Protein AF-0000000080280110 (afdb_homodimer)

Sequence (536 aa):
MLWLTYRQHRMQLMVTAGLLVVVGILLLINGNTAADSPNPAKHFADLYTYLSWLQVVPVAIGVFWGAPLLAAEYERGTTKLVWTQSISRFRWLGVKLGFLAVLATLAGLAFGAMMQRWLEVFPTDRGDTDFTNRFDNPVLFAMTGVAPGAWWLFGFVLGTAAGALIRKTLPAIAATIAVTVGLMIGVTSVRDFYAEPKLVDLGGAGPTGHDPGGRVVEMVMDAAGEVTALKILPQDFYWRFQWTEAAILLGVSLLLTATAAFAIRRRSMLWLTYRQHRMQLMVTAGLLVVVGILLLINGNTAADSPNPAKHFADLYTYLSWLQVVPVAIGVFWGAPLLAAEYERGTTKLVWTQSISRFRWLGVKLGFLAVLATLAGLAFGAMMQRWLEVFPTDRGDTDFTNRFDNPVLFAMTGVAPGAWWLFGFVLGTAAGALIRKTLPAIAATIAVTVGLMIGVTSVRDFYAEPKLVDLGGAGPTGHDPGGRVVEMVMDAAGEVTALKILPQDFYWRFQWTEAAILLGVSLLLTATAAFAIRRRS

Organism: Amycolatopsis orientalis (NCBI:txid31958)

InterPro domains:
  IPR059954 ABC-2 membrane transporter-related [PF26999] (44-190)

Secondary structure (DSSP, 8-state):
-HHHHHHHTHHHHHHHHHHHHHHHHHHHHHHHHHHT-S-HHHHHHHHHHHHGGGGGHHHHHIIIIIHHHHHHHHHHT-HHHHHSS-HHHHHHHHHHHHHHHHHHHHHHHHHHHHHHHHHHTS-SSSS-GGGG-TTT-HHHHHHSTTHHHHHHHHHHHHHHHHHHHH--HHHHHHHHHHHHHHHHHHHHHHGGGGSPPEEEE-GGG-SSS---SEEEEEEEE-TTS-EEEEEEEETTHHHHHHHHHHHHHHHHHHHHHHHHHHHHHHH-/-HHHHHHHTHHHHHHHHHHHHHHHHHHHHHHHHHHT-S-HHHHHHHHHHHHGGGGGHHHHHIIIIIHHHHHHHHHHT-HHHHHSS-HHHHHHHHHHHHHHHHHHHHHHHHHHHHHHHHHHTS-SSSS--GGG-TTT-HHHHHHSTTHHHHHHHHHHHHHHHHHHHH--HHHHHHHHHHHHHHHHHHHHHHGGGGSPPEEEE-GGG-SSS---SEEEEEEEE-TTS-EEEEEEEETTHHHHHHHHHHHHHHHHHHHHHHHHHHHHHHH-

Nearest PDB structures (foldseek):
  6pzi-assembly1_G  TM=1.977E-01  e=1.054E+00  Cricetus cricetus
  7u2x-assembly1_E  TM=2.070E-01  e=2.097E+00  Cricetus cricetus
  8ti1-assembly1_F  TM=2.100E-01  e=5.607E+00  Mesocricetus auratus
  6pzi-assembly1_G  TM=1.977E-01  e=2.059E+00  Cricetus cricetus
  7u2x-assembly1_E  TM=2.142E-01  e=2.268E+00  Cricetus cricetus

Structure (mmCIF, N/CA/C/O backbone):
data_AF-0000000080280110-model_v1
#
loop_
_entity.id
_entity.type
_entity.pdbx_description
1 polymer 'Transmembrane transport protein'
#
loop_
_atom_site.group_PDB
_atom_site.id
_atom_site.type_symbol
_atom_site.label_atom_id
_atom_site.label_alt_id
_atom_site.label_comp_id
_atom_site.label_asym_id
_atom_site.label_entity_id
_atom_site.label_seq_id
_atom_site.pdbx_PDB_ins_code
_atom_site.Cartn_x
_atom_site.Cartn_y
_atom_site.Cartn_z
_atom_site.occupancy
_atom_site.B_iso_or_equiv
_atom_site.auth_seq_id
_atom_site.auth_comp_id
_atom_site.auth_asym_id
_atom_site.auth_atom_id
_atom_site.pdbx_PDB_model_num
ATOM 1 N N . MET A 1 1 ? -18.297 -30.312 6.855 1 67.94 1 MET A N 1
ATOM 2 C CA . MET A 1 1 ? -17.953 -29.406 5.75 1 67.94 1 MET A CA 1
ATOM 3 C C . MET A 1 1 ? -17.188 -28.203 6.254 1 67.94 1 MET A C 1
ATOM 5 O O . MET A 1 1 ? -16.078 -27.922 5.793 1 67.94 1 MET A O 1
ATOM 9 N N . LEU A 1 2 ? -17.688 -27.578 7.238 1 66.38 2 LEU A N 1
ATOM 10 C CA . LEU A 1 2 ? -17 -26.422 7.793 1 66.38 2 LEU A CA 1
ATOM 11 C C . LEU A 1 2 ? -15.648 -26.812 8.375 1 66.38 2 LEU A C 1
ATOM 13 O O . LEU A 1 2 ? -14.688 -26.031 8.312 1 66.38 2 LEU A O 1
ATOM 17 N N . TRP A 1 3 ? -15.641 -27.984 8.938 1 68.19 3 TRP A N 1
ATOM 18 C CA . TRP A 1 3 ? -14.398 -28.469 9.547 1 68.19 3 TRP A CA 1
ATOM 19 C C . TRP A 1 3 ? -13.312 -28.641 8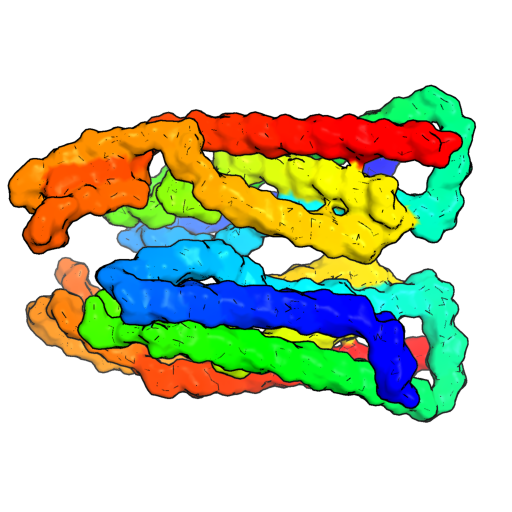.492 1 68.19 3 TRP A C 1
ATOM 21 O O . TRP A 1 3 ? -12.148 -28.297 8.727 1 68.19 3 TRP A O 1
ATOM 31 N N . LEU A 1 4 ? -13.672 -29.141 7.336 1 67.69 4 LEU A N 1
ATOM 32 C CA . LEU A 1 4 ? -12.711 -29.328 6.25 1 67.69 4 LEU A CA 1
ATOM 33 C C . LEU A 1 4 ? -12.219 -27.984 5.723 1 67.69 4 LEU A C 1
ATOM 35 O O . LEU A 1 4 ? -11.031 -27.828 5.43 1 67.69 4 LEU A O 1
ATOM 39 N N . THR A 1 5 ? -13.117 -27.125 5.621 1 68.69 5 THR A N 1
ATOM 40 C CA . THR A 1 5 ? -12.742 -25.781 5.184 1 68.69 5 THR A CA 1
ATOM 41 C C . THR A 1 5 ? -11.766 -25.141 6.176 1 68.69 5 THR A C 1
ATOM 43 O O . THR A 1 5 ? -10.789 -24.516 5.773 1 68.69 5 THR A O 1
ATOM 46 N N . TYR A 1 6 ? -12.031 -25.422 7.422 1 71.69 6 TYR A N 1
ATOM 47 C CA . TYR A 1 6 ? -11.148 -24.906 8.461 1 71.69 6 TYR A CA 1
ATOM 48 C C . TYR A 1 6 ? -9.758 -25.5 8.336 1 71.69 6 TYR A C 1
ATOM 50 O O . TYR A 1 6 ? -8.758 -24.781 8.414 1 71.69 6 TYR A O 1
ATOM 58 N N . ARG A 1 7 ? -9.68 -26.719 8.141 1 71.94 7 ARG A N 1
ATOM 59 C CA . ARG A 1 7 ? -8.391 -27.391 8.062 1 71.94 7 ARG A CA 1
ATOM 60 C C . ARG A 1 7 ? -7.613 -26.953 6.824 1 71.94 7 ARG A C 1
ATOM 62 O O . ARG A 1 7 ? -6.391 -26.828 6.867 1 71.94 7 ARG A O 1
ATOM 69 N N . GLN A 1 8 ? -8.383 -26.672 5.801 1 74.56 8 GLN A N 1
ATOM 70 C CA . GLN A 1 8 ? -7.758 -26.281 4.543 1 74.56 8 GLN A CA 1
ATOM 71 C C . GLN A 1 8 ? -7.25 -24.844 4.605 1 74.56 8 GLN A C 1
ATOM 73 O O . GLN A 1 8 ? -6.227 -24.516 4 1 74.56 8 GLN A O 1
ATOM 78 N N . HIS A 1 9 ? -7.961 -24.094 5.355 1 79.94 9 HIS A N 1
ATOM 79 C CA . HIS A 1 9 ? -7.625 -22.688 5.391 1 79.94 9 HIS A CA 1
ATOM 80 C C . HIS A 1 9 ? -7.051 -22.281 6.746 1 79.94 9 HIS A C 1
ATOM 82 O O . HIS A 1 9 ? -7.066 -21.109 7.113 1 79.94 9 HIS A O 1
ATOM 88 N N . ARG A 1 10 ? -6.594 -23.219 7.461 1 82.12 10 ARG A N 1
ATOM 89 C CA . ARG A 1 10 ? -6.09 -23.031 8.812 1 82.12 10 ARG A CA 1
ATOM 90 C C . ARG A 1 10 ? -4.918 -22.062 8.836 1 82.12 10 ARG A C 1
ATOM 92 O O . ARG A 1 10 ? -4.809 -21.219 9.734 1 82.12 10 ARG A O 1
ATOM 99 N N . MET A 1 11 ? -4.109 -22.109 7.824 1 79.5 11 MET A N 1
ATOM 100 C CA . MET A 1 11 ? -2.939 -21.234 7.812 1 79.5 11 MET A CA 1
ATOM 101 C C . MET A 1 11 ? -3.352 -19.781 7.613 1 79.5 11 MET A C 1
ATOM 103 O O . MET A 1 11 ? -2.836 -18.891 8.289 1 79.5 11 MET A O 1
ATOM 107 N N . GLN A 1 12 ? -4.242 -19.609 6.727 1 83 12 GLN A N 1
ATOM 108 C CA . GLN A 1 12 ? -4.73 -18.266 6.469 1 83 12 GLN A CA 1
ATOM 109 C C . GLN A 1 12 ? -5.426 -17.688 7.695 1 83 12 GLN A C 1
ATOM 111 O O . GLN A 1 12 ? -5.211 -16.516 8.047 1 83 12 GLN A O 1
ATOM 116 N N . LEU A 1 13 ? -6.152 -18.484 8.344 1 87.44 13 LEU A N 1
ATOM 117 C CA . LEU A 1 13 ? -6.871 -18.062 9.539 1 87.44 13 LEU A CA 1
ATOM 118 C C . LEU A 1 13 ? -5.902 -17.766 10.68 1 87.44 13 LEU A C 1
ATOM 120 O O . LEU A 1 13 ? -6.039 -16.766 11.383 1 87.44 13 LEU A O 1
ATOM 124 N N . MET A 1 14 ? -4.93 -18.609 10.781 1 88.94 14 MET A N 1
ATOM 125 C CA . MET A 1 14 ? -3.959 -18.438 11.852 1 88.94 14 MET A CA 1
ATOM 126 C C . MET A 1 14 ? -3.119 -17.188 11.641 1 88.94 14 MET A C 1
ATOM 128 O O . MET A 1 14 ? -2.836 -16.453 12.594 1 88.94 14 MET A O 1
ATOM 132 N N . VAL A 1 15 ? -2.844 -16.906 10.43 1 88.25 15 VAL A N 1
ATOM 133 C CA . VAL A 1 15 ? -2.027 -15.75 10.109 1 88.25 15 VAL A CA 1
ATOM 134 C C . VAL A 1 15 ? -2.822 -14.469 10.375 1 88.25 15 VAL A C 1
ATOM 136 O O . VAL A 1 15 ? -2.307 -13.523 10.977 1 88.25 15 VAL A O 1
ATOM 139 N N . THR A 1 16 ? -4.02 -14.484 9.969 1 90.5 16 THR A N 1
ATOM 140 C CA . THR A 1 16 ? -4.867 -13.312 10.18 1 90.5 16 THR A CA 1
ATOM 141 C C . THR A 1 16 ? -5.145 -13.109 11.664 1 90.5 16 THR A C 1
ATOM 143 O O . THR A 1 16 ? -5.062 -11.992 12.172 1 90.5 16 THR A O 1
ATOM 146 N N . ALA A 1 17 ? -5.43 -14.164 12.32 1 91.38 17 ALA A N 1
ATOM 147 C CA . ALA A 1 17 ? -5.648 -14.094 13.758 1 91.38 17 ALA A CA 1
ATOM 148 C C . ALA A 1 17 ? -4.391 -13.617 14.484 1 91.38 17 ALA A C 1
ATOM 150 O O . ALA A 1 17 ? -4.469 -12.797 15.398 1 91.38 17 ALA A O 1
ATOM 151 N N . GLY A 1 18 ? -3.279 -14.195 14.07 1 92.44 18 GLY A N 1
ATOM 152 C CA . GLY A 1 18 ? -2.016 -13.758 14.648 1 92.44 18 GLY A CA 1
ATOM 153 C C . GLY A 1 18 ? -1.746 -12.281 14.445 1 92.44 18 GLY A C 1
ATOM 154 O O . GLY A 1 18 ? -1.294 -11.594 15.367 1 92.44 18 GLY A O 1
ATOM 155 N N . LEU A 1 19 ? -2.064 -11.836 13.258 1 92.12 19 LEU A N 1
ATOM 156 C CA . LEU A 1 19 ? -1.901 -10.422 12.969 1 92.12 19 LEU A CA 1
ATOM 157 C C . LEU A 1 19 ? -2.779 -9.57 13.883 1 92.12 19 LEU A C 1
ATOM 159 O O . LEU A 1 19 ? -2.314 -8.578 14.453 1 92.12 19 LEU A O 1
ATOM 163 N N . LEU A 1 20 ? -4 -9.945 14.102 1 94.69 20 LEU A N 1
ATOM 164 C CA . LEU A 1 20 ? -4.934 -9.188 14.93 1 94.69 20 LEU A CA 1
ATOM 165 C C . LEU A 1 20 ? -4.484 -9.188 16.391 1 94.69 20 LEU A C 1
ATOM 167 O O . LEU A 1 20 ? -4.578 -8.172 17.078 1 94.69 20 LEU A O 1
ATOM 171 N N . VAL A 1 21 ? -3.945 -10.297 16.797 1 95.12 21 VAL A N 1
ATOM 172 C CA . VAL A 1 21 ? -3.477 -10.406 18.172 1 95.12 21 VAL A CA 1
ATOM 173 C C . VAL A 1 21 ? -2.268 -9.492 18.375 1 95.12 21 VAL A C 1
ATOM 175 O O . VAL A 1 21 ? -2.207 -8.742 19.359 1 95.12 21 VAL A O 1
ATOM 178 N N . VAL A 1 22 ? -1.378 -9.523 17.484 1 95.44 22 VAL A N 1
ATOM 179 C CA . VAL A 1 22 ? -0.176 -8.703 17.594 1 95.44 22 VAL A CA 1
ATOM 180 C C . VAL A 1 22 ? -0.558 -7.227 17.562 1 95.44 22 VAL A C 1
ATOM 182 O O . VAL A 1 22 ? -0.084 -6.445 18.391 1 95.44 22 VAL A O 1
ATOM 185 N N . VAL A 1 23 ? -1.403 -6.879 16.641 1 95.12 23 VAL A N 1
ATOM 186 C CA . VAL A 1 23 ? -1.862 -5.496 16.562 1 95.12 23 VAL A CA 1
ATOM 187 C C . VAL A 1 23 ? -2.58 -5.105 17.844 1 95.12 23 VAL A C 1
ATOM 189 O O . VAL A 1 23 ? -2.338 -4.027 18.391 1 95.12 23 VAL A O 1
ATOM 192 N N . GLY A 1 24 ? -3.402 -5.973 18.328 1 95.19 24 GLY A N 1
ATOM 193 C CA . GLY A 1 24 ? -4.102 -5.707 19.578 1 95.19 24 GLY A CA 1
ATOM 194 C C . GLY A 1 24 ? -3.164 -5.461 20.75 1 95.19 24 GLY A C 1
ATOM 195 O O . GLY A 1 24 ? -3.365 -4.527 21.531 1 95.19 24 GLY A O 1
ATOM 196 N N . ILE A 1 25 ? -2.162 -6.254 20.828 1 95.25 25 ILE A N 1
ATOM 197 C CA . ILE A 1 25 ? -1.193 -6.129 21.906 1 95.25 25 ILE A CA 1
ATOM 198 C C . ILE A 1 25 ? -0.454 -4.801 21.797 1 95.25 25 ILE A C 1
ATOM 200 O O . ILE A 1 25 ? -0.286 -4.086 22.781 1 95.25 25 ILE A O 1
ATOM 204 N N . LEU A 1 26 ? -0.095 -4.43 20.625 1 95.12 26 LEU A N 1
ATOM 205 C CA . LEU A 1 26 ? 0.622 -3.178 20.391 1 95.12 26 LEU A CA 1
ATOM 206 C C . LEU A 1 26 ? -0.257 -1.979 20.734 1 95.12 26 LEU A C 1
ATOM 208 O O . LEU A 1 26 ? 0.21 -1.017 21.359 1 95.12 26 LEU A O 1
ATOM 212 N N . LEU A 1 27 ? -1.489 -2.088 20.328 1 95.31 27 LEU A N 1
ATOM 213 C CA . LEU A 1 27 ? -2.418 -1.001 20.625 1 95.31 27 LEU A CA 1
ATOM 214 C C . LEU A 1 27 ? -2.623 -0.849 22.125 1 95.31 27 LEU A C 1
ATOM 216 O O . LEU A 1 27 ? -2.664 0.271 22.641 1 95.31 27 LEU A O 1
ATOM 220 N N . LEU A 1 28 ? -2.715 -1.958 22.797 1 93.31 28 LEU A N 1
ATOM 221 C CA . LEU A 1 28 ? -2.941 -1.933 24.234 1 93.31 28 LEU A CA 1
ATOM 222 C C . LEU A 1 28 ? -1.734 -1.351 24.969 1 93.31 28 LEU A C 1
ATOM 224 O O . LEU A 1 28 ? -1.886 -0.495 25.844 1 93.31 28 LEU A O 1
ATOM 228 N N . ILE A 1 29 ? -0.599 -1.77 24.609 1 94 29 ILE A N 1
ATOM 229 C CA . ILE A 1 29 ? 0.618 -1.288 25.25 1 94 29 ILE A CA 1
ATOM 230 C C . ILE A 1 29 ? 0.791 0.205 24.984 1 94 29 ILE A C 1
ATOM 232 O O . ILE A 1 29 ? 1.027 0.988 25.906 1 94 29 ILE A O 1
ATOM 236 N N . ASN A 1 30 ? 0.672 0.561 23.719 1 93.12 30 ASN A N 1
ATOM 237 C CA . ASN A 1 30 ? 0.826 1.958 23.328 1 93.12 30 ASN A CA 1
ATOM 238 C C . ASN A 1 30 ? -0.233 2.842 23.984 1 93.12 30 ASN A C 1
ATOM 240 O O . ASN A 1 30 ? 0.079 3.924 24.484 1 93.12 30 ASN A O 1
ATOM 244 N N . GLY A 1 31 ? -1.412 2.404 23.953 1 90.69 31 GLY A N 1
ATOM 245 C CA . GLY A 1 31 ? -2.49 3.166 24.562 1 90.69 31 GLY A CA 1
ATOM 246 C C . GLY A 1 31 ? -2.293 3.395 26.047 1 90.69 31 GLY A C 1
ATOM 247 O O . GLY A 1 31 ? -2.508 4.504 26.547 1 90.69 31 GLY A O 1
ATOM 248 N N . ASN A 1 32 ? -1.855 2.416 26.688 1 89.88 32 ASN A N 1
ATOM 249 C CA . ASN A 1 32 ? -1.622 2.529 28.125 1 89.88 32 ASN A CA 1
ATOM 250 C C . ASN A 1 32 ? -0.466 3.477 28.438 1 89.88 32 ASN A C 1
ATOM 252 O O . ASN A 1 32 ? -0.538 4.262 29.375 1 89.88 32 ASN A O 1
ATOM 256 N N . THR A 1 33 ? 0.492 3.41 27.656 1 90.19 33 THR A N 1
ATOM 257 C CA . THR A 1 33 ? 1.637 4.293 27.844 1 90.19 33 THR A CA 1
ATOM 258 C C . THR A 1 33 ? 1.271 5.734 27.516 1 90.19 33 THR A C 1
ATOM 260 O O . THR A 1 33 ? 1.719 6.668 28.188 1 90.19 33 THR A O 1
ATOM 263 N N . ALA A 1 34 ? 0.498 5.871 26.5 1 87.06 34 ALA A N 1
ATOM 264 C CA . ALA A 1 34 ? 0.094 7.203 26.062 1 87.06 34 ALA A CA 1
ATOM 265 C C . ALA A 1 34 ? -0.839 7.859 27.078 1 87.06 34 ALA A C 1
ATOM 267 O O . ALA A 1 34 ? -0.791 9.07 27.281 1 87.06 34 ALA A O 1
ATOM 268 N N . ALA A 1 35 ? -1.655 7.074 27.688 1 83.25 35 ALA A N 1
ATOM 269 C CA . ALA A 1 35 ? -2.631 7.586 28.656 1 83.25 35 ALA A CA 1
ATOM 270 C C . ALA A 1 35 ? -1.938 8.305 29.812 1 83.25 35 ALA A C 1
ATOM 272 O O . ALA A 1 35 ? -2.436 9.32 30.297 1 83.25 35 ALA A O 1
ATOM 273 N N . ASP A 1 36 ? -0.783 7.918 30.094 1 82.38 36 ASP A N 1
ATOM 274 C CA . ASP A 1 36 ? -0.07 8.469 31.25 1 82.38 36 ASP A CA 1
ATOM 275 C C . ASP A 1 36 ? 1.083 9.367 30.797 1 82.38 36 ASP A C 1
ATOM 277 O O . ASP A 1 36 ? 1.835 9.875 31.625 1 82.38 36 ASP A O 1
ATOM 281 N N . SER A 1 37 ? 1.144 9.594 29.609 1 82.81 37 SER A N 1
ATOM 282 C CA . SER A 1 37 ? 2.291 10.336 29.094 1 82.81 37 SER A CA 1
ATOM 283 C C . SER A 1 37 ? 1.985 11.82 29 1 82.81 37 SER A C 1
ATOM 285 O O . SER A 1 37 ? 0.841 12.211 28.75 1 82.81 37 SER A O 1
ATOM 287 N N . PRO A 1 38 ? 3.033 12.656 29.203 1 77.5 38 PRO A N 1
ATOM 288 C CA . PRO A 1 38 ? 2.859 14.094 29 1 77.5 38 PRO A CA 1
ATOM 289 C C . PRO A 1 38 ? 2.73 14.484 27.531 1 77.5 38 PRO A C 1
ATOM 291 O O . PRO A 1 38 ? 2.26 15.578 27.219 1 77.5 38 PRO A O 1
ATOM 294 N N . ASN A 1 39 ? 3.123 13.531 26.641 1 80.19 39 ASN A N 1
ATOM 295 C CA . ASN A 1 39 ? 3.064 13.812 25.203 1 80.19 39 ASN A CA 1
ATOM 296 C C . ASN A 1 39 ? 2.383 12.68 24.438 1 80.19 39 ASN A C 1
ATOM 298 O O . ASN A 1 39 ? 3.029 11.961 23.672 1 80.19 39 ASN A O 1
ATOM 302 N N . PRO A 1 40 ? 1.119 12.555 24.578 1 83.25 40 PRO A N 1
ATOM 303 C CA . PRO A 1 40 ? 0.386 11.477 23.906 1 83.25 40 PRO A CA 1
ATOM 304 C C . PRO A 1 40 ? 0.486 11.555 22.375 1 83.25 40 PRO A C 1
ATOM 306 O O . PRO A 1 40 ? 0.434 10.523 21.703 1 83.25 40 PRO A O 1
ATOM 309 N N . ALA A 1 41 ? 0.65 12.75 21.828 1 81.69 41 ALA A N 1
ATOM 310 C CA . ALA A 1 41 ? 0.754 12.93 20.391 1 81.69 41 ALA A CA 1
ATOM 311 C C . ALA A 1 41 ? 1.976 12.203 19.828 1 81.69 41 ALA A C 1
ATOM 313 O O . ALA A 1 41 ? 1.922 11.633 18.734 1 81.69 41 ALA A O 1
ATOM 314 N N . LYS A 1 42 ? 2.967 12.258 20.594 1 81.06 42 LYS A N 1
ATOM 315 C CA . LYS A 1 42 ? 4.176 11.562 20.156 1 81.06 42 LYS A CA 1
ATOM 316 C C . LYS A 1 42 ? 3.967 10.055 20.141 1 81.06 42 LYS A C 1
ATOM 318 O O . LYS A 1 42 ? 4.402 9.367 19.203 1 81.06 42 LYS A O 1
ATOM 323 N N . HIS A 1 43 ? 3.342 9.523 21.156 1 85.06 43 HIS A N 1
ATOM 324 C CA . HIS A 1 43 ? 3.055 8.094 21.219 1 85.06 43 HIS A CA 1
ATOM 325 C C . HIS A 1 43 ? 2.164 7.66 20.062 1 85.06 43 HIS A C 1
ATOM 327 O O . HIS A 1 43 ? 2.377 6.598 19.469 1 85.06 43 HIS A O 1
ATOM 333 N N . PHE A 1 44 ? 1.201 8.523 19.734 1 88.12 44 PHE A N 1
ATOM 334 C CA . PHE A 1 44 ? 0.347 8.258 18.594 1 88.12 44 PHE A CA 1
ATOM 335 C C . PHE A 1 44 ? 1.169 8.195 17.312 1 88.12 44 PHE A C 1
ATOM 337 O O . PHE A 1 44 ? 1.07 7.227 16.547 1 88.12 44 PHE A O 1
ATOM 344 N N . ALA A 1 45 ? 1.921 9.211 17.125 1 83.75 45 ALA A N 1
ATOM 345 C CA . ALA A 1 45 ? 2.705 9.32 15.891 1 83.75 45 ALA A CA 1
ATOM 346 C C . ALA A 1 45 ? 3.66 8.141 15.742 1 83.75 45 ALA A C 1
ATOM 348 O O . ALA A 1 45 ? 3.84 7.613 14.641 1 83.75 45 ALA A O 1
ATOM 349 N N . ASP A 1 46 ? 4.203 7.66 16.812 1 84.75 46 ASP A N 1
ATOM 350 C CA . ASP A 1 46 ? 5.184 6.578 16.812 1 84.75 46 ASP A CA 1
ATOM 351 C C . ASP A 1 46 ? 4.562 5.273 16.328 1 84.75 46 ASP A C 1
ATOM 353 O O . ASP A 1 46 ? 5.156 4.566 15.516 1 84.75 46 ASP A O 1
ATOM 357 N N . LEU A 1 47 ? 3.398 5.039 16.797 1 90.25 47 LEU A N 1
ATOM 358 C CA . LEU A 1 47 ? 2.76 3.785 16.406 1 90.25 47 LEU A CA 1
ATOM 359 C C . LEU A 1 47 ? 2.041 3.938 15.07 1 90.25 47 LEU A C 1
ATOM 361 O O . LEU A 1 47 ? 1.999 2.996 14.273 1 90.25 47 LEU A O 1
ATOM 365 N N . TYR A 1 48 ? 1.497 5.098 14.836 1 88.75 48 TYR A N 1
ATOM 366 C CA . TYR A 1 48 ? 0.729 5.352 13.617 1 88.75 48 TYR A CA 1
ATOM 367 C C . TYR A 1 48 ? 1.598 5.184 12.375 1 88.75 48 TYR A C 1
ATOM 369 O O . TYR A 1 48 ? 1.124 4.719 11.336 1 88.75 48 TYR A O 1
ATOM 377 N N . THR A 1 49 ? 2.834 5.523 12.531 1 84.44 49 THR A N 1
ATOM 378 C CA . THR A 1 49 ? 3.762 5.395 11.414 1 84.44 49 THR A CA 1
ATOM 379 C C . THR A 1 49 ? 3.783 3.965 10.883 1 84.44 49 THR A C 1
ATOM 381 O O . THR A 1 49 ? 3.898 3.744 9.68 1 84.44 49 THR A O 1
ATOM 384 N N . TYR A 1 50 ? 3.57 3.014 11.719 1 87.69 50 TYR A N 1
ATOM 385 C CA . TYR A 1 50 ? 3.568 1.603 11.352 1 87.69 50 TYR A CA 1
ATOM 386 C C . TYR A 1 50 ? 2.16 1.127 11.016 1 87.69 50 TYR A C 1
ATOM 388 O O . TYR A 1 50 ? 1.946 0.467 9.992 1 87.69 50 TYR A O 1
ATOM 396 N N . LEU A 1 51 ? 1.244 1.586 11.766 1 91.31 51 LEU A N 1
ATOM 397 C CA . LEU A 1 51 ? -0.127 1.101 11.664 1 91.31 51 LEU A CA 1
ATOM 398 C C . LEU A 1 51 ? -0.777 1.588 10.367 1 91.31 51 LEU A C 1
ATOM 400 O O . LEU A 1 51 ? -1.64 0.909 9.812 1 91.31 51 LEU A O 1
ATOM 404 N N . SER A 1 52 ? -0.346 2.746 9.891 1 90.31 52 SER A N 1
ATOM 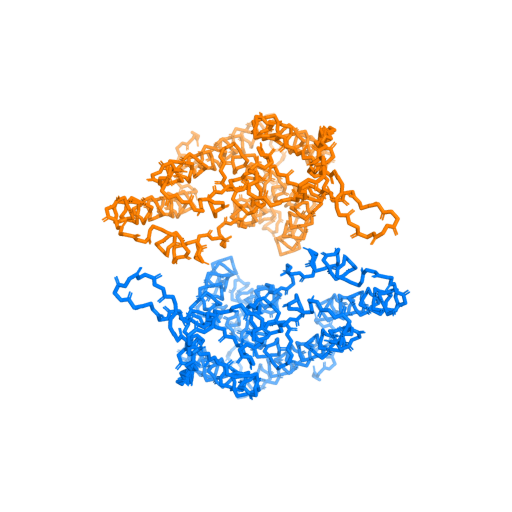405 C CA . SER A 1 52 ? -0.965 3.334 8.703 1 90.31 52 SER A CA 1
ATOM 406 C C . SER A 1 52 ? -0.827 2.416 7.496 1 90.31 52 SER A C 1
ATOM 408 O O . SER A 1 52 ? -1.645 2.467 6.574 1 90.31 52 SER A O 1
ATOM 410 N N . TRP A 1 53 ? 0.12 1.529 7.488 1 89.19 53 TRP A N 1
ATOM 411 C CA . TRP A 1 53 ? 0.348 0.604 6.383 1 89.19 53 TRP A CA 1
ATOM 412 C C . TRP A 1 53 ? -0.716 -0.488 6.359 1 89.19 53 TRP A C 1
ATOM 414 O O . TRP A 1 53 ? -0.891 -1.171 5.348 1 89.19 53 TRP A O 1
ATOM 424 N N . LEU A 1 54 ? -1.408 -0.655 7.453 1 93.25 54 LEU A N 1
ATOM 425 C CA . LEU A 1 54 ? -2.381 -1.738 7.547 1 93.25 54 LEU A CA 1
ATOM 426 C C . LEU A 1 54 ? -3.658 -1.388 6.793 1 93.25 54 LEU A C 1
ATOM 428 O O . LEU A 1 54 ? -4.531 -2.24 6.613 1 93.25 54 LEU A O 1
ATOM 432 N N . GLN A 1 55 ? -3.717 -0.144 6.262 1 92.56 55 GLN A N 1
ATOM 433 C CA . GLN A 1 55 ? -4.887 0.24 5.48 1 92.56 55 GLN A CA 1
ATOM 434 C C . GLN A 1 55 ? -5.008 -0.611 4.219 1 92.56 55 GLN A C 1
ATOM 436 O O . GLN A 1 55 ? -6.09 -0.717 3.637 1 92.56 55 GLN A O 1
ATOM 441 N N . VAL A 1 56 ? -3.936 -1.318 3.846 1 92.75 56 VAL A N 1
ATOM 442 C CA . VAL A 1 56 ? -3.938 -2.053 2.584 1 92.75 56 VAL A CA 1
ATOM 443 C C . VAL A 1 56 ? -4.238 -3.525 2.846 1 92.75 56 VAL A C 1
ATOM 445 O O . VAL A 1 56 ? -4.168 -4.352 1.932 1 92.75 56 VAL A O 1
ATOM 448 N N . VAL A 1 57 ? -4.621 -3.908 3.992 1 94.69 57 VAL A N 1
ATOM 449 C CA . VAL A 1 57 ? -4.891 -5.293 4.363 1 94.69 57 VAL A CA 1
ATOM 450 C C . VAL A 1 57 ? -5.988 -5.863 3.469 1 94.69 57 VAL A C 1
ATOM 452 O O . VAL A 1 57 ? -5.926 -7.027 3.064 1 94.69 57 VAL A O 1
ATOM 455 N N . PRO A 1 58 ? -6.961 -5.066 3.061 1 96.38 58 PRO A N 1
ATOM 456 C CA . PRO A 1 58 ? -7.973 -5.609 2.148 1 96.38 58 PRO A CA 1
ATOM 457 C C . PRO A 1 58 ? -7.367 -6.141 0.849 1 96.38 58 PRO A C 1
ATOM 459 O O . PRO A 1 58 ? -7.867 -7.117 0.283 1 96.38 58 PRO A O 1
ATOM 462 N N . VAL A 1 59 ? -6.336 -5.512 0.397 1 96.06 59 VAL A N 1
ATOM 463 C CA . VAL A 1 59 ? -5.66 -5.984 -0.807 1 96.06 59 VAL A CA 1
ATOM 464 C C . VAL A 1 59 ? -5.059 -7.363 -0.557 1 96.06 59 VAL A C 1
ATOM 466 O O . VAL A 1 59 ? -5.227 -8.281 -1.369 1 96.06 59 VAL A O 1
ATOM 469 N N . ALA A 1 60 ? -4.441 -7.52 0.6 1 94.94 60 ALA A N 1
ATOM 470 C CA . ALA A 1 60 ? -3.83 -8.797 0.966 1 94.94 60 ALA A CA 1
ATOM 471 C C . ALA A 1 60 ? -4.887 -9.891 1.089 1 94.94 60 ALA A C 1
ATOM 473 O O . ALA A 1 60 ? -4.648 -11.039 0.695 1 94.94 60 ALA A O 1
ATOM 474 N N . ILE A 1 61 ? -6.027 -9.523 1.642 1 96 61 ILE A N 1
ATOM 475 C CA . ILE A 1 61 ? -7.117 -10.484 1.783 1 96 61 ILE A CA 1
ATOM 476 C C . ILE A 1 61 ? -7.559 -10.969 0.404 1 96 61 ILE A C 1
ATOM 478 O O . ILE A 1 61 ? -7.727 -12.172 0.185 1 96 61 ILE A O 1
ATOM 482 N N . GLY A 1 62 ? -7.738 -10.078 -0.518 1 96.69 62 GLY A N 1
ATOM 483 C CA . GLY A 1 62 ? -8.117 -10.469 -1.866 1 96.69 62 GLY A CA 1
ATOM 484 C C . GLY A 1 62 ? -7.086 -11.336 -2.551 1 96.69 62 GLY A C 1
ATOM 485 O O . GLY A 1 62 ? -7.434 -12.312 -3.219 1 96.69 62 GLY A O 1
ATOM 486 N N . VAL A 1 63 ? -5.871 -11.008 -2.295 1 94.5 63 VAL A N 1
ATOM 487 C CA . VAL A 1 63 ? -4.762 -11.656 -2.988 1 94.5 63 VAL A CA 1
ATOM 488 C C . VAL A 1 63 ? -4.539 -13.047 -2.414 1 94.5 63 VAL A C 1
ATOM 490 O O . VAL A 1 63 ? -4.27 -14 -3.156 1 94.5 63 VAL A O 1
ATOM 493 N N . PHE A 1 64 ? -4.703 -13.258 -1.151 1 93.44 64 PHE A N 1
ATOM 494 C CA . PHE A 1 64 ? -4.297 -14.516 -0.539 1 93.44 64 PHE A CA 1
ATOM 495 C C . PHE A 1 64 ? -5.512 -15.367 -0.195 1 93.44 64 PHE A C 1
ATOM 497 O O . PHE A 1 64 ? -5.434 -16.594 -0.198 1 93.44 64 PHE A O 1
ATOM 504 N N . TRP A 1 65 ? -6.594 -14.648 0.118 1 92.38 65 TRP A N 1
ATOM 505 C CA . TRP A 1 65 ? -7.789 -15.398 0.479 1 92.38 65 TRP A CA 1
ATOM 506 C C . TRP A 1 65 ? -8.688 -15.617 -0.737 1 92.38 65 TRP A C 1
ATOM 508 O O . TRP A 1 65 ? -9.414 -16.609 -0.811 1 92.38 65 TRP A O 1
ATOM 518 N N . GLY A 1 66 ? -8.648 -14.75 -1.67 1 93.94 66 GLY A N 1
ATOM 519 C CA . GLY A 1 66 ? -9.664 -14.758 -2.709 1 93.94 66 GLY A CA 1
ATOM 520 C C . GLY A 1 66 ? -9.164 -15.289 -4.035 1 93.94 66 GLY A C 1
ATOM 521 O O . GLY A 1 66 ? -9.531 -16.391 -4.453 1 93.94 66 GLY A O 1
ATOM 522 N N . ALA A 1 67 ? -8.188 -14.688 -4.602 1 93.62 67 ALA A N 1
ATOM 523 C CA . ALA A 1 67 ? -7.766 -14.883 -5.984 1 93.62 67 ALA A CA 1
ATOM 524 C C . ALA A 1 67 ? -7.352 -16.328 -6.227 1 93.62 67 ALA A C 1
ATOM 526 O O . ALA A 1 67 ? -7.785 -16.953 -7.199 1 93.62 67 ALA A O 1
ATOM 527 N N . PRO A 1 68 ? -6.586 -16.938 -5.309 1 91 68 PRO A N 1
ATOM 528 C CA . PRO A 1 68 ? -6.098 -18.281 -5.613 1 91 68 PRO A CA 1
ATOM 529 C C . PRO A 1 68 ? -7.164 -19.359 -5.426 1 91 68 PRO A C 1
ATOM 531 O O . PRO A 1 68 ? -7.023 -20.484 -5.934 1 91 68 PRO A O 1
ATOM 534 N N . LEU A 1 69 ? -8.234 -19.031 -4.73 1 87.25 69 LEU A N 1
ATOM 535 C CA . LEU A 1 69 ? -9.227 -20.031 -4.359 1 87.25 69 LEU A CA 1
ATOM 536 C C . LEU A 1 69 ? -9.82 -20.703 -5.602 1 87.25 69 LEU A C 1
ATOM 538 O O . LEU A 1 69 ? -9.93 -21.922 -5.66 1 87.25 69 LEU A O 1
ATOM 542 N N . LEU A 1 70 ? -10.086 -19.922 -6.598 1 85.88 70 LEU A N 1
ATOM 543 C CA . LEU A 1 70 ? -10.711 -20.484 -7.797 1 85.88 70 LEU A CA 1
ATOM 544 C C . LEU A 1 70 ? -9.711 -20.547 -8.945 1 85.88 70 LEU A C 1
ATOM 546 O O . LEU A 1 70 ? -9.719 -21.5 -9.734 1 85.88 70 LEU A O 1
ATOM 550 N N . ALA A 1 71 ? -8.844 -19.656 -8.953 1 88.75 71 ALA A N 1
ATOM 551 C CA . ALA A 1 71 ? -7.871 -19.594 -10.039 1 88.75 71 ALA A CA 1
ATOM 552 C C . ALA A 1 71 ? -6.953 -20.812 -10.008 1 88.75 71 ALA A C 1
ATOM 554 O O . ALA A 1 71 ? -6.648 -21.406 -11.055 1 88.75 71 ALA A O 1
ATOM 555 N N . ALA A 1 72 ? -6.535 -21.156 -8.859 1 82.75 72 ALA A N 1
ATOM 556 C CA . ALA A 1 72 ? -5.629 -22.297 -8.719 1 82.75 72 ALA A CA 1
ATOM 557 C C . ALA A 1 72 ? -6.301 -23.594 -9.156 1 82.75 72 ALA A C 1
ATOM 559 O O . ALA A 1 72 ? -5.656 -24.469 -9.734 1 82.75 72 ALA A O 1
ATOM 560 N N . GLU A 1 73 ? -7.543 -23.734 -8.875 1 82.06 73 GLU A N 1
ATOM 561 C CA . GLU A 1 73 ? -8.289 -24.922 -9.289 1 82.06 73 GLU A CA 1
ATOM 562 C C . GLU A 1 73 ? -8.406 -25 -10.805 1 82.06 73 GLU A C 1
ATOM 564 O O . GLU A 1 73 ? -8.289 -26.078 -11.391 1 82.06 73 GLU A O 1
ATOM 569 N N . TYR A 1 74 ? -8.625 -23.922 -11.359 1 82.88 74 TYR A N 1
ATOM 570 C CA . TYR A 1 74 ? -8.711 -23.891 -12.812 1 82.88 74 TYR A CA 1
ATOM 571 C C . TYR A 1 74 ? -7.359 -24.203 -13.445 1 82.88 74 TYR A C 1
ATOM 573 O O . TYR A 1 74 ? -7.289 -24.953 -14.43 1 82.88 74 TYR A O 1
ATOM 581 N N . GLU A 1 75 ? -6.367 -23.719 -12.898 1 82.88 75 GLU A N 1
ATOM 582 C CA . GLU A 1 75 ? -5.023 -23.938 -13.43 1 82.88 75 GLU A CA 1
ATOM 583 C C . GLU A 1 75 ? -4.617 -25.406 -13.297 1 82.88 75 GLU A C 1
ATOM 585 O O . GLU A 1 75 ? -3.904 -25.938 -14.148 1 82.88 75 GLU A O 1
ATOM 590 N N . ARG A 1 76 ? -5.082 -26.031 -12.305 1 80.25 76 ARG A N 1
ATOM 591 C CA . ARG A 1 76 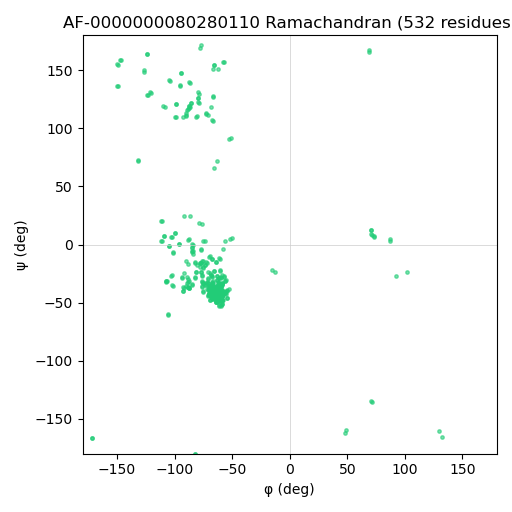? -4.754 -27.422 -12.07 1 80.25 76 ARG A CA 1
ATOM 592 C C . ARG A 1 76 ? -5.672 -28.344 -12.875 1 80.25 76 ARG A C 1
ATOM 594 O O . ARG A 1 76 ? -5.434 -29.547 -12.961 1 80.25 76 ARG A O 1
ATOM 601 N N . GLY A 1 77 ? -6.613 -27.719 -13.5 1 76.12 77 GLY A N 1
ATOM 602 C CA . GLY A 1 77 ? -7.535 -28.484 -14.312 1 76.12 77 GLY A CA 1
ATOM 603 C C . GLY A 1 77 ? -8.492 -29.344 -13.484 1 76.12 77 GLY A C 1
ATOM 604 O O . GLY A 1 77 ? -9.102 -30.281 -14.008 1 76.12 77 GLY A O 1
ATOM 605 N N . THR A 1 78 ? -8.523 -29.109 -12.336 1 67.31 78 THR A N 1
ATOM 606 C CA . THR A 1 78 ? -9.359 -29.938 -11.461 1 67.31 78 THR A CA 1
ATOM 607 C C . THR A 1 78 ? -10.797 -29.422 -11.461 1 67.31 78 THR A C 1
ATOM 609 O O . THR A 1 78 ? -11.664 -29.984 -10.781 1 67.31 78 THR A O 1
ATOM 612 N N . THR A 1 79 ? -11.062 -28.297 -12.086 1 60.38 79 THR A N 1
ATOM 613 C CA . THR A 1 79 ? -12.375 -27.672 -12.078 1 60.38 79 THR A CA 1
ATOM 614 C C . THR A 1 79 ? -13.406 -28.562 -12.758 1 60.38 79 THR A C 1
ATOM 616 O O . THR A 1 79 ? -14.562 -28.625 -12.328 1 60.38 79 THR A O 1
ATOM 619 N N . LYS A 1 80 ? -13.141 -29.172 -13.961 1 58.5 80 LYS A N 1
ATOM 620 C CA . LYS A 1 80 ? -14.125 -29.984 -14.664 1 58.5 80 LYS A CA 1
ATOM 621 C C . LYS A 1 80 ? -14.664 -31.094 -13.766 1 58.5 80 LYS A C 1
ATOM 623 O O . LYS A 1 80 ? -15.844 -31.438 -13.844 1 58.5 80 LYS A O 1
ATOM 628 N N . LEU A 1 81 ? -13.883 -31.609 -13.062 1 51.25 81 LEU A N 1
ATOM 629 C CA . LEU A 1 81 ? -14.359 -32.688 -12.195 1 51.25 81 LEU A CA 1
ATOM 630 C C . LEU A 1 81 ? -15.273 -32.156 -11.109 1 51.25 81 LEU A C 1
ATOM 632 O O . LEU A 1 81 ? -16.219 -32.812 -10.688 1 51.25 81 LEU A O 1
ATOM 636 N N . VAL A 1 82 ? -15.07 -30.891 -10.82 1 52.81 82 VAL A N 1
ATOM 637 C CA . VAL A 1 82 ? -15.781 -30.297 -9.703 1 52.81 82 VAL A CA 1
ATOM 638 C C . VAL A 1 82 ? -17.125 -29.75 -10.18 1 52.81 82 VAL A C 1
ATOM 640 O O . VAL A 1 82 ? -18.141 -29.859 -9.469 1 52.81 82 VAL A O 1
ATOM 643 N N . TRP A 1 83 ? -17.203 -29.328 -11.445 1 53.47 83 TRP A N 1
ATOM 644 C CA . TRP A 1 83 ? -18.422 -28.672 -11.898 1 53.47 83 TRP A CA 1
ATOM 645 C C . TRP A 1 83 ? -19.406 -29.688 -12.461 1 53.47 83 TRP A C 1
ATOM 647 O O . TRP A 1 83 ? -20.578 -29.375 -12.664 1 53.47 83 TRP A O 1
ATOM 657 N N . THR A 1 84 ? -18.891 -30.672 -13.102 1 51.25 84 THR A N 1
ATOM 658 C CA . THR A 1 84 ? -19.844 -31.625 -13.664 1 51.25 84 THR A CA 1
ATOM 659 C C . THR A 1 84 ? -20.766 -32.156 -12.57 1 51.25 84 THR A C 1
ATOM 661 O O . THR A 1 84 ? -21.766 -32.844 -12.867 1 51.25 84 THR A O 1
ATOM 664 N N . GLN A 1 85 ? -20.188 -32.188 -11.469 1 51.56 85 GLN A N 1
ATOM 665 C CA . GLN A 1 85 ? -21.094 -32.875 -10.555 1 51.56 85 GLN A CA 1
ATOM 666 C C . GLN A 1 85 ? -22.234 -31.969 -10.102 1 51.56 85 GLN A C 1
ATOM 668 O O . GLN A 1 85 ? -22.109 -30.75 -10.141 1 51.56 85 GLN A O 1
ATOM 673 N N . SER A 1 86 ? -23.328 -32.125 -9.438 1 53.09 86 SER A N 1
ATOM 674 C CA . SER A 1 86 ? -24.703 -31.844 -9.031 1 53.09 86 SER A CA 1
ATOM 675 C C . SER A 1 86 ? -24.812 -30.484 -8.328 1 53.09 86 SER A C 1
ATOM 677 O O . SER A 1 86 ? -23.797 -29.922 -7.906 1 53.09 86 SER A O 1
ATOM 679 N N . ILE A 1 87 ? -25.969 -29.781 -8.391 1 59.47 87 ILE A N 1
ATOM 680 C CA . ILE A 1 87 ? -26.594 -28.781 -7.547 1 59.47 87 ILE A CA 1
ATOM 681 C C . ILE A 1 87 ? -25.891 -28.719 -6.195 1 59.47 87 ILE A C 1
ATOM 683 O O . ILE A 1 87 ? -25.672 -27.641 -5.645 1 59.47 87 ILE A O 1
ATOM 687 N N . SER A 1 88 ? -25.25 -29.781 -5.828 1 63.84 88 SER A N 1
ATOM 688 C CA . SER A 1 88 ? -24.672 -29.906 -4.496 1 63.84 88 SER A CA 1
ATOM 689 C C . SER A 1 88 ? -23.328 -29.203 -4.406 1 63.84 88 SER A C 1
ATOM 691 O O . SER A 1 88 ? -23.016 -28.594 -3.385 1 63.84 88 SER A O 1
ATOM 693 N N . ARG A 1 89 ? -22.672 -29.016 -5.438 1 67.62 89 ARG A N 1
ATOM 694 C CA . ARG A 1 89 ? -21.344 -28.406 -5.32 1 67.62 89 ARG A CA 1
ATOM 695 C C . ARG A 1 89 ? -21.438 -26.891 -5.348 1 67.62 89 ARG A C 1
ATOM 697 O O . ARG A 1 89 ? -20.672 -26.203 -4.66 1 67.62 89 ARG A O 1
ATOM 704 N N . PHE A 1 90 ? -22.375 -26.516 -6.191 1 74.62 90 PHE A N 1
ATOM 705 C CA . PHE A 1 90 ? -22.594 -25.078 -6.152 1 74.62 90 PHE A CA 1
ATOM 706 C C . PHE A 1 90 ? -23 -24.625 -4.754 1 74.62 90 PHE A C 1
ATOM 708 O O . PHE A 1 90 ? -22.578 -23.562 -4.293 1 74.62 90 PHE A O 1
ATOM 715 N N . ARG A 1 91 ? -23.688 -25.516 -4.172 1 77.81 91 ARG A N 1
ATOM 716 C CA . ARG A 1 91 ? -24.094 -25.203 -2.807 1 77.81 91 ARG A CA 1
ATOM 717 C C . ARG A 1 91 ? -22.906 -25.266 -1.854 1 77.81 91 ARG A C 1
ATOM 719 O O . ARG A 1 91 ? -22.781 -24.422 -0.964 1 77.81 91 ARG A O 1
ATOM 726 N N . TRP A 1 92 ? -22.094 -26.219 -2.113 1 79.31 92 TRP A N 1
ATOM 727 C CA . TRP A 1 92 ? -20.906 -26.344 -1.278 1 79.31 92 TRP A CA 1
ATOM 728 C C . TRP A 1 92 ? -19.969 -25.156 -1.479 1 79.31 92 TRP A C 1
ATOM 730 O O . TRP A 1 92 ? -19.453 -24.609 -0.51 1 79.31 92 TRP A O 1
ATOM 740 N N . LEU A 1 93 ? -19.703 -24.797 -2.725 1 81.38 93 LEU A N 1
ATOM 741 C CA . LEU A 1 93 ? -18.859 -23.641 -3.014 1 81.38 93 LEU A CA 1
ATOM 742 C C . LEU A 1 93 ? -19.438 -22.375 -2.402 1 81.38 93 LEU A C 1
ATOM 744 O O . LEU A 1 93 ? -18.703 -21.547 -1.854 1 81.38 93 LEU A O 1
ATOM 748 N N . GLY A 1 94 ? -20.734 -22.312 -2.502 1 85.12 94 GLY A N 1
ATOM 749 C CA . GLY A 1 94 ? -21.406 -21.188 -1.883 1 85.12 94 GLY A CA 1
ATOM 750 C C . GLY A 1 94 ? -21.234 -21.141 -0.378 1 85.12 94 GLY A C 1
ATOM 751 O O . GLY A 1 94 ? -20.984 -20.062 0.186 1 85.12 94 GLY A O 1
ATOM 752 N N . VAL A 1 95 ? -21.281 -22.234 0.248 1 85.19 95 VAL A N 1
ATOM 753 C CA . VAL A 1 95 ? -21.125 -22.312 1.696 1 85.19 95 VAL A CA 1
ATOM 754 C C . VAL A 1 95 ? -19.688 -22 2.084 1 85.19 95 VAL A C 1
ATOM 756 O O . VAL A 1 95 ? -19.438 -21.234 3.027 1 85.19 95 VAL A O 1
ATOM 759 N N . LYS A 1 96 ? -18.781 -22.531 1.334 1 86.31 96 LYS A N 1
ATOM 760 C CA . LYS A 1 96 ? -17.375 -22.281 1.613 1 86.31 96 LYS A CA 1
ATOM 761 C C . LYS A 1 96 ? -17.016 -20.797 1.44 1 86.31 96 LYS A C 1
ATOM 763 O O . LYS A 1 96 ? -16.406 -20.203 2.316 1 86.31 96 LYS A O 1
ATOM 768 N N . LEU A 1 97 ? -17.438 -20.297 0.346 1 89.81 97 LEU A N 1
ATOM 769 C CA . LEU A 1 97 ? -17.156 -18.906 0.058 1 89.81 97 LEU A CA 1
ATOM 770 C C . LEU A 1 97 ? -17.875 -17.984 1.037 1 89.81 97 LEU A C 1
ATOM 772 O O . LEU A 1 97 ? -17.344 -16.953 1.456 1 89.81 97 LEU A O 1
ATOM 776 N N . GLY A 1 98 ? -19.094 -18.375 1.344 1 92 98 GLY A N 1
ATOM 777 C CA . GLY A 1 98 ? -19.844 -17.609 2.334 1 92 98 GLY A CA 1
ATOM 778 C C . GLY A 1 98 ? -19.188 -17.594 3.701 1 92 98 GLY A C 1
ATOM 779 O O . GLY A 1 98 ? -19.125 -16.562 4.359 1 92 98 GLY A O 1
ATOM 780 N N . PHE A 1 99 ? -18.719 -18.719 4.066 1 90.94 99 PHE A N 1
ATOM 781 C CA . PHE A 1 99 ? -18.031 -18.844 5.355 1 90.94 99 PHE A CA 1
ATOM 782 C C . PHE A 1 99 ? -16.781 -17.984 5.391 1 90.94 99 PHE A C 1
ATOM 784 O O . PHE A 1 99 ? -16.562 -17.25 6.355 1 90.94 99 PHE A O 1
ATOM 791 N N . LEU A 1 100 ? -15.984 -18.016 4.383 1 92.88 100 LEU A N 1
ATOM 792 C CA . LEU A 1 100 ? -14.75 -17.25 4.32 1 92.88 100 LEU A CA 1
ATOM 793 C C . LEU A 1 100 ? -15.055 -15.75 4.25 1 92.88 100 LEU A C 1
ATOM 795 O O . LEU A 1 100 ? -14.32 -14.938 4.82 1 92.88 100 LEU A O 1
ATOM 799 N N . ALA A 1 101 ? -16.094 -15.445 3.582 1 95.25 101 ALA A N 1
ATOM 800 C CA . ALA A 1 101 ? -16.516 -14.047 3.498 1 95.25 101 ALA A CA 1
ATOM 801 C C . ALA A 1 101 ? -16.891 -13.508 4.875 1 95.25 101 ALA A C 1
ATOM 803 O O . ALA A 1 101 ? -16.516 -12.391 5.23 1 95.25 101 ALA A O 1
ATOM 804 N N . VAL A 1 102 ? -17.594 -14.305 5.605 1 95.44 102 VAL A N 1
ATOM 805 C CA . VAL A 1 102 ? -18.031 -13.906 6.941 1 95.44 102 VAL A CA 1
ATOM 806 C C . VAL A 1 102 ? -16.812 -13.75 7.848 1 95.44 102 VAL A C 1
ATOM 808 O O . VAL A 1 102 ? -16.703 -12.773 8.602 1 95.44 102 VAL A O 1
ATOM 811 N N . LEU A 1 103 ? -15.906 -14.641 7.723 1 94.75 103 LEU A N 1
ATOM 812 C CA . LEU A 1 103 ? -14.703 -14.586 8.547 1 94.75 103 LEU A CA 1
ATOM 813 C C . LEU A 1 103 ? -13.875 -13.352 8.219 1 94.75 103 LEU A C 1
ATOM 815 O O . LEU A 1 103 ? -13.359 -12.688 9.117 1 94.75 103 LEU A O 1
ATOM 819 N N . ALA A 1 104 ? -13.727 -13.094 6.941 1 96.12 104 ALA A N 1
ATOM 820 C CA . ALA A 1 104 ? -13 -11.898 6.531 1 96.12 104 ALA A CA 1
ATOM 821 C C . ALA A 1 104 ? -13.672 -10.641 7.059 1 96.12 104 ALA A C 1
ATOM 823 O O . ALA A 1 104 ? -13 -9.727 7.547 1 96.12 104 ALA A O 1
ATOM 824 N N . THR A 1 105 ? -14.984 -10.617 6.973 1 97.69 105 THR A N 1
ATOM 825 C CA . THR A 1 105 ? -15.75 -9.461 7.438 1 97.69 105 THR A CA 1
ATOM 826 C C . THR A 1 105 ? -15.586 -9.281 8.945 1 97.69 105 THR A C 1
ATOM 828 O O . THR A 1 105 ? -15.336 -8.18 9.422 1 97.69 105 THR A O 1
ATOM 831 N N . LEU A 1 106 ? -15.672 -10.336 9.688 1 97.56 106 LEU A N 1
ATOM 832 C CA . LEU A 1 106 ? -15.57 -10.273 11.141 1 97.56 106 LEU A CA 1
ATOM 833 C C . LEU A 1 106 ? -14.164 -9.844 11.562 1 97.56 106 LEU A C 1
ATOM 835 O O . LEU A 1 106 ? -14.008 -9.078 12.516 1 97.56 106 LEU A O 1
ATOM 839 N N . ALA A 1 107 ? -13.203 -10.359 10.883 1 97 107 ALA A N 1
ATOM 840 C CA . ALA A 1 107 ? -11.828 -9.961 11.172 1 97 107 ALA A CA 1
ATOM 841 C C . ALA A 1 107 ? -11.625 -8.469 10.922 1 97 107 ALA A C 1
ATOM 843 O O . ALA A 1 107 ? -10.984 -7.781 11.719 1 97 107 ALA A O 1
ATOM 844 N N . GLY A 1 108 ? -12.148 -7.996 9.797 1 97.94 108 GLY A N 1
ATOM 845 C CA . GLY A 1 108 ? -12.07 -6.574 9.508 1 97.94 108 GLY A CA 1
ATOM 846 C C . GLY A 1 108 ? -12.789 -5.715 10.531 1 97.94 108 GLY A C 1
ATOM 847 O O . GLY A 1 108 ? -12.297 -4.656 10.914 1 97.94 108 GLY A O 1
ATOM 848 N N . LEU A 1 109 ? -13.938 -6.188 10.914 1 97.94 109 LEU A N 1
ATOM 849 C CA . LEU A 1 109 ? -14.695 -5.461 11.93 1 97.94 109 LEU A CA 1
ATOM 850 C C . LEU A 1 109 ? -13.945 -5.438 13.258 1 97.94 109 LEU A C 1
ATOM 852 O O . LEU A 1 109 ? -13.953 -4.426 13.961 1 97.94 109 LEU A O 1
ATOM 856 N N . ALA A 1 110 ? -13.352 -6.562 13.609 1 97.62 110 ALA A N 1
ATOM 857 C CA . ALA A 1 110 ? -12.547 -6.617 14.828 1 97.62 110 ALA A CA 1
ATOM 858 C C . ALA A 1 110 ? -11.383 -5.625 14.758 1 97.62 110 ALA A C 1
ATOM 860 O O . ALA A 1 110 ? -11.109 -4.922 15.734 1 97.62 110 ALA A O 1
ATOM 861 N N . PHE A 1 111 ? -10.766 -5.617 13.656 1 97.62 111 PHE A N 1
ATOM 862 C CA . PHE A 1 111 ? -9.68 -4.676 13.445 1 97.62 111 PHE A CA 1
ATOM 863 C C . PHE A 1 111 ? -10.164 -3.24 13.617 1 97.62 111 PHE A C 1
ATOM 865 O O . PHE A 1 111 ? -9.523 -2.441 14.305 1 97.62 111 PHE A O 1
ATOM 872 N N . GLY A 1 112 ? -11.289 -2.881 12.977 1 97 112 GLY A N 1
ATOM 873 C CA . GLY A 1 112 ? -11.859 -1.549 13.102 1 97 112 GLY A CA 1
ATOM 874 C C . GLY A 1 112 ? -12.195 -1.178 14.531 1 97 112 GLY A C 1
ATOM 875 O O . GLY A 1 112 ? -11.953 -0.048 14.961 1 97 112 GLY A O 1
ATOM 876 N N . ALA A 1 113 ? -12.703 -2.121 15.25 1 96.5 113 ALA A N 1
ATOM 877 C CA . ALA A 1 113 ? -13.062 -1.884 16.641 1 96.5 113 ALA A CA 1
ATOM 878 C C . ALA A 1 113 ? -11.812 -1.667 17.5 1 96.5 113 ALA A C 1
ATOM 880 O O . ALA A 1 113 ? -11.805 -0.804 18.391 1 96.5 113 ALA A O 1
ATOM 881 N N . MET A 1 114 ? -10.828 -2.469 17.266 1 96.62 114 MET A N 1
ATOM 882 C CA . MET A 1 114 ? -9.57 -2.324 18 1 96.62 114 MET A CA 1
ATOM 883 C C . MET A 1 114 ? -8.961 -0.945 17.766 1 96.62 114 MET A C 1
ATOM 885 O O . MET A 1 114 ? -8.523 -0.292 18.719 1 96.62 114 MET A O 1
ATOM 889 N N . MET A 1 115 ? -8.984 -0.566 16.562 1 95.19 115 MET A N 1
ATOM 890 C CA . MET A 1 115 ? -8.43 0.741 16.203 1 95.19 115 MET A CA 1
ATOM 891 C C . MET A 1 115 ? -9.242 1.861 16.844 1 95.19 115 MET A C 1
ATOM 893 O O . MET A 1 115 ? -8.68 2.836 17.344 1 95.19 115 MET A O 1
ATOM 897 N N . GLN A 1 116 ? -10.523 1.643 16.781 1 92.75 116 GLN A N 1
ATOM 898 C CA . GLN A 1 116 ? -11.406 2.639 17.375 1 92.75 116 GLN A CA 1
ATOM 899 C C . GLN A 1 116 ? -11.164 2.766 18.875 1 92.75 116 GLN A C 1
ATOM 901 O O . GLN A 1 116 ? -11.094 3.877 19.406 1 92.75 116 GLN A O 1
ATOM 906 N N . ARG A 1 117 ? -10.992 1.759 19.531 1 92.19 117 ARG A N 1
ATOM 907 C CA . ARG A 1 117 ? -10.742 1.771 20.969 1 92.19 117 ARG A CA 1
ATOM 908 C C . ARG A 1 117 ? -9.391 2.402 21.281 1 92.19 117 ARG A C 1
ATOM 910 O O . ARG A 1 117 ? -9.25 3.111 22.281 1 92.19 117 ARG A O 1
ATOM 917 N N . TRP A 1 118 ? -8.484 2.133 20.5 1 93.69 118 TRP A N 1
ATOM 918 C CA . TRP A 1 118 ? -7.156 2.715 20.672 1 93.69 118 TRP A CA 1
ATOM 919 C C . TRP A 1 118 ? -7.215 4.234 20.578 1 93.69 118 TRP A C 1
ATOM 921 O O . TRP A 1 118 ? -6.602 4.938 21.391 1 93.69 118 TRP A O 1
ATOM 931 N N . LEU A 1 119 ? -7.984 4.719 19.656 1 89.62 119 LEU A N 1
ATOM 932 C CA . LEU A 1 119 ? -8.094 6.16 19.469 1 89.62 119 LEU A CA 1
ATOM 933 C C . LEU A 1 119 ? -8.797 6.809 20.672 1 89.62 119 LEU A C 1
ATOM 935 O O . LEU A 1 119 ? -8.508 7.953 21.016 1 89.62 119 LEU A O 1
ATOM 939 N N . GLU A 1 120 ? -9.609 6.109 21.312 1 87.56 120 GLU A N 1
ATOM 940 C CA . GLU A 1 120 ? -10.391 6.629 22.422 1 87.56 120 GLU A CA 1
ATOM 941 C C . GLU A 1 120 ? -9.531 6.793 23.672 1 87.56 120 GLU A C 1
ATOM 943 O O . GLU A 1 120 ? -9.914 7.488 24.609 1 87.56 120 GLU A O 1
ATOM 948 N N . VAL A 1 121 ? -8.422 6.219 23.625 1 85.06 121 VAL A N 1
ATOM 949 C CA . VAL A 1 121 ? -7.535 6.301 24.797 1 85.06 121 VAL A CA 1
ATOM 950 C C . VAL A 1 121 ? -6.879 7.68 24.844 1 85.06 121 VAL A C 1
ATOM 952 O O . VAL A 1 121 ? -6.5 8.148 25.922 1 85.06 121 VAL A O 1
ATOM 955 N N . PHE A 1 122 ? -6.738 8.289 23.672 1 82.75 122 PHE A N 1
ATOM 956 C CA . PHE A 1 122 ? -6.086 9.586 23.609 1 82.75 122 PHE A CA 1
ATOM 957 C C . PHE A 1 122 ? -7.043 10.695 24.031 1 82.75 122 PHE A C 1
ATOM 959 O O . PHE A 1 122 ? -8.188 10.734 23.578 1 82.75 122 PHE A O 1
ATOM 966 N N . PRO A 1 123 ? -6.531 11.523 24.969 1 66.75 123 PRO A N 1
ATOM 967 C CA . PRO A 1 123 ? -7.402 12.562 25.531 1 66.75 123 PRO A CA 1
ATOM 968 C C . PRO A 1 123 ? -7.797 13.617 24.5 1 66.75 123 PRO A C 1
ATOM 970 O O . PRO A 1 123 ? -6.953 14.078 23.734 1 66.75 123 PRO A O 1
ATOM 973 N N . THR A 1 124 ? -9.039 13.891 24.328 1 60.31 124 THR A N 1
ATOM 974 C CA . THR A 1 124 ? -9.539 14.93 23.438 1 60.31 124 THR A CA 1
ATOM 975 C C . THR A 1 124 ? -9.398 16.312 24.062 1 60.31 124 THR A C 1
ATOM 977 O O . THR A 1 124 ? -9.508 17.328 23.375 1 60.31 124 THR A O 1
ATOM 980 N N . ASP A 1 125 ? -9.242 16.406 25.375 1 53.88 125 ASP A N 1
ATOM 981 C CA . ASP A 1 125 ? -9.273 17.656 26.125 1 53.88 125 ASP A CA 1
ATOM 982 C C . ASP A 1 125 ? -7.879 18.281 26.219 1 53.88 125 ASP A C 1
ATOM 984 O O . ASP A 1 125 ? -7.723 19.406 26.672 1 53.88 125 ASP A O 1
ATOM 988 N N . ARG A 1 126 ? -6.855 17.484 26.172 1 51.28 126 ARG A N 1
ATOM 989 C CA . ARG A 1 126 ? -5.543 17.984 26.562 1 51.28 126 ARG A CA 1
ATOM 990 C C . ARG A 1 126 ? -4.824 18.641 25.375 1 51.28 126 ARG A C 1
ATOM 992 O O . ARG A 1 126 ? -3.598 18.766 25.391 1 51.28 126 ARG A O 1
ATOM 999 N N . GLY A 1 127 ? -5.613 19.094 24.438 1 49.75 127 GLY A N 1
ATOM 1000 C CA . GLY A 1 127 ? -4.805 19.734 23.406 1 49.75 127 GLY A CA 1
ATOM 1001 C C . GLY A 1 127 ? -5.125 19.25 22.016 1 49.75 127 GLY A C 1
ATOM 1002 O O . GLY A 1 127 ? -6.242 18.797 21.75 1 49.75 127 GLY A O 1
ATOM 1003 N N . ASP A 1 128 ? -4.121 19.484 21.016 1 54.66 128 ASP A N 1
ATOM 1004 C CA . ASP A 1 128 ? -4.27 19.297 19.578 1 54.66 128 ASP A CA 1
ATOM 1005 C C . ASP A 1 128 ? -4.484 17.812 19.234 1 54.66 128 ASP A C 1
ATOM 1007 O O . ASP A 1 128 ? -3.525 17.047 19.172 1 54.66 128 ASP A O 1
ATOM 1011 N N . THR A 1 129 ? -5.57 17.266 19.656 1 58.94 129 THR A N 1
ATOM 1012 C CA . THR A 1 129 ? -5.902 15.891 19.312 1 58.94 129 THR A CA 1
ATOM 1013 C C . THR A 1 129 ? -6.402 15.812 17.875 1 58.94 129 THR A C 1
ATOM 1015 O O . THR A 1 129 ? -7.098 14.867 17.5 1 58.94 129 THR A O 1
ATOM 1018 N N . ASP A 1 130 ? -6.148 16.781 17.125 1 68 130 ASP A N 1
ATOM 1019 C CA . ASP A 1 130 ? -6.52 16.781 15.719 1 68 130 ASP A CA 1
ATOM 1020 C C . ASP A 1 130 ? -5.852 15.633 14.969 1 68 130 ASP A C 1
ATOM 1022 O O . ASP A 1 130 ? -6.379 15.148 13.969 1 68 130 ASP A O 1
ATOM 1026 N N . PHE A 1 131 ? -4.879 15.102 15.781 1 66.75 131 PHE A N 1
ATOM 1027 C CA . PHE A 1 131 ? -4.109 14.062 15.102 1 66.75 131 PHE A CA 1
ATOM 1028 C C . PHE A 1 131 ? -4.848 12.734 15.148 1 66.75 131 PHE A C 1
ATOM 1030 O O . PHE A 1 131 ? -4.551 11.828 14.367 1 66.75 131 PHE A O 1
ATOM 1037 N N . THR A 1 132 ? -5.848 12.617 16.031 1 75.88 132 THR A N 1
ATOM 1038 C CA . THR A 1 132 ? -6.586 11.359 16.125 1 75.88 132 THR A CA 1
ATOM 1039 C C . THR A 1 132 ? -7.934 11.469 15.414 1 75.88 132 THR A C 1
ATOM 1041 O O . THR A 1 132 ? -8.781 10.578 15.531 1 75.88 132 THR A O 1
ATOM 1044 N N . ASN A 1 133 ? -8.109 12.586 14.75 1 79.94 133 ASN A N 1
ATOM 1045 C CA . ASN A 1 133 ? -9.391 12.766 14.086 1 79.94 133 ASN A CA 1
ATOM 1046 C C . ASN A 1 133 ? -9.578 11.773 12.945 1 79.94 133 ASN A C 1
ATOM 1048 O O . ASN A 1 133 ? -9.008 11.945 11.867 1 79.94 133 ASN A O 1
ATOM 1052 N N . ARG A 1 134 ? -10.43 10.828 13.219 1 81.94 134 ARG A N 1
ATOM 1053 C CA . ARG A 1 134 ? -10.625 9.727 12.281 1 81.94 134 ARG A CA 1
ATOM 1054 C C . ARG A 1 134 ? -11.453 10.164 11.078 1 81.94 134 ARG A C 1
ATOM 1056 O O . ARG A 1 134 ? -11.453 9.508 10.039 1 81.94 134 ARG A O 1
ATOM 1063 N N . PHE A 1 135 ? -12.188 11.266 11.234 1 82.81 135 PHE A N 1
ATOM 1064 C CA . PHE A 1 135 ? -12.992 11.742 10.117 1 82.81 135 PHE A CA 1
ATOM 1065 C C . PHE A 1 135 ? -12.148 12.562 9.148 1 82.81 135 PHE A C 1
ATOM 1067 O O . PHE A 1 135 ? -12.367 12.516 7.934 1 82.81 135 PHE A O 1
ATOM 1074 N N . ASP A 1 136 ? -11.164 13.156 9.656 1 78.38 136 ASP A N 1
ATOM 1075 C CA . ASP A 1 136 ? -10.32 14.039 8.852 1 78.38 136 ASP A CA 1
ATOM 1076 C C . ASP A 1 136 ? -9.172 13.266 8.211 1 78.38 136 ASP A C 1
ATOM 1078 O O . ASP A 1 136 ? -8.719 13.609 7.117 1 78.38 136 ASP A O 1
ATOM 1082 N N . ASN A 1 137 ? -8.734 12.273 8.938 1 82.56 137 ASN A N 1
ATOM 1083 C CA . ASN A 1 137 ? -7.648 11.445 8.43 1 82.56 137 ASN A CA 1
ATOM 1084 C C . ASN A 1 137 ? -8.18 10.266 7.617 1 82.56 137 ASN A C 1
ATOM 1086 O O . ASN A 1 137 ? -8.742 9.32 8.18 1 82.56 137 ASN A O 1
ATOM 1090 N N . PRO A 1 138 ? -7.93 10.336 6.305 1 85.81 138 PRO A N 1
ATOM 1091 C CA . PRO A 1 138 ? -8.5 9.289 5.453 1 85.81 138 PRO A CA 1
ATOM 1092 C C . PRO A 1 138 ? -7.98 7.895 5.801 1 85.81 138 PRO A C 1
ATOM 1094 O O . PRO A 1 138 ? -8.703 6.906 5.648 1 85.81 138 PRO A O 1
ATOM 1097 N N . VAL A 1 139 ? -6.789 7.816 6.223 1 87.44 139 VAL A N 1
ATOM 1098 C CA . VAL A 1 139 ? -6.211 6.523 6.578 1 87.44 139 VAL A CA 1
ATOM 1099 C C . VAL A 1 139 ? -6.898 5.98 7.828 1 87.44 139 VAL A C 1
ATOM 1101 O O . VAL A 1 139 ? -7.285 4.809 7.871 1 87.44 139 VAL A O 1
ATOM 1104 N N . LEU A 1 140 ? -7.109 6.836 8.781 1 90.19 140 LEU A N 1
ATOM 1105 C CA . LEU A 1 140 ? -7.805 6.422 9.992 1 90.19 140 LEU A CA 1
ATOM 1106 C C . LEU A 1 140 ? -9.258 6.078 9.695 1 90.19 140 LEU A C 1
ATOM 1108 O O . LEU A 1 140 ? -9.812 5.148 10.289 1 90.19 140 LEU A O 1
ATOM 1112 N N . PHE A 1 141 ? -9.852 6.891 8.852 1 92.38 141 PHE A N 1
ATOM 1113 C CA . PHE A 1 141 ? -11.234 6.613 8.469 1 92.38 141 PHE A CA 1
ATOM 1114 C C . PHE A 1 141 ? -11.367 5.199 7.91 1 92.38 141 PHE A C 1
ATOM 1116 O O . PHE A 1 141 ? -12.305 4.477 8.258 1 92.38 141 PHE A O 1
ATOM 1123 N N . ALA A 1 142 ? -10.406 4.773 7.133 1 92.56 142 ALA A N 1
ATOM 1124 C CA . ALA A 1 142 ? -10.445 3.48 6.453 1 92.56 142 ALA A CA 1
ATOM 1125 C C . ALA A 1 142 ? -10.125 2.344 7.418 1 92.56 142 ALA A C 1
ATOM 1127 O O . ALA A 1 142 ? -10.391 1.176 7.117 1 92.56 142 ALA A O 1
ATOM 1128 N N . MET A 1 143 ? -9.562 2.676 8.578 1 95.25 143 MET A N 1
ATOM 1129 C CA . MET A 1 143 ? -9.102 1.621 9.477 1 95.25 143 MET A CA 1
ATOM 1130 C C . MET A 1 143 ? -9.953 1.568 10.742 1 95.25 143 MET A C 1
ATOM 1132 O O . MET A 1 143 ? -9.672 0.795 11.656 1 95.25 143 MET A O 1
ATOM 1136 N N . THR A 1 144 ? -10.961 2.371 10.836 1 95.25 144 THR A N 1
ATOM 1137 C CA . THR A 1 144 ? -11.812 2.395 12.016 1 95.25 144 THR A CA 1
ATOM 1138 C C . THR A 1 144 ? -13.273 2.156 11.633 1 95.25 144 THR A C 1
ATOM 1140 O O . THR A 1 144 ? -13.625 2.201 10.445 1 95.25 144 THR A O 1
ATOM 1143 N N . GLY A 1 145 ? -14.07 1.832 12.648 1 95.81 145 GLY A N 1
ATOM 1144 C CA . GLY A 1 145 ? -15.492 1.65 12.406 1 95.81 145 GLY A CA 1
ATOM 1145 C C . GLY A 1 145 ? -15.812 0.388 11.633 1 95.81 145 GLY A C 1
ATOM 1146 O O . GLY A 1 145 ? -15.242 -0.673 11.898 1 95.81 145 GLY A O 1
ATOM 1147 N N . VAL A 1 146 ? -16.672 0.529 10.68 1 97.19 146 VAL A N 1
ATOM 1148 C CA . VAL A 1 146 ? -17.125 -0.651 9.953 1 97.19 146 VAL A CA 1
ATOM 1149 C C . VAL A 1 146 ? -16.391 -0.739 8.609 1 97.19 146 VAL A C 1
ATOM 1151 O O . VAL A 1 146 ? -16.5 -1.751 7.91 1 97.19 146 VAL A O 1
ATOM 1154 N N . ALA A 1 147 ? -15.625 0.32 8.312 1 96.75 147 ALA A N 1
ATOM 1155 C CA . ALA A 1 147 ? -14.977 0.406 7.004 1 96.75 147 ALA A CA 1
ATOM 1156 C C . ALA A 1 147 ? -14.062 -0.788 6.766 1 96.75 147 ALA A C 1
ATOM 1158 O O . ALA A 1 147 ? -14.109 -1.415 5.707 1 96.75 147 ALA A O 1
ATOM 1159 N N . PRO A 1 148 ? -13.242 -1.173 7.789 1 97.56 148 PRO A N 1
ATOM 1160 C CA . PRO A 1 148 ? -12.367 -2.316 7.539 1 97.56 148 PRO A CA 1
ATOM 1161 C C . PRO A 1 148 ? -13.133 -3.598 7.23 1 97.56 148 PRO A C 1
ATOM 1163 O O . PRO A 1 148 ? -12.727 -4.379 6.367 1 97.56 148 PRO A O 1
ATOM 1166 N N . GLY A 1 149 ? -14.195 -3.779 7.891 1 98.12 149 GLY A N 1
ATOM 1167 C CA . GLY A 1 149 ? -15.016 -4.945 7.594 1 98.12 149 GLY A CA 1
ATOM 1168 C C . GLY A 1 149 ? -15.516 -4.969 6.16 1 98.12 149 GLY A C 1
ATOM 1169 O O . GLY A 1 149 ? -15.453 -6 5.492 1 98.12 149 GLY A O 1
ATOM 1170 N N . ALA A 1 150 ? -15.984 -3.842 5.699 1 98.19 150 ALA A N 1
ATOM 1171 C CA . ALA A 1 150 ? -16.5 -3.729 4.34 1 98.19 150 ALA A CA 1
ATOM 1172 C C . ALA A 1 150 ? -15.391 -3.891 3.311 1 98.19 150 ALA A C 1
ATOM 1174 O O . ALA A 1 150 ? -15.562 -4.574 2.297 1 98.19 150 ALA A O 1
ATOM 1175 N N . TRP A 1 151 ? -14.266 -3.326 3.592 1 97.94 151 TRP A N 1
ATOM 1176 C CA . TRP A 1 151 ? -13.141 -3.385 2.658 1 97.94 151 TRP A CA 1
ATOM 1177 C C . TRP A 1 151 ? -12.562 -4.793 2.59 1 97.94 151 TRP A C 1
ATOM 1179 O O . TRP A 1 151 ? -12.18 -5.266 1.517 1 97.94 151 TRP A O 1
ATOM 1189 N N . TRP A 1 152 ? -12.438 -5.441 3.791 1 98.12 152 TRP A N 1
ATOM 1190 C CA . TRP A 1 152 ? -11.914 -6.805 3.785 1 98.12 152 TRP A CA 1
ATOM 1191 C C . TRP A 1 152 ? -12.852 -7.746 3.035 1 98.12 152 TRP A C 1
ATOM 1193 O O . TRP A 1 152 ? -12.406 -8.594 2.26 1 98.12 152 TRP A O 1
ATOM 1203 N N . LEU A 1 153 ? -14.133 -7.559 3.24 1 98.25 153 LEU A N 1
ATOM 1204 C CA . LEU A 1 153 ? -15.109 -8.328 2.486 1 98.25 153 LEU A CA 1
ATOM 1205 C C . LEU A 1 153 ? -14.969 -8.07 0.989 1 98.25 153 LEU A C 1
ATOM 1207 O O . LEU A 1 153 ? -14.953 -9.008 0.191 1 98.25 153 LEU A O 1
ATOM 1211 N N . PHE A 1 154 ? -14.898 -6.863 0.635 1 98.38 154 PHE A N 1
ATOM 1212 C CA . PHE A 1 154 ? -14.766 -6.484 -0.767 1 98.38 154 PHE A CA 1
ATOM 1213 C C . PHE A 1 154 ? -13.523 -7.113 -1.385 1 98.38 154 PHE A C 1
ATOM 1215 O O . PHE A 1 154 ? -13.578 -7.648 -2.492 1 98.38 154 PHE A O 1
ATOM 1222 N N . GLY A 1 155 ? -12.398 -6.984 -0.67 1 98.25 155 GLY A N 1
ATOM 1223 C CA . GLY A 1 155 ? -11.18 -7.605 -1.162 1 98.25 155 GLY A CA 1
ATOM 1224 C C . GLY A 1 155 ? -11.336 -9.086 -1.437 1 98.25 155 GLY A C 1
ATOM 1225 O O . GLY A 1 155 ? -10.93 -9.578 -2.49 1 98.25 155 GLY A O 1
ATOM 1226 N N . PHE A 1 156 ? -11.938 -9.781 -0.537 1 97.75 156 PHE A N 1
ATOM 1227 C CA . PHE A 1 156 ? -12.148 -11.219 -0.68 1 97.75 156 PHE A CA 1
ATOM 1228 C C . PHE A 1 156 ? -13.016 -11.516 -1.896 1 97.75 156 PHE A C 1
ATOM 1230 O O . PHE A 1 156 ? -12.672 -12.375 -2.711 1 97.75 156 PHE A O 1
ATOM 1237 N N . VAL A 1 157 ? -14.078 -10.758 -1.997 1 98.19 157 VAL A N 1
ATOM 1238 C CA . VAL A 1 157 ? -15.039 -10.992 -3.068 1 98.19 157 VAL A CA 1
ATOM 1239 C C . VAL A 1 157 ? -14.406 -10.664 -4.418 1 98.19 157 VAL A C 1
ATOM 1241 O O . VAL A 1 157 ? -14.547 -11.414 -5.379 1 98.19 157 VAL A O 1
ATOM 1244 N N . LEU A 1 158 ? -13.727 -9.602 -4.441 1 98.12 158 LEU A N 1
ATOM 1245 C CA . LEU A 1 158 ? -13.07 -9.195 -5.68 1 98.12 158 LEU A CA 1
ATOM 1246 C C . LEU A 1 158 ? -12.031 -10.227 -6.102 1 98.12 158 LEU A C 1
ATOM 1248 O O . LEU A 1 158 ? -11.977 -10.617 -7.273 1 98.12 158 LEU A O 1
ATOM 1252 N N . GLY A 1 159 ? -11.227 -10.648 -5.168 1 97.56 159 GLY A N 1
ATOM 1253 C CA . GLY A 1 159 ? -10.242 -11.664 -5.477 1 97.56 159 GLY A CA 1
ATOM 1254 C C . GLY A 1 159 ? -10.859 -12.961 -5.98 1 97.56 159 GLY A C 1
ATOM 1255 O O . GLY A 1 159 ? -10.375 -13.547 -6.953 1 97.56 159 GLY A O 1
ATOM 1256 N N . THR A 1 160 ? -11.875 -13.352 -5.312 1 96.31 160 THR A N 1
ATOM 1257 C CA . THR A 1 160 ? -12.562 -14.578 -5.707 1 96.31 160 THR A CA 1
ATOM 1258 C C . THR A 1 160 ? -13.156 -14.438 -7.105 1 96.31 160 THR A C 1
ATOM 1260 O O . THR A 1 160 ? -13.031 -15.336 -7.934 1 96.31 160 THR A O 1
ATOM 1263 N N . ALA A 1 161 ? -13.75 -13.273 -7.328 1 96.81 161 ALA A N 1
ATOM 1264 C CA . ALA A 1 161 ? -14.344 -13.023 -8.641 1 96.81 161 ALA A CA 1
ATOM 1265 C C . ALA A 1 161 ? -13.273 -12.969 -9.727 1 96.81 161 ALA A C 1
ATOM 1267 O O . ALA A 1 161 ? -13.453 -13.516 -10.812 1 96.81 161 ALA A O 1
ATOM 1268 N N . ALA A 1 162 ? -12.227 -12.344 -9.406 1 97.06 162 ALA A N 1
ATOM 1269 C CA . ALA A 1 162 ? -11.117 -12.281 -10.352 1 97.06 162 ALA A CA 1
ATOM 1270 C C . ALA A 1 162 ? -10.586 -13.68 -10.672 1 97.06 162 ALA A C 1
ATOM 1272 O O . ALA A 1 162 ? -10.289 -13.984 -11.828 1 97.06 162 ALA A O 1
ATOM 1273 N N . GLY A 1 163 ? -10.445 -14.477 -9.672 1 94.88 163 GLY A N 1
ATOM 1274 C CA . GLY A 1 163 ? -10.008 -15.852 -9.891 1 94.88 163 GLY A CA 1
ATOM 1275 C C . GLY A 1 163 ? -10.961 -16.641 -10.758 1 94.88 163 GLY A C 1
ATOM 1276 O O . GLY A 1 163 ? -10.523 -17.406 -11.625 1 94.88 163 GLY A O 1
ATOM 1277 N N . ALA A 1 164 ? -12.227 -16.422 -10.547 1 92.69 164 ALA A N 1
ATOM 1278 C CA . ALA A 1 164 ? -13.242 -17.156 -11.305 1 92.69 164 ALA A CA 1
ATOM 1279 C C . ALA A 1 164 ? -13.258 -16.703 -12.766 1 92.69 164 ALA A C 1
ATOM 1281 O O . ALA A 1 164 ? -13.484 -17.516 -13.664 1 92.69 164 ALA A O 1
ATOM 1282 N N . LEU A 1 165 ? -13.039 -15.5 -12.992 1 93.88 165 LEU A N 1
ATOM 1283 C CA . LEU A 1 165 ? -13.203 -14.93 -14.328 1 93.88 165 LEU A CA 1
ATOM 1284 C C . LEU A 1 165 ? -11.922 -15.078 -15.141 1 93.88 165 LEU A C 1
ATOM 1286 O O . LEU A 1 165 ? -11.969 -15.359 -16.344 1 93.88 165 LEU A O 1
ATOM 1290 N N . ILE A 1 166 ? -10.766 -14.938 -14.531 1 94 166 ILE A N 1
ATOM 1291 C CA . ILE A 1 166 ? -9.492 -14.93 -15.25 1 94 166 ILE A CA 1
ATOM 1292 C C . ILE A 1 166 ? -8.922 -16.344 -15.297 1 94 166 ILE A C 1
ATOM 1294 O O . ILE A 1 166 ? -8.266 -16.719 -16.266 1 94 166 ILE A O 1
ATOM 1298 N N . ARG A 1 167 ? -9.062 -17.172 -14.266 1 91.5 167 ARG A N 1
ATOM 1299 C CA . ARG A 1 167 ? -8.75 -18.594 -14.203 1 91.5 167 ARG A CA 1
ATOM 1300 C C . ARG A 1 167 ? -7.246 -18.828 -14.227 1 91.5 167 ARG A C 1
ATOM 1302 O O . ARG A 1 167 ? -6.789 -19.938 -14.539 1 91.5 167 ARG A O 1
ATOM 1309 N N . LYS A 1 168 ? -6.484 -17.75 -14.117 1 91.69 168 LYS A N 1
ATOM 1310 C CA . LYS A 1 168 ? -5.039 -17.812 -13.914 1 91.69 168 LYS A CA 1
ATOM 1311 C C . LYS A 1 168 ? -4.629 -17.047 -12.656 1 91.69 168 LYS A C 1
ATOM 1313 O O . LYS A 1 168 ? -5.047 -15.906 -12.445 1 91.69 168 LYS A O 1
ATOM 1318 N N . THR A 1 169 ? -3.918 -17.641 -11.828 1 91.69 169 THR A N 1
ATOM 1319 C CA . THR A 1 169 ? -3.629 -17.156 -10.484 1 91.69 169 THR A CA 1
ATOM 1320 C C . THR A 1 169 ? -2.934 -15.797 -10.555 1 91.69 169 THR A C 1
ATOM 1322 O O . THR A 1 169 ? -3.418 -14.812 -9.984 1 91.69 169 THR A O 1
ATOM 1325 N N . LEU A 1 170 ? -1.852 -15.695 -11.32 1 90.94 170 LEU A N 1
ATOM 1326 C CA . LEU A 1 170 ? -1.042 -14.484 -11.305 1 90.94 170 LEU A CA 1
ATOM 1327 C C . LEU A 1 170 ? -1.811 -13.312 -11.906 1 90.94 170 LEU A C 1
ATOM 1329 O O . LEU A 1 170 ? -1.864 -12.234 -11.32 1 90.94 170 LEU A O 1
ATOM 1333 N N . PRO A 1 171 ? -2.475 -13.508 -13.078 1 92.62 171 PRO A N 1
ATOM 1334 C CA . PRO A 1 171 ? -3.295 -12.406 -13.594 1 92.62 171 PRO A CA 1
ATOM 1335 C C . PRO A 1 171 ? -4.445 -12.039 -12.664 1 92.62 171 PRO A C 1
ATOM 1337 O O . PRO A 1 171 ? -4.812 -10.859 -12.57 1 92.62 171 PRO A O 1
ATOM 1340 N N . ALA A 1 172 ? -4.996 -13.016 -12 1 95.69 172 ALA A N 1
ATOM 1341 C CA . ALA A 1 172 ? -6.066 -12.742 -11.047 1 95.69 172 ALA A CA 1
ATOM 1342 C C . ALA A 1 172 ? -5.562 -11.906 -9.875 1 95.69 172 ALA A C 1
ATOM 1344 O O . ALA A 1 172 ? -6.246 -10.992 -9.414 1 95.69 172 ALA A O 1
ATOM 1345 N N . ILE A 1 173 ? -4.391 -12.273 -9.414 1 95.25 173 ILE A N 1
ATOM 1346 C CA . ILE A 1 173 ? -3.773 -11.516 -8.328 1 95.25 173 ILE A CA 1
ATOM 1347 C C . ILE A 1 173 ? -3.512 -10.078 -8.781 1 95.25 173 ILE A C 1
ATOM 1349 O O . ILE A 1 173 ? -3.816 -9.133 -8.055 1 95.25 173 ILE A O 1
ATOM 1353 N N . ALA A 1 174 ? -2.982 -9.898 -9.953 1 93.94 174 ALA A N 1
ATOM 1354 C CA . ALA A 1 174 ? -2.697 -8.57 -10.492 1 93.94 174 ALA A CA 1
ATOM 1355 C C . ALA A 1 174 ? -3.969 -7.738 -10.602 1 93.94 174 ALA A C 1
ATOM 1357 O O . ALA A 1 174 ? -3.992 -6.574 -10.195 1 93.94 174 ALA A O 1
ATOM 1358 N N . ALA A 1 175 ? -4.984 -8.328 -11.117 1 95.62 175 ALA A N 1
ATOM 1359 C CA . ALA A 1 175 ? -6.262 -7.637 -11.258 1 95.62 175 ALA A CA 1
ATOM 1360 C C . ALA A 1 175 ? -6.836 -7.262 -9.898 1 95.62 175 ALA A C 1
ATOM 1362 O O . ALA A 1 175 ? -7.395 -6.176 -9.727 1 95.62 175 ALA A O 1
ATOM 1363 N N . THR A 1 176 ? -6.715 -8.156 -8.977 1 96.69 176 THR A N 1
ATOM 1364 C CA . THR A 1 176 ? -7.207 -7.922 -7.629 1 96.69 176 THR A CA 1
ATOM 1365 C C . THR A 1 176 ? -6.512 -6.719 -6.996 1 96.69 176 THR A C 1
ATOM 1367 O O . THR A 1 176 ? -7.164 -5.84 -6.438 1 96.69 176 THR A O 1
ATOM 1370 N N . ILE A 1 177 ? -5.191 -6.703 -7.125 1 95.38 177 ILE A N 1
ATOM 1371 C CA . ILE A 1 177 ? -4.418 -5.598 -6.562 1 95.38 177 ILE A CA 1
ATOM 1372 C C . ILE A 1 177 ? -4.816 -4.293 -7.25 1 95.38 177 ILE A C 1
ATOM 1374 O O . ILE A 1 177 ? -5.156 -3.311 -6.582 1 95.38 177 ILE A O 1
ATOM 1378 N N . ALA A 1 178 ? -4.852 -4.262 -8.531 1 93.81 178 ALA A N 1
ATOM 1379 C CA . ALA A 1 178 ? -5.113 -3.055 -9.312 1 93.81 178 ALA A CA 1
ATOM 1380 C C . ALA A 1 178 ? -6.504 -2.502 -9.023 1 93.81 178 ALA A C 1
ATOM 1382 O O . ALA A 1 178 ? -6.664 -1.306 -8.766 1 93.81 178 ALA A O 1
ATOM 1383 N N . VAL A 1 179 ? -7.484 -3.369 -8.977 1 95.62 179 VAL A N 1
ATOM 1384 C CA . VAL A 1 179 ? -8.859 -2.912 -8.82 1 95.62 179 VAL A CA 1
ATOM 1385 C C . VAL A 1 179 ? -9.102 -2.49 -7.371 1 95.62 179 VAL A C 1
ATOM 1387 O O . VAL A 1 179 ? -9.789 -1.497 -7.117 1 95.62 179 VAL A O 1
ATOM 1390 N N . THR A 1 180 ? -8.57 -3.24 -6.438 1 96.12 180 THR A N 1
ATOM 1391 C CA . THR A 1 180 ? -8.758 -2.865 -5.039 1 96.12 180 THR A CA 1
ATOM 1392 C C . THR A 1 180 ? -8.109 -1.515 -4.75 1 96.12 180 THR A C 1
ATOM 1394 O O . THR A 1 180 ? -8.742 -0.63 -4.168 1 96.12 180 THR A O 1
ATOM 1397 N N . VAL A 1 181 ? -6.902 -1.341 -5.172 1 92.88 181 VAL A N 1
ATOM 1398 C CA . VAL A 1 181 ? -6.211 -0.074 -4.957 1 92.88 181 VAL A CA 1
ATOM 1399 C C . VAL A 1 181 ? -6.934 1.044 -5.703 1 92.88 181 VAL A C 1
ATOM 1401 O O . VAL A 1 181 ? -7.121 2.139 -5.168 1 92.88 181 VAL A O 1
ATOM 1404 N N . GLY A 1 182 ? -7.332 0.794 -6.922 1 93 182 GLY A N 1
ATOM 1405 C CA . GLY A 1 182 ? -8.102 1.771 -7.672 1 93 182 GLY A CA 1
ATOM 1406 C C . GLY A 1 182 ? -9.367 2.209 -6.961 1 93 182 GLY A C 1
ATOM 1407 O O . GLY A 1 182 ? -9.695 3.396 -6.938 1 93 182 GLY A O 1
ATOM 1408 N N . LEU A 1 183 ? -10.031 1.271 -6.387 1 93.5 183 LEU A N 1
ATOM 1409 C CA . LEU A 1 183 ? -11.273 1.602 -5.688 1 93.5 183 LEU A CA 1
ATOM 1410 C C . LEU A 1 183 ? -10.984 2.326 -4.379 1 93.5 183 LEU A C 1
ATOM 1412 O O . LEU A 1 183 ? -11.758 3.186 -3.951 1 93.5 183 LEU A O 1
ATOM 1416 N N . MET A 1 184 ? -9.883 1.949 -3.727 1 93.62 184 MET A N 1
ATOM 1417 C CA . MET A 1 184 ? -9.484 2.688 -2.531 1 93.62 184 MET A CA 1
ATOM 1418 C C . MET A 1 184 ? -9.234 4.156 -2.855 1 93.62 184 MET A C 1
ATOM 1420 O O . MET A 1 184 ? -9.703 5.043 -2.141 1 93.62 184 MET A O 1
ATOM 1424 N N . ILE A 1 185 ? -8.609 4.355 -3.939 1 89.56 185 ILE A N 1
ATOM 1425 C CA . ILE A 1 185 ? -8.344 5.715 -4.391 1 89.56 185 ILE A CA 1
ATOM 1426 C C . ILE A 1 185 ? -9.648 6.391 -4.805 1 89.56 185 ILE A C 1
ATOM 1428 O O . ILE A 1 185 ? -9.922 7.52 -4.391 1 89.56 185 ILE A O 1
ATOM 1432 N N . GLY A 1 186 ? -10.43 5.766 -5.562 1 90.81 186 GLY A N 1
ATOM 1433 C CA . GLY A 1 186 ? -11.688 6.312 -6.062 1 90.81 186 GLY A CA 1
ATOM 1434 C C . GLY A 1 186 ? -12.68 6.633 -4.961 1 90.81 186 GLY A C 1
ATOM 1435 O O . GLY A 1 186 ? -13.234 7.73 -4.922 1 90.81 186 GLY A O 1
ATOM 1436 N N . VAL A 1 187 ? -12.828 5.691 -4.066 1 91.62 187 VAL A N 1
ATOM 1437 C CA . VAL A 1 187 ? -13.805 5.867 -2.998 1 91.62 187 VAL A CA 1
ATOM 1438 C C . VAL A 1 187 ? -13.352 6.996 -2.07 1 91.62 187 VAL A C 1
ATOM 1440 O O . VAL A 1 187 ? -14.172 7.809 -1.633 1 91.62 187 VAL A O 1
ATOM 1443 N N . THR A 1 188 ? -12.109 7.066 -1.789 1 86.94 188 THR A N 1
ATOM 1444 C CA . THR A 1 188 ? -11.586 8.148 -0.963 1 86.94 188 THR A CA 1
ATOM 1445 C C . THR A 1 188 ? -11.789 9.5 -1.646 1 86.94 188 THR A C 1
ATOM 1447 O O . THR A 1 188 ? -12.07 10.5 -0.985 1 86.94 188 THR A O 1
ATOM 1450 N N . SER A 1 189 ? -11.773 9.523 -2.936 1 86.06 189 SER A N 1
ATOM 1451 C CA . SER A 1 189 ? -11.898 10.766 -3.689 1 86.06 189 SER A CA 1
ATOM 1452 C C . SER A 1 189 ? -13.344 11.242 -3.729 1 86.06 189 SER A C 1
ATOM 1454 O O . SER A 1 189 ? -13.602 12.438 -3.902 1 86.06 189 SER A O 1
ATOM 1456 N N . VAL A 1 190 ? -14.227 10.391 -3.57 1 89.12 190 VAL A N 1
ATOM 1457 C CA . VAL A 1 190 ? -15.625 10.805 -3.688 1 89.12 190 VAL A CA 1
ATOM 1458 C C . VAL A 1 190 ? -16.25 10.891 -2.299 1 89.12 190 VAL A C 1
ATOM 1460 O O . VAL A 1 190 ? -17.422 11.258 -2.164 1 89.12 190 VAL A O 1
ATOM 1463 N N . ARG A 1 191 ? -15.531 10.586 -1.317 1 88.38 191 ARG A N 1
ATOM 1464 C CA . ARG A 1 191 ? -16.016 10.555 0.055 1 88.38 191 ARG A CA 1
ATOM 1465 C C . ARG A 1 191 ? -16.625 11.898 0.452 1 88.38 191 ARG A C 1
ATOM 1467 O O . ARG A 1 191 ? -17.672 11.938 1.107 1 88.38 191 ARG A O 1
ATOM 1474 N N . ASP A 1 192 ? -16.016 13.008 0.074 1 86.25 192 ASP A N 1
ATOM 1475 C CA . ASP A 1 192 ? -16.469 14.336 0.488 1 86.25 192 ASP A CA 1
ATOM 1476 C C . ASP A 1 192 ? -17.828 14.664 -0.132 1 86.25 192 ASP A C 1
ATOM 1478 O O . ASP A 1 192 ? -18.5 15.594 0.309 1 86.25 192 ASP A O 1
ATOM 1482 N N . PHE A 1 193 ? -18.203 13.875 -1.078 1 88.62 193 PHE A N 1
ATOM 1483 C CA . PHE A 1 193 ? -19.438 14.172 -1.78 1 88.62 193 PHE A CA 1
ATOM 1484 C C . PHE A 1 193 ? -20.594 13.383 -1.187 1 88.62 193 PHE A C 1
ATOM 1486 O O . PHE A 1 193 ? -21.734 13.477 -1.664 1 88.62 193 PHE A O 1
ATOM 1493 N N . TYR A 1 194 ? -20.281 12.594 -0.158 1 91.69 194 TYR A N 1
ATOM 1494 C CA . TYR A 1 194 ? -21.344 11.797 0.455 1 91.69 194 TYR A CA 1
ATOM 1495 C C . TYR A 1 194 ? -22.406 12.688 1.075 1 91.69 194 TYR A C 1
ATOM 1497 O O . TYR A 1 194 ? -23.547 12.258 1.286 1 91.69 194 TYR A O 1
ATOM 1505 N N . ALA A 1 195 ? -22.031 13.898 1.478 1 90.81 195 ALA A N 1
ATOM 1506 C CA . ALA A 1 195 ? -22.953 14.867 2.08 1 90.81 195 ALA A CA 1
ATOM 1507 C C . ALA A 1 195 ? -22.562 16.297 1.714 1 90.81 195 ALA A C 1
ATOM 1509 O O . ALA A 1 195 ? -21.406 16.547 1.33 1 90.81 195 ALA A O 1
ATOM 1510 N N . GLU A 1 196 ? -23.5 17.109 1.834 1 89.5 196 GLU A N 1
ATOM 1511 C CA . GLU A 1 196 ? -23.234 18.516 1.582 1 89.5 196 GLU A CA 1
ATOM 1512 C C . GLU A 1 196 ? -22.562 19.188 2.789 1 89.5 196 GLU A C 1
ATOM 1514 O O . GLU A 1 196 ? -23.062 19.062 3.912 1 89.5 196 GLU A O 1
ATOM 1519 N N . PRO A 1 197 ? -21.469 19.781 2.484 1 89.19 197 PRO A N 1
ATOM 1520 C CA . PRO A 1 197 ? -20.812 20.469 3.6 1 89.19 197 PRO A CA 1
ATOM 1521 C C . PRO A 1 197 ? -21.625 21.656 4.133 1 89.19 197 PRO A C 1
ATOM 1523 O O . PRO A 1 197 ? -22.453 22.203 3.41 1 89.19 197 PRO A O 1
ATOM 1526 N N . LYS A 1 198 ? -21.391 21.984 5.398 1 87.38 198 LYS A N 1
ATOM 1527 C CA . LYS A 1 198 ? -22.031 23.125 6.043 1 87.38 198 LYS A CA 1
ATOM 1528 C C . LYS A 1 198 ? -21.156 24.375 5.988 1 87.38 198 LYS A C 1
ATOM 1530 O O . LYS A 1 198 ? -19.938 24.281 6.188 1 87.38 198 LYS A O 1
ATOM 1535 N N . LEU A 1 199 ? -21.75 25.406 5.711 1 86.38 199 LEU A N 1
ATOM 1536 C CA . LEU A 1 199 ? -21.047 26.672 5.652 1 86.38 199 LEU A CA 1
ATOM 1537 C C . LEU A 1 199 ? -21 27.344 7.027 1 86.38 199 LEU A C 1
ATOM 1539 O O . LEU A 1 199 ? -22.047 27.516 7.664 1 86.38 199 LEU A O 1
ATOM 1543 N N . VAL A 1 200 ? -19.766 27.484 7.445 1 82.44 200 VAL A N 1
ATOM 1544 C CA . VAL A 1 200 ? -19.578 28.188 8.711 1 82.44 200 VAL A CA 1
ATOM 1545 C C . VAL A 1 200 ? -18.969 29.562 8.453 1 82.44 200 VAL A C 1
ATOM 1547 O O . VAL A 1 200 ? -17.828 29.656 7.977 1 82.44 200 VAL A O 1
ATOM 1550 N N . ASP A 1 201 ? -19.672 30.547 8.805 1 80.75 201 ASP A N 1
ATOM 1551 C CA . ASP A 1 201 ? -19.219 31.922 8.617 1 80.75 201 ASP A CA 1
ATOM 1552 C C . ASP A 1 201 ? -18.25 32.344 9.727 1 80.75 201 ASP A C 1
ATOM 1554 O O . ASP A 1 201 ? -18.562 32.219 10.906 1 80.75 201 ASP A O 1
ATOM 1558 N N . LEU A 1 202 ? -16.969 32.531 9.453 1 75.31 202 LEU A N 1
ATOM 1559 C CA . LEU A 1 202 ? -15.977 32.875 10.461 1 75.31 202 LEU A CA 1
ATOM 1560 C C . LEU A 1 202 ? -16.125 34.344 10.859 1 75.31 202 LEU A C 1
ATOM 1562 O O . LEU A 1 202 ? -15.578 34.781 11.883 1 75.31 202 LEU A O 1
ATOM 1566 N N . GLY A 1 203 ? -17.047 35 10.344 1 65.88 203 GLY A N 1
ATOM 1567 C CA . GLY A 1 203 ? -17.188 36.406 10.633 1 65.88 203 GLY A CA 1
ATOM 1568 C C . GLY A 1 203 ? -15.891 37.188 10.492 1 65.88 203 GLY A C 1
ATOM 1569 O O . GLY A 1 203 ? -14.969 36.719 9.812 1 65.88 203 GLY A O 1
ATOM 1570 N N . GLY A 1 204 ? -15.633 38.406 11.062 1 56.38 204 GLY A N 1
ATOM 1571 C CA . GLY A 1 204 ? -14.477 39.281 10.984 1 56.38 204 GLY A CA 1
ATOM 1572 C C . GLY A 1 204 ? -13.234 38.688 11.617 1 56.38 204 GLY A C 1
ATOM 1573 O O . GLY A 1 204 ? -12.141 39.25 11.508 1 56.38 204 GLY A O 1
ATOM 1574 N N . ALA A 1 205 ? -13.281 37.75 12.531 1 54.44 205 ALA A N 1
ATOM 1575 C CA . ALA A 1 205 ? -12.164 37.406 13.406 1 54.44 205 ALA A CA 1
ATOM 1576 C C . ALA A 1 205 ? -11.273 36.344 12.766 1 54.44 205 ALA A C 1
ATOM 1578 O O . ALA A 1 205 ? -10.125 36.156 13.188 1 54.44 205 ALA A O 1
ATOM 1579 N N . GLY A 1 206 ? -11.508 35.938 11.594 1 54.56 206 GLY A N 1
ATOM 1580 C CA . GLY A 1 206 ? -10.633 35.031 10.867 1 54.56 206 GLY A CA 1
ATOM 1581 C C . GLY A 1 206 ? -10.625 33.625 11.453 1 54.56 206 GLY A C 1
ATOM 1582 O O . GLY A 1 206 ? -11.375 33.344 12.383 1 54.56 206 GLY A O 1
ATOM 1583 N N . PRO A 1 207 ? -10.07 32.594 10.758 1 54.62 207 PRO A N 1
ATOM 1584 C CA . PRO A 1 207 ? -10.016 31.188 11.18 1 54.62 207 PRO A CA 1
ATOM 1585 C C . PRO A 1 207 ? -9.297 31.016 12.516 1 54.62 207 PRO A C 1
ATOM 1587 O O . PRO A 1 207 ? -9.125 29.875 12.984 1 54.62 207 PRO A O 1
ATOM 1590 N N . THR A 1 208 ? -8.758 31.984 13.117 1 46 208 THR A N 1
ATOM 1591 C CA . THR A 1 208 ? -7.977 31.922 14.344 1 46 208 THR A CA 1
ATOM 1592 C C . THR A 1 208 ? -8.875 31.609 15.539 1 46 208 THR A C 1
ATOM 1594 O O . THR A 1 208 ? -9.859 32.312 15.781 1 46 208 THR A O 1
ATOM 1597 N N . GLY A 1 209 ? -8.664 30.312 16.125 1 51.62 209 GLY A N 1
ATOM 1598 C CA . GLY A 1 209 ? -9.109 29.859 17.438 1 51.62 209 GLY A CA 1
ATOM 1599 C C . GLY A 1 209 ? -10.336 28.984 17.375 1 51.62 209 GLY A C 1
ATOM 1600 O O . GLY A 1 209 ? -10.734 28.391 18.391 1 51.62 209 GLY A O 1
ATOM 1601 N N . HIS A 1 210 ? -11.164 29.062 16.328 1 50.28 210 HIS A N 1
ATOM 1602 C CA . HIS A 1 210 ? -12.438 28.359 16.391 1 50.28 210 HIS A CA 1
ATOM 1603 C C . HIS A 1 210 ? -12.328 26.969 15.789 1 50.28 210 HIS A C 1
ATOM 1605 O O . HIS A 1 210 ? -11.789 26.797 14.688 1 50.28 210 HIS A O 1
ATOM 1611 N N . ASP A 1 211 ? -12.406 25.969 16.656 1 58.03 211 ASP A N 1
ATOM 1612 C CA . ASP A 1 211 ? -12.609 24.594 16.234 1 58.03 211 ASP A CA 1
ATOM 1613 C C . ASP A 1 211 ? -13.836 24.469 15.32 1 58.03 211 ASP A C 1
ATOM 1615 O O . ASP A 1 211 ? -14.969 24.688 15.758 1 58.03 211 ASP A O 1
ATOM 1619 N N . PRO A 1 212 ? -13.633 24.594 13.961 1 61.62 212 PRO A N 1
ATOM 1620 C CA . PRO A 1 212 ? -14.797 24.594 13.07 1 61.62 212 PRO A CA 1
ATOM 1621 C C . PRO A 1 212 ? -15.719 23.406 13.312 1 61.62 212 PRO A C 1
ATOM 1623 O O . PRO A 1 212 ? -16.859 23.406 12.844 1 61.62 212 PRO A O 1
ATOM 1626 N N . GLY A 1 213 ? -15.469 22.594 14.297 1 62.5 213 GLY A N 1
ATOM 1627 C CA . GLY A 1 213 ? -16.375 21.516 14.672 1 62.5 213 GLY A CA 1
ATOM 1628 C C . GLY A 1 213 ? -16.359 20.359 13.688 1 62.5 213 GLY A C 1
ATOM 1629 O O . GLY A 1 213 ? -17.297 19.547 13.664 1 62.5 213 GLY A O 1
ATOM 1630 N N . GLY A 1 214 ? -15.484 20.391 12.727 1 73.56 214 GLY A N 1
ATOM 1631 C CA . GLY A 1 214 ? -15.508 19.312 11.742 1 73.56 214 GLY A CA 1
ATOM 1632 C C . GLY A 1 214 ? -14.328 19.344 10.789 1 73.56 214 GLY A C 1
ATOM 1633 O O . GLY A 1 214 ? -13.312 19.984 11.078 1 73.56 214 GLY A O 1
ATOM 1634 N N . ARG A 1 215 ? -14.586 18.547 9.805 1 80.81 215 ARG A N 1
ATOM 1635 C CA . ARG A 1 215 ? -13.555 18.484 8.773 1 80.81 215 ARG A CA 1
ATOM 1636 C C . ARG A 1 215 ? -13.742 19.594 7.754 1 80.81 215 ARG A C 1
ATOM 1638 O O . ARG A 1 215 ? -14.797 19.703 7.121 1 80.81 215 ARG A O 1
ATOM 1645 N N . VAL A 1 216 ? -12.719 20.406 7.609 1 77 216 VAL A N 1
ATOM 1646 C CA . VAL A 1 216 ? -12.773 21.516 6.676 1 77 216 VAL A CA 1
ATOM 1647 C C . VAL A 1 216 ? -12.523 21.016 5.254 1 77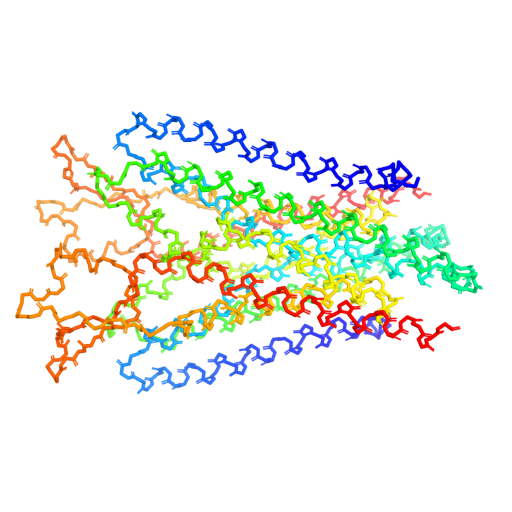 216 VAL A C 1
ATOM 1649 O O . VAL A 1 216 ? -11.508 20.375 4.984 1 77 216 VAL A O 1
ATOM 1652 N N . VAL A 1 217 ? -13.398 21.234 4.391 1 80.88 217 VAL A N 1
ATOM 1653 C CA . VAL A 1 217 ? -13.281 20.734 3.021 1 80.88 217 VAL A CA 1
ATOM 1654 C C . VAL A 1 217 ? -12.852 21.875 2.1 1 80.88 217 VAL A C 1
ATOM 1656 O O . VAL A 1 217 ? -12.102 21.656 1.143 1 80.88 217 VAL A O 1
ATOM 1659 N N . GLU A 1 218 ? -13.367 23.172 2.432 1 80 218 GLU A N 1
ATOM 1660 C CA . GLU A 1 218 ? -13.062 24.312 1.571 1 80 218 GLU A CA 1
ATOM 1661 C C . GLU A 1 218 ? -13.016 25.609 2.371 1 80 218 GLU A C 1
ATOM 1663 O O . GLU A 1 218 ? -13.789 25.781 3.314 1 80 218 GLU A O 1
ATOM 1668 N N . MET A 1 219 ? -12.023 26.344 2.043 1 77.12 219 MET A N 1
ATOM 1669 C CA . MET A 1 219 ? -11.945 27.688 2.605 1 77.12 219 MET A CA 1
ATOM 1670 C C . MET A 1 219 ? -12.469 28.719 1.615 1 77.12 219 MET A C 1
ATOM 1672 O O . MET A 1 219 ? -12.008 28.781 0.474 1 77.12 219 MET A O 1
ATOM 1676 N N . VAL A 1 220 ? -13.477 29.422 2.045 1 77.81 220 VAL A N 1
ATOM 1677 C CA . VAL A 1 220 ? -14.062 30.453 1.192 1 77.81 220 VAL A CA 1
ATOM 1678 C C . VAL A 1 220 ? -13.344 31.781 1.411 1 77.81 220 VAL A C 1
ATOM 1680 O O . VAL A 1 220 ? -13.258 32.281 2.541 1 77.81 220 VAL A O 1
ATOM 1683 N N . MET A 1 221 ? -12.719 32.25 0.407 1 77.25 221 MET A N 1
ATOM 1684 C CA . MET A 1 221 ? -11.961 33.5 0.491 1 77.25 221 MET A CA 1
ATOM 1685 C C . MET A 1 221 ? -12.711 34.625 -0.192 1 77.25 221 MET A C 1
ATOM 1687 O O . MET A 1 221 ? -13.445 34.406 -1.154 1 77.25 221 MET A O 1
ATOM 1691 N N . ASP A 1 222 ? -12.617 35.781 0.438 1 76.31 222 ASP A N 1
ATOM 1692 C CA . ASP A 1 222 ? -13.195 36.969 -0.198 1 76.31 222 ASP A CA 1
ATOM 1693 C C . ASP A 1 222 ? -12.234 37.562 -1.226 1 76.31 222 ASP A C 1
ATOM 1695 O O . ASP A 1 222 ? -11.211 36.938 -1.549 1 76.31 222 ASP A O 1
ATOM 1699 N N . ALA A 1 223 ? -12.68 38.625 -1.831 1 75.44 223 ALA A N 1
ATOM 1700 C CA . ALA A 1 223 ? -11.922 39.281 -2.908 1 75.44 223 ALA A CA 1
ATOM 1701 C C . ALA A 1 223 ? -10.539 39.688 -2.432 1 75.44 223 ALA A C 1
ATOM 1703 O O . ALA A 1 223 ? -9.594 39.781 -3.225 1 75.44 223 ALA A O 1
ATOM 1704 N N . ALA A 1 224 ? -10.422 39.938 -1.172 1 75.31 224 ALA A N 1
ATOM 1705 C CA . ALA A 1 224 ? -9.164 40.406 -0.599 1 75.31 224 ALA A CA 1
ATOM 1706 C C . ALA A 1 224 ? -8.242 39.25 -0.268 1 75.31 224 ALA A C 1
ATOM 1708 O O . ALA A 1 224 ? -7.102 39.438 0.158 1 75.31 224 ALA A O 1
ATOM 1709 N N . GLY A 1 225 ? -8.758 37.969 -0.501 1 74.94 225 GLY A N 1
ATOM 1710 C CA . GLY A 1 225 ? -7.949 36.781 -0.222 1 74.94 225 GLY A CA 1
ATOM 1711 C C . GLY A 1 225 ? -8.062 36.312 1.214 1 74.94 225 GLY A C 1
ATOM 1712 O O . GLY A 1 225 ? -7.285 35.469 1.657 1 74.94 225 GLY A O 1
ATOM 1713 N N . GLU A 1 226 ? -8.938 37 1.936 1 74.81 226 GLU A N 1
ATOM 1714 C CA . GLU A 1 226 ? -9.133 36.594 3.326 1 74.81 226 GLU A CA 1
ATOM 1715 C C . GLU A 1 226 ? -10.195 35.5 3.445 1 74.81 226 GLU A C 1
ATOM 1717 O O . GLU A 1 226 ? -11.219 35.562 2.752 1 74.81 226 GLU A O 1
ATOM 1722 N N . VAL A 1 227 ? -9.898 34.594 4.293 1 76.06 227 VAL A N 1
ATOM 1723 C CA . VAL A 1 227 ? -10.836 33.5 4.512 1 76.06 227 VAL A CA 1
ATOM 1724 C C . VAL A 1 227 ? -12.047 34 5.301 1 76.06 227 VAL A C 1
ATOM 1726 O O . VAL A 1 227 ? -11.898 34.438 6.441 1 76.06 227 VAL A O 1
ATOM 1729 N N . THR A 1 228 ? -13.219 34.062 4.766 1 80.62 228 THR A N 1
ATOM 1730 C CA . THR A 1 228 ? -14.422 34.594 5.387 1 80.62 228 THR A CA 1
ATOM 1731 C C . THR A 1 228 ? -15.336 33.469 5.871 1 80.62 228 THR A C 1
ATOM 1733 O O . THR A 1 228 ? -16.141 33.688 6.773 1 80.62 228 THR A O 1
ATOM 1736 N N . ALA A 1 229 ? -15.234 32.344 5.246 1 82.75 229 ALA A N 1
ATOM 1737 C CA . ALA A 1 229 ? -16.094 31.234 5.613 1 82.75 229 ALA A CA 1
ATOM 1738 C C . ALA A 1 229 ? -15.391 29.906 5.359 1 82.75 229 ALA A C 1
ATOM 1740 O O . ALA A 1 229 ? -14.375 29.844 4.66 1 82.75 229 ALA A O 1
ATOM 1741 N N . LEU A 1 230 ? -15.875 28.906 6.145 1 83.75 230 LEU A N 1
ATOM 1742 C CA . LEU A 1 230 ? -15.375 27.547 5.969 1 83.75 230 LEU A CA 1
ATOM 1743 C C . LEU A 1 230 ? -16.516 26.594 5.633 1 83.75 230 LEU A C 1
ATOM 1745 O O . LEU A 1 230 ? -17.609 26.688 6.191 1 83.75 230 LEU A O 1
ATOM 1749 N N . LYS A 1 231 ? -16.281 25.875 4.656 1 85.56 231 LYS A N 1
ATOM 1750 C CA . LYS A 1 231 ? -17.156 24.734 4.43 1 85.56 231 LYS A CA 1
ATOM 1751 C C . LYS A 1 231 ? -16.672 23.5 5.195 1 85.56 231 LYS A C 1
ATOM 1753 O O . LYS A 1 231 ? -15.547 23.031 4.984 1 85.56 231 LYS A O 1
ATOM 1758 N N . ILE A 1 232 ? -17.562 23.047 6.094 1 85.56 232 ILE A N 1
ATOM 1759 C CA . ILE A 1 232 ? -17.094 21.969 6.965 1 85.56 232 ILE A CA 1
ATOM 1760 C C . ILE A 1 232 ? -18.062 20.797 6.898 1 85.56 232 ILE A C 1
ATOM 1762 O O . ILE A 1 232 ? -19.234 20.969 6.559 1 85.56 232 ILE A O 1
ATOM 1766 N N . LEU A 1 233 ? -17.5 19.609 7.09 1 87.94 233 LEU A N 1
ATOM 1767 C CA . LEU A 1 233 ? -18.266 18.391 7.352 1 87.94 233 LEU A CA 1
ATOM 1768 C C . LEU A 1 233 ? -18.281 18.062 8.844 1 87.94 233 LEU A C 1
ATOM 1770 O O . LEU A 1 233 ? -17.25 17.719 9.414 1 87.94 233 LEU A O 1
ATOM 1774 N N . PRO A 1 234 ? -19.453 18.234 9.453 1 85.19 234 PRO A N 1
ATOM 1775 C CA . PRO A 1 234 ? -19.531 18.016 10.898 1 85.19 234 PRO A CA 1
ATOM 1776 C C . PRO A 1 234 ? -19.094 16.609 11.312 1 85.19 234 PRO A C 1
ATOM 1778 O O . PRO A 1 234 ? -19.219 15.664 10.531 1 85.19 234 PRO A O 1
ATOM 1781 N N . GLN A 1 235 ? -18.688 16.469 12.562 1 82.69 235 GLN A N 1
ATOM 1782 C CA . GLN A 1 235 ? -18.141 15.227 13.086 1 82.69 235 GLN A CA 1
ATOM 1783 C C . GLN A 1 235 ? -19.219 14.141 13.164 1 82.69 235 GLN A C 1
ATOM 1785 O O . GLN A 1 235 ? -18.906 12.953 13.039 1 82.69 235 GLN A O 1
ATOM 1790 N N . ASP A 1 236 ? -20.406 14.562 13.281 1 85.06 236 ASP A N 1
ATOM 1791 C CA . ASP A 1 236 ? -21.516 13.625 13.414 1 85.06 236 ASP A CA 1
ATOM 1792 C C . ASP A 1 236 ? -21.75 12.875 12.102 1 85.06 236 ASP A C 1
ATOM 1794 O O . ASP A 1 236 ? -22.469 11.867 12.078 1 85.06 236 ASP A O 1
ATOM 1798 N N . PHE A 1 237 ? -21.109 13.336 11.094 1 90.75 237 PHE A N 1
ATOM 1799 C CA . PHE A 1 237 ? -21.297 12.711 9.789 1 90.75 237 PHE A CA 1
ATOM 1800 C C . PHE A 1 237 ? -20.391 11.484 9.641 1 90.75 237 PHE A C 1
ATOM 1802 O O . PHE A 1 237 ? -20.516 10.734 8.672 1 90.75 237 PHE A O 1
ATOM 1809 N N . TYR A 1 238 ? -19.609 11.195 10.656 1 91.31 238 TYR A N 1
ATOM 1810 C CA . TYR A 1 238 ? -18.656 10.086 10.57 1 91.31 238 TYR A CA 1
ATOM 1811 C C . TYR A 1 238 ? -19.375 8.773 10.289 1 91.31 238 TYR A C 1
ATOM 1813 O O . TYR A 1 238 ? -19.062 8.086 9.32 1 91.31 238 TYR A O 1
ATOM 1821 N N . TRP A 1 239 ? -20.391 8.516 11.102 1 93.81 239 TRP A N 1
ATOM 1822 C CA . TRP A 1 239 ? -21.078 7.227 10.977 1 93.81 239 TRP A CA 1
ATOM 1823 C C . TRP A 1 239 ? -21.891 7.164 9.695 1 93.81 239 TRP A C 1
ATOM 1825 O O . TRP A 1 239 ? -22 6.109 9.07 1 93.81 239 TRP A O 1
ATOM 1835 N N . ARG A 1 240 ? -22.391 8.25 9.32 1 93.56 240 ARG A N 1
ATOM 1836 C CA . ARG A 1 240 ? -23.109 8.297 8.047 1 93.56 240 ARG A CA 1
ATOM 1837 C C . ARG A 1 240 ? -22.188 7.957 6.883 1 93.56 240 ARG A C 1
ATOM 1839 O O . ARG A 1 240 ? -22.547 7.188 5.996 1 93.56 240 ARG A O 1
ATOM 1846 N N . PHE A 1 241 ? -21.031 8.516 6.922 1 94.56 241 PHE A N 1
ATOM 1847 C CA . PHE A 1 241 ? -20.047 8.266 5.867 1 94.56 241 PHE A CA 1
ATOM 1848 C C . PHE A 1 241 ? -19.578 6.816 5.906 1 94.56 241 PHE A C 1
ATOM 1850 O O . PHE A 1 241 ? -19.422 6.18 4.859 1 94.56 241 PHE A O 1
ATOM 1857 N N . GLN A 1 242 ? -19.422 6.273 7.094 1 96.06 242 GLN A N 1
ATOM 1858 C CA . GLN A 1 242 ? -19.016 4.883 7.266 1 96.06 242 GLN A CA 1
ATOM 1859 C C . GLN A 1 242 ? -20.047 3.932 6.656 1 96.06 242 GLN A C 1
ATOM 1861 O O . GLN A 1 242 ? -19.688 3.043 5.875 1 96.06 242 GLN A O 1
ATOM 1866 N N . TRP A 1 243 ? -21.281 4.18 6.91 1 96.38 243 TRP A N 1
ATOM 1867 C CA . TRP A 1 243 ? -22.328 3.295 6.434 1 96.38 243 TRP A CA 1
ATOM 1868 C C . TRP A 1 243 ? -22.562 3.486 4.938 1 96.38 243 TRP A C 1
ATOM 1870 O O . TRP A 1 243 ? -22.891 2.533 4.23 1 96.38 243 TRP A O 1
ATOM 1880 N N . THR A 1 244 ? -22.375 4.688 4.512 1 96 244 THR A N 1
ATOM 1881 C CA . THR A 1 244 ? -22.484 4.934 3.078 1 96 244 THR A CA 1
ATOM 1882 C C . THR A 1 244 ? -21.422 4.176 2.305 1 96 244 THR A C 1
ATOM 1884 O O . THR A 1 244 ? -21.719 3.504 1.314 1 96 244 THR A O 1
ATOM 1887 N N . GLU A 1 245 ? -20.266 4.293 2.805 1 95.81 245 GLU A N 1
ATOM 1888 C CA . GLU A 1 245 ? -19.156 3.594 2.154 1 95.81 245 GLU A CA 1
ATOM 1889 C C . GLU A 1 245 ? -19.344 2.082 2.217 1 95.81 245 GLU A C 1
ATOM 1891 O O . GLU A 1 245 ? -19.125 1.379 1.23 1 95.81 245 GLU A O 1
ATOM 1896 N N . ALA A 1 246 ? -19.734 1.6 3.338 1 97.12 246 ALA A N 1
ATOM 1897 C CA . ALA A 1 246 ? -20 0.173 3.494 1 97.12 246 ALA A CA 1
ATOM 1898 C C . ALA A 1 246 ? -21.078 -0.292 2.514 1 97.12 246 ALA A C 1
ATOM 1900 O O . ALA A 1 246 ? -20.953 -1.358 1.906 1 97.12 246 ALA A O 1
ATOM 1901 N N . ALA A 1 247 ? -22.062 0.545 2.359 1 97.12 247 ALA A N 1
ATOM 1902 C CA . ALA A 1 247 ? -23.156 0.204 1.453 1 97.12 247 ALA A CA 1
ATOM 1903 C C . ALA A 1 247 ? -22.672 0.15 0.007 1 97.12 247 ALA A C 1
ATOM 1905 O O . ALA A 1 247 ? -23.062 -0.738 -0.753 1 97.12 247 ALA A O 1
ATOM 1906 N N . ILE A 1 248 ? -21.859 1.047 -0.354 1 96.62 248 ILE A N 1
ATOM 1907 C CA . ILE A 1 248 ? -21.297 1.079 -1.7 1 96.62 248 ILE A CA 1
ATOM 1908 C C . ILE A 1 248 ? -20.469 -0.179 -1.943 1 96.62 248 ILE A C 1
ATOM 1910 O O . ILE A 1 248 ? -20.656 -0.875 -2.943 1 96.62 248 ILE A O 1
ATOM 1914 N N . LEU A 1 249 ? -19.641 -0.485 -1.034 1 97.62 249 LEU A N 1
ATOM 1915 C CA . LEU A 1 249 ? -18.75 -1.636 -1.183 1 97.62 249 LEU A CA 1
ATOM 1916 C C . LEU A 1 249 ? -19.547 -2.938 -1.177 1 97.62 249 LEU A C 1
ATOM 1918 O O . LEU A 1 249 ? -19.234 -3.867 -1.922 1 97.62 249 LEU A O 1
ATOM 1922 N N . LEU A 1 250 ? -20.547 -2.951 -0.321 1 97.19 250 LEU A N 1
ATOM 1923 C CA . LEU A 1 250 ? -21.406 -4.125 -0.29 1 97.19 250 LEU A CA 1
ATOM 1924 C C . LEU A 1 250 ? -22.172 -4.281 -1.607 1 97.19 250 LEU A C 1
ATOM 1926 O O . LEU A 1 250 ? -22.312 -5.398 -2.111 1 97.19 250 LEU A O 1
ATOM 1930 N N . GLY A 1 251 ? -22.641 -3.119 -2.109 1 97.19 251 GLY A N 1
ATOM 1931 C CA . GLY A 1 251 ? -23.312 -3.158 -3.396 1 97.19 251 GLY A CA 1
ATOM 1932 C C . GLY A 1 251 ? -22.438 -3.672 -4.516 1 97.19 251 GLY A C 1
ATOM 1933 O O . GLY A 1 251 ? -22.844 -4.547 -5.285 1 97.19 251 GLY A O 1
ATOM 1934 N N . VAL A 1 252 ? -21.234 -3.252 -4.566 1 96.75 252 VAL A N 1
ATOM 1935 C CA . VAL A 1 252 ? -20.281 -3.686 -5.586 1 96.75 252 VAL A CA 1
ATOM 1936 C C . VAL A 1 252 ? -19.938 -5.156 -5.371 1 96.75 252 VAL A C 1
ATOM 1938 O O . VAL A 1 252 ? -19.812 -5.918 -6.332 1 96.75 252 VAL A O 1
ATOM 1941 N N . SER A 1 253 ? -19.781 -5.496 -4.156 1 97.25 253 SER A N 1
ATOM 1942 C CA . SER A 1 253 ? -19.469 -6.883 -3.836 1 97.25 253 SER A CA 1
ATOM 1943 C C . SER A 1 253 ? -20.578 -7.824 -4.281 1 97.25 253 SER A C 1
ATOM 1945 O O . SER A 1 253 ? -20.312 -8.906 -4.812 1 97.25 253 SER A O 1
ATOM 1947 N N . LEU A 1 254 ? -21.797 -7.402 -4.047 1 96.12 254 LEU A N 1
ATOM 1948 C CA . LEU A 1 254 ? -22.938 -8.211 -4.469 1 96.12 254 LEU A CA 1
ATOM 1949 C C . LEU A 1 254 ? -22.969 -8.344 -5.988 1 96.12 254 LEU A C 1
ATOM 1951 O O . LEU A 1 254 ? -23.234 -9.438 -6.512 1 96.12 254 LEU A O 1
ATOM 1955 N N . LEU A 1 255 ? -22.672 -7.305 -6.664 1 96.44 255 LEU A N 1
ATOM 1956 C CA . LEU A 1 255 ? -22.641 -7.332 -8.125 1 96.44 255 LEU A CA 1
ATOM 1957 C C . LEU A 1 255 ? -21.531 -8.266 -8.617 1 96.44 255 LEU A C 1
ATOM 1959 O O . LEU A 1 255 ? -21.734 -9.031 -9.562 1 96.44 255 LEU A O 1
ATOM 1963 N N . LEU A 1 256 ? -20.422 -8.219 -7.984 1 96.25 256 LEU A N 1
ATOM 1964 C CA . LEU A 1 256 ? -19.297 -9.078 -8.359 1 96.25 256 LEU A CA 1
ATOM 1965 C C . LEU A 1 256 ? -19.625 -10.539 -8.094 1 96.25 256 LEU A C 1
ATOM 1967 O O . LEU A 1 256 ? -19.281 -11.414 -8.898 1 96.25 256 LEU A O 1
ATOM 1971 N N . THR A 1 257 ? -20.234 -10.75 -7.004 1 94.31 257 THR A N 1
ATOM 1972 C CA . THR A 1 257 ? -20.625 -12.109 -6.672 1 94.31 257 THR A CA 1
ATOM 1973 C C . THR A 1 257 ? -21.594 -12.664 -7.707 1 94.31 257 THR A C 1
ATOM 1975 O O . THR A 1 257 ? -21.453 -13.797 -8.172 1 94.31 257 THR A O 1
ATOM 1978 N N . ALA A 1 258 ? -22.547 -11.875 -8.07 1 93.44 258 ALA A N 1
ATOM 1979 C CA . ALA A 1 258 ? -23.531 -12.281 -9.07 1 93.44 258 ALA A CA 1
ATOM 1980 C C . ALA A 1 258 ? -22.859 -12.539 -10.422 1 93.44 258 ALA A C 1
ATOM 1982 O O . ALA A 1 258 ? -23.156 -13.547 -11.078 1 93.44 258 ALA A O 1
ATOM 1983 N N . THR A 1 259 ? -21.984 -11.719 -10.75 1 92.44 259 THR A N 1
ATOM 1984 C CA . THR A 1 259 ? -21.281 -11.852 -12.031 1 92.44 259 THR A CA 1
ATOM 1985 C C . THR A 1 259 ? -20.422 -13.109 -12.039 1 92.44 259 THR A C 1
ATOM 1987 O O . THR A 1 259 ? -20.406 -13.844 -13.031 1 92.44 259 THR A O 1
ATOM 1990 N N . ALA A 1 260 ? -19.719 -13.328 -11.016 1 90.38 260 ALA A N 1
ATOM 1991 C CA . ALA A 1 260 ? -18.875 -14.516 -10.914 1 90.38 260 ALA A CA 1
ATOM 1992 C C . ALA A 1 260 ? -19.719 -15.789 -10.938 1 90.38 260 ALA A C 1
ATOM 1994 O O . ALA A 1 260 ? -19.359 -16.766 -11.609 1 90.38 260 ALA A O 1
ATOM 1995 N N . ALA A 1 261 ? -20.828 -15.797 -10.25 1 88.19 261 ALA A N 1
ATOM 1996 C CA . ALA A 1 261 ? -21.719 -16.953 -10.234 1 88.19 261 ALA A CA 1
ATOM 1997 C C . ALA A 1 261 ? -22.281 -17.234 -11.625 1 88.19 261 ALA A C 1
ATOM 1999 O O . ALA A 1 261 ? -22.328 -18.391 -12.062 1 88.19 261 ALA A O 1
ATOM 2000 N N . PHE A 1 262 ? -22.656 -16.203 -12.297 1 88.31 262 PHE A N 1
ATOM 2001 C CA . PHE A 1 262 ? -23.203 -16.328 -13.648 1 88.31 262 PHE A CA 1
ATOM 2002 C C . PHE A 1 262 ? -22.141 -16.875 -14.602 1 88.31 262 PHE A C 1
ATOM 2004 O O . PHE A 1 262 ? -22.422 -17.734 -15.438 1 88.31 262 PHE A O 1
ATOM 2011 N N . ALA A 1 263 ? -20.984 -16.391 -14.414 1 85.94 263 ALA A N 1
ATOM 2012 C CA . ALA A 1 263 ? -19.891 -16.812 -15.289 1 85.94 263 ALA A CA 1
ATOM 2013 C C . ALA A 1 263 ? -19.547 -18.281 -15.055 1 85.94 263 ALA A C 1
ATOM 2015 O O . ALA A 1 263 ? -19.281 -19.016 -16 1 85.94 263 ALA A O 1
ATOM 2016 N N . ILE A 1 264 ? -19.5 -18.625 -13.875 1 82.44 264 ILE A N 1
ATOM 2017 C CA . ILE A 1 264 ? -19.203 -20.016 -13.531 1 82.44 264 ILE A CA 1
ATOM 2018 C C . ILE A 1 264 ? -20.281 -20.938 -14.086 1 82.44 264 ILE A C 1
ATOM 2020 O O . ILE A 1 264 ? -19.969 -22 -14.625 1 82.44 264 ILE A O 1
ATOM 2024 N N . ARG A 1 265 ? -21.531 -20.5 -14.023 1 81.25 265 ARG A N 1
ATOM 2025 C CA . ARG A 1 265 ? -22.641 -21.297 -14.5 1 81.25 265 ARG A CA 1
ATOM 2026 C C . ARG A 1 265 ? -22.641 -21.406 -16.016 1 81.25 265 ARG A C 1
ATOM 2028 O O . ARG A 1 265 ? -22.969 -22.469 -16.562 1 81.25 265 ARG A O 1
ATOM 2035 N N . ARG A 1 266 ? -22.281 -20.406 -16.578 1 81 266 ARG A N 1
ATOM 2036 C CA . ARG A 1 266 ? -22.297 -20.406 -18.031 1 81 266 ARG A CA 1
ATOM 2037 C C . ARG A 1 266 ? -21.172 -21.281 -18.594 1 81 266 ARG A C 1
ATOM 2039 O O . ARG A 1 266 ? -21.312 -21.859 -19.672 1 81 266 ARG A O 1
ATOM 2046 N N . ARG A 1 267 ? -20.172 -21.359 -18.016 1 74.62 267 ARG A N 1
ATOM 2047 C CA . ARG A 1 267 ? -19.016 -22.078 -18.516 1 74.62 267 ARG A CA 1
ATOM 2048 C C . ARG A 1 267 ? -19.031 -23.531 -18.078 1 74.62 267 ARG A C 1
ATOM 2050 O O . ARG A 1 267 ? -18.234 -24.344 -18.562 1 74.62 267 ARG A O 1
ATOM 2057 N N . SER A 1 268 ? -19.828 -23.812 -17.172 1 64.5 268 SER A N 1
ATOM 2058 C CA . SER A 1 268 ? -19.969 -25.203 -16.766 1 64.5 268 SER A CA 1
ATOM 2059 C C . SER A 1 268 ? -20.953 -25.938 -17.672 1 64.5 268 SER A C 1
ATOM 2061 O O . SER A 1 268 ? -20.75 -27.109 -18 1 64.5 268 SER A O 1
ATOM 2063 N N . MET B 1 1 ? 19.594 -14.516 -27.047 1 67.38 1 MET B N 1
ATOM 2064 C CA . MET B 1 1 ? 19.266 -14.742 -25.656 1 67.38 1 MET B CA 1
ATOM 2065 C C . MET B 1 1 ? 18.453 -13.578 -25.094 1 67.38 1 MET B C 1
ATOM 2067 O O . MET B 1 1 ? 17.328 -13.773 -24.609 1 67.38 1 MET B O 1
ATOM 2071 N N . LEU B 1 2 ? 18.922 -12.422 -25.266 1 66.25 2 LEU B N 1
ATOM 2072 C CA . LEU B 1 2 ? 18.203 -11.258 -24.781 1 66.25 2 LEU B CA 1
ATOM 2073 C C . LEU B 1 2 ? 16.844 -11.117 -25.484 1 66.25 2 LEU B C 1
ATOM 2075 O O . LEU B 1 2 ? 15.867 -10.68 -24.875 1 66.25 2 LEU B O 1
ATOM 2079 N N . TRP B 1 3 ? 16.859 -11.484 -26.734 1 68.38 3 TRP B N 1
ATOM 2080 C CA . TRP B 1 3 ? 15.633 -11.383 -27.5 1 68.38 3 TRP B CA 1
ATOM 2081 C C . TRP B 1 3 ? 14.562 -12.312 -26.953 1 68.38 3 TRP B C 1
ATOM 2083 O O . TRP B 1 3 ? 13.391 -11.938 -26.859 1 68.38 3 TRP B O 1
ATOM 2093 N N . LEU B 1 4 ? 14.938 -13.492 -26.547 1 67.56 4 LEU B N 1
ATOM 2094 C CA . LEU B 1 4 ? 13.992 -14.453 -25.984 1 67.56 4 LEU B CA 1
ATOM 2095 C C . LEU B 1 4 ? 13.469 -13.969 -24.625 1 67.56 4 LEU B C 1
ATOM 2097 O O . LEU B 1 4 ? 12.281 -14.109 -24.328 1 67.56 4 LEU B O 1
ATOM 2101 N N . THR B 1 5 ? 14.352 -13.453 -23.906 1 68.81 5 THR B N 1
ATOM 2102 C CA . THR B 1 5 ? 13.945 -12.898 -22.609 1 68.81 5 THR B CA 1
ATOM 2103 C C . THR B 1 5 ? 12.953 -11.758 -22.812 1 68.81 5 THR B C 1
ATOM 2105 O O . THR B 1 5 ? 11.961 -11.664 -22.078 1 68.81 5 THR B O 1
ATOM 2108 N N . TYR B 1 6 ? 13.195 -11.008 -23.844 1 71.75 6 TYR B N 1
ATOM 2109 C CA . TYR B 1 6 ? 12.289 -9.906 -24.172 1 71.75 6 TYR B CA 1
ATOM 2110 C C . TYR B 1 6 ? 10.914 -10.43 -24.547 1 71.75 6 TYR B C 1
ATOM 2112 O O . TYR B 1 6 ? 9.898 -9.922 -24.078 1 71.75 6 TYR B O 1
ATOM 2120 N N . ARG B 1 7 ? 10.883 -11.398 -25.312 1 71.88 7 ARG B N 1
ATOM 2121 C CA . ARG B 1 7 ? 9.609 -11.938 -25.781 1 71.88 7 ARG B CA 1
ATOM 2122 C C . ARG B 1 7 ? 8.836 -12.586 -24.641 1 71.88 7 ARG B C 1
ATOM 2124 O O . ARG B 1 7 ? 7.605 -12.492 -24.594 1 71.88 7 ARG B O 1
ATOM 2131 N N . GLN B 1 8 ? 9.602 -13.141 -23.75 1 74.38 8 GLN B N 1
ATOM 2132 C CA . GLN B 1 8 ? 8.984 -13.836 -22.625 1 74.38 8 GLN B CA 1
ATOM 2133 C C . GLN B 1 8 ? 8.438 -12.844 -21.594 1 74.38 8 GLN B C 1
ATOM 2135 O O . GLN B 1 8 ? 7.414 -13.102 -20.969 1 74.38 8 GLN B O 1
ATOM 2140 N N . HIS B 1 9 ? 9.117 -11.773 -21.531 1 79.88 9 HIS B N 1
ATOM 2141 C CA . HIS B 1 9 ? 8.742 -10.812 -20.5 1 79.88 9 HIS B CA 1
ATOM 2142 C C . HIS B 1 9 ? 8.148 -9.547 -21.109 1 79.88 9 HIS B C 1
ATOM 2144 O O . HIS B 1 9 ? 8.117 -8.492 -20.469 1 79.88 9 HIS B O 1
ATOM 2150 N N . ARG B 1 10 ? 7.707 -9.664 -22.281 1 81.94 10 ARG B N 1
ATOM 2151 C CA . ARG B 1 10 ? 7.184 -8.531 -23.047 1 81.94 10 ARG B CA 1
ATOM 2152 C C . ARG B 1 10 ? 5.984 -7.902 -22.344 1 81.94 10 ARG B C 1
ATOM 2154 O O . ARG B 1 10 ? 5.844 -6.68 -22.328 1 81.94 10 ARG B O 1
ATOM 2161 N N . MET B 1 11 ? 5.195 -8.719 -21.734 1 79.5 11 MET B N 1
ATOM 2162 C CA . MET B 1 11 ? 4.004 -8.172 -21.078 1 79.5 11 MET B CA 1
ATOM 2163 C C . MET B 1 11 ? 4.379 -7.34 -19.859 1 79.5 11 MET B C 1
ATOM 2165 O O . MET B 1 11 ? 3.834 -6.254 -19.656 1 79.5 11 MET B O 1
ATOM 2169 N N . GLN B 1 12 ? 5.266 -7.863 -19.125 1 83 12 GLN B N 1
ATOM 2170 C CA . GLN B 1 12 ? 5.719 -7.145 -17.938 1 83 12 GLN B CA 1
ATOM 2171 C C . GLN B 1 12 ? 6.383 -5.824 -18.312 1 83 12 GLN B C 1
ATOM 2173 O O . GLN B 1 12 ? 6.133 -4.793 -17.688 1 83 12 GLN B O 1
ATOM 2178 N N . LEU B 1 13 ? 7.133 -5.855 -19.344 1 87.25 13 LEU B N 1
ATOM 2179 C CA . LEU B 1 13 ? 7.82 -4.664 -19.812 1 87.25 13 LEU B CA 1
ATOM 2180 C C . LEU B 1 13 ? 6.832 -3.65 -20.375 1 87.25 13 LEU B C 1
ATOM 2182 O O . LEU B 1 13 ? 6.934 -2.453 -20.094 1 87.25 13 LEU B O 1
ATOM 2186 N N . MET B 1 14 ? 5.875 -4.16 -21.062 1 88.81 14 MET B N 1
ATOM 2187 C CA . MET B 1 14 ? 4.883 -3.277 -21.672 1 88.81 14 MET B CA 1
ATOM 2188 C C . MET B 1 14 ? 4.012 -2.625 -20.594 1 88.81 14 MET B C 1
ATOM 2190 O O . MET B 1 14 ? 3.693 -1.438 -20.688 1 88.81 14 MET B O 1
ATOM 2194 N N . VAL B 1 15 ? 3.752 -3.361 -19.594 1 88.19 15 VAL B N 1
ATOM 2195 C CA . VAL B 1 15 ? 2.908 -2.844 -18.531 1 88.19 15 VAL B CA 1
ATOM 2196 C C . VAL B 1 15 ? 3.666 -1.773 -17.75 1 88.19 15 VAL B C 1
ATOM 2198 O O . VAL B 1 15 ? 3.117 -0.711 -17.438 1 88.19 15 VAL B O 1
ATOM 2201 N N . THR B 1 16 ? 4.867 -2.051 -17.469 1 90.38 16 THR B N 1
ATOM 2202 C CA . THR B 1 16 ? 5.676 -1.089 -16.734 1 90.38 16 THR B CA 1
ATOM 2203 C C . THR B 1 16 ? 5.93 0.162 -17.562 1 90.38 16 THR B C 1
ATOM 2205 O O . THR B 1 16 ? 5.805 1.283 -17.078 1 90.38 16 THR B O 1
ATOM 2208 N N . ALA B 1 17 ? 6.234 -0.044 -18.797 1 91.19 17 ALA B N 1
ATOM 2209 C CA . ALA B 1 17 ? 6.43 1.086 -19.703 1 91.19 17 ALA B CA 1
ATOM 2210 C C . ALA B 1 17 ? 5.148 1.903 -19.844 1 91.19 17 ALA B C 1
ATOM 2212 O O . ALA B 1 17 ? 5.188 3.137 -19.844 1 91.19 17 ALA B O 1
ATOM 2213 N N . GLY B 1 18 ? 4.066 1.176 -20 1 92.38 18 GLY B N 1
ATOM 2214 C CA . GLY B 1 18 ? 2.785 1.858 -20.078 1 92.38 18 GLY B CA 1
ATOM 2215 C C . GLY B 1 18 ? 2.477 2.686 -18.844 1 92.38 18 GLY B C 1
ATOM 2216 O O . GLY B 1 18 ? 1.995 3.814 -18.953 1 92.38 18 GLY B O 1
ATOM 2217 N N . LEU B 1 19 ? 2.793 2.109 -17.719 1 92.06 19 LEU B N 1
ATOM 2218 C CA . LEU B 1 19 ? 2.594 2.834 -16.469 1 92.06 19 LEU B CA 1
ATOM 2219 C C . LEU B 1 19 ? 3.436 4.105 -16.438 1 92.06 19 LEU B C 1
ATOM 2221 O O . LEU B 1 19 ? 2.938 5.176 -16.078 1 92.06 19 LEU B O 1
ATOM 2225 N N . LEU B 1 20 ? 4.672 4.051 -16.844 1 94.62 20 LEU B N 1
ATOM 2226 C CA . LEU B 1 20 ? 5.57 5.199 -16.828 1 94.62 20 LEU B CA 1
ATOM 2227 C C . LEU B 1 20 ? 5.102 6.273 -17.797 1 94.62 20 LEU B C 1
ATOM 2229 O O . LEU B 1 20 ? 5.156 7.465 -17.484 1 94.62 20 LEU B O 1
ATOM 2233 N N . VAL B 1 21 ? 4.586 5.816 -18.906 1 94.94 21 VAL B N 1
ATOM 2234 C CA . VAL B 1 21 ? 4.098 6.758 -19.906 1 94.94 21 VAL B CA 1
ATOM 2235 C C . VAL B 1 21 ? 2.863 7.484 -19.375 1 94.94 21 VAL B C 1
ATOM 2237 O O . VAL B 1 21 ? 2.768 8.711 -19.469 1 94.94 21 VAL B O 1
ATOM 2240 N N . VAL B 1 22 ? 1.982 6.773 -18.812 1 95.38 22 VAL B N 1
ATOM 2241 C CA . VAL B 1 22 ? 0.758 7.367 -18.297 1 95.38 22 VAL B CA 1
ATOM 2242 C C . VAL B 1 22 ? 1.1 8.352 -17.172 1 95.38 22 VAL B C 1
ATOM 2244 O O . VAL B 1 22 ? 0.591 9.469 -17.156 1 95.38 22 VAL B O 1
ATOM 2247 N N . VAL B 1 23 ? 1.951 7.918 -16.281 1 95 23 VAL B N 1
ATOM 2248 C CA . VAL B 1 23 ? 2.373 8.781 -15.188 1 95 23 VAL B CA 1
ATOM 2249 C C . VAL B 1 23 ? 3.061 10.023 -15.75 1 95 23 VAL B C 1
ATOM 2251 O O . VAL B 1 23 ? 2.781 11.148 -15.312 1 95 23 VAL B O 1
ATOM 2254 N N . GLY B 1 24 ? 3.91 9.836 -16.703 1 95.06 24 GLY B N 1
ATOM 2255 C CA . GLY B 1 24 ? 4.586 10.961 -17.328 1 95.06 24 GLY B CA 1
ATOM 2256 C C . GLY B 1 24 ? 3.627 11.969 -17.938 1 95.06 24 GLY B C 1
ATOM 2257 O O . GLY B 1 24 ? 3.789 13.18 -17.75 1 95.06 24 GLY B O 1
ATOM 2258 N N . ILE B 1 25 ? 2.643 11.477 -18.609 1 95.12 25 ILE B N 1
ATOM 2259 C CA . ILE B 1 25 ? 1.658 12.336 -19.25 1 95.12 25 ILE B CA 1
ATOM 2260 C C . ILE B 1 25 ? 0.882 13.117 -18.188 1 95.12 25 ILE B C 1
ATOM 2262 O O . ILE B 1 25 ? 0.68 14.328 -18.328 1 95.12 25 ILE B O 1
ATOM 2266 N N . LEU B 1 26 ? 0.524 12.477 -17.141 1 95.06 26 LEU B N 1
ATOM 2267 C CA . LEU B 1 26 ? -0.225 13.125 -16.062 1 95.06 26 LEU B CA 1
ATOM 2268 C C . LEU B 1 26 ? 0.615 14.203 -15.391 1 95.06 26 LEU B C 1
ATOM 2270 O O . LEU B 1 26 ? 0.113 15.289 -15.086 1 95.06 26 LEU B O 1
ATOM 2274 N N . LEU B 1 27 ? 1.864 13.859 -15.18 1 95.25 27 LEU B N 1
ATOM 2275 C CA . LEU B 1 27 ? 2.758 14.82 -14.547 1 95.25 27 LEU B CA 1
ATOM 2276 C C . LEU B 1 27 ? 2.939 16.047 -15.438 1 95.25 27 LEU B C 1
ATOM 2278 O O . LEU B 1 27 ? 2.943 17.188 -14.945 1 95.25 27 LEU B O 1
ATOM 2282 N N . LEU B 1 28 ? 3.053 15.812 -16.719 1 93 28 LEU B N 1
ATOM 2283 C CA . LEU B 1 28 ? 3.26 16.906 -17.656 1 93 28 LEU B CA 1
ATOM 2284 C C . LEU B 1 28 ? 2.027 17.812 -17.719 1 93 28 LEU B C 1
ATOM 2286 O O . LEU B 1 28 ? 2.145 19.031 -17.672 1 93 28 LEU B O 1
ATOM 2290 N N . ILE B 1 29 ? 0.899 17.234 -17.812 1 93.75 29 ILE B N 1
ATOM 2291 C CA . ILE B 1 29 ? -0.34 18 -17.891 1 93.75 29 ILE B CA 1
ATOM 2292 C C . ILE B 1 29 ? -0.55 18.781 -16.594 1 93.75 29 ILE B C 1
ATOM 2294 O O . ILE B 1 29 ? -0.815 19.984 -16.625 1 93.75 29 ILE B O 1
ATOM 2298 N N . ASN B 1 30 ? -0.424 18.078 -15.492 1 93 30 ASN B N 1
ATOM 2299 C CA . ASN B 1 30 ? -0.611 18.719 -14.195 1 93 30 ASN B CA 1
ATOM 2300 C C . ASN B 1 30 ? 0.415 19.828 -13.961 1 93 30 ASN B C 1
ATOM 2302 O O . ASN B 1 30 ? 0.067 20.906 -13.484 1 93 30 ASN B O 1
ATOM 2306 N N . GLY B 1 31 ? 1.607 19.531 -14.234 1 90.5 31 GLY B N 1
ATOM 2307 C CA . GLY B 1 31 ? 2.658 20.531 -14.055 1 90.5 31 GLY B CA 1
ATOM 2308 C C . GLY B 1 31 ? 2.441 21.781 -14.875 1 90.5 31 GLY B C 1
ATOM 2309 O O . GLY B 1 31 ? 2.621 22.891 -14.375 1 90.5 31 GLY B O 1
ATOM 2310 N N . ASN B 1 32 ? 2.018 21.609 -16.047 1 89.75 32 ASN B N 1
ATOM 2311 C CA . ASN B 1 32 ? 1.766 22.75 -16.922 1 89.75 32 ASN B CA 1
ATOM 2312 C C . ASN B 1 32 ? 0.58 23.578 -16.438 1 89.75 32 ASN B C 1
ATOM 2314 O O . ASN B 1 32 ? 0.619 24.797 -16.484 1 89.75 32 ASN B O 1
ATOM 2318 N N . THR B 1 33 ? -0.362 22.922 -15.992 1 90.12 33 THR B N 1
ATOM 2319 C CA . THR B 1 33 ? -1.533 23.625 -15.477 1 90.12 33 THR B CA 1
ATOM 2320 C C . THR B 1 33 ? -1.201 24.344 -14.172 1 90.12 33 THR B C 1
ATOM 2322 O O . THR B 1 33 ? -1.684 25.453 -13.93 1 90.12 33 THR B O 1
ATOM 2325 N N . ALA B 1 34 ? -0.42 23.703 -13.391 1 86.94 34 ALA B N 1
ATOM 2326 C CA . ALA B 1 34 ? -0.046 24.281 -12.102 1 86.94 34 ALA B CA 1
ATOM 2327 C C . ALA B 1 34 ? 0.855 25.5 -12.281 1 86.94 34 ALA B C 1
ATOM 2329 O O . ALA B 1 34 ? 0.773 26.453 -11.508 1 86.94 34 ALA B O 1
ATOM 2330 N N . ALA B 1 35 ? 1.686 25.453 -13.266 1 82.88 35 ALA B N 1
ATOM 2331 C CA . ALA B 1 35 ? 2.635 26.531 -13.508 1 82.88 35 ALA B CA 1
ATOM 2332 C C . ALA B 1 35 ? 1.907 27.859 -13.758 1 82.88 35 ALA B C 1
ATOM 2334 O O . ALA B 1 35 ? 2.371 28.922 -13.336 1 82.88 35 ALA B O 1
ATOM 2335 N N . ASP B 1 36 ? 0.754 27.781 -14.25 1 82.19 36 ASP B N 1
ATOM 2336 C CA . ASP B 1 36 ? 0.012 28.984 -14.617 1 82.19 36 ASP B CA 1
ATOM 2337 C C . ASP B 1 36 ? -1.16 29.219 -13.672 1 82.19 36 ASP B C 1
ATOM 2339 O O . ASP B 1 36 ? -1.928 30.172 -13.844 1 82.19 36 ASP B O 1
ATOM 2343 N N . SER B 1 37 ? -1.219 28.484 -12.711 1 82.69 37 SER B N 1
ATOM 2344 C CA . SER B 1 37 ? -2.379 28.562 -11.828 1 82.69 37 SER B CA 1
ATOM 2345 C C . SER B 1 37 ? -2.111 29.484 -10.648 1 82.69 37 SER B C 1
ATOM 2347 O O . SER B 1 37 ? -0.975 29.594 -10.188 1 82.69 37 SER B O 1
ATOM 2349 N N . PRO B 1 38 ? -3.178 30.156 -10.172 1 77.31 38 PRO B N 1
ATOM 2350 C CA . PRO B 1 38 ? -3.039 30.984 -8.969 1 77.31 38 PRO B CA 1
ATOM 2351 C C . PRO B 1 38 ? -2.906 30.141 -7.695 1 77.31 38 PRO B C 1
ATOM 2353 O O . PRO B 1 38 ? -2.469 30.656 -6.66 1 77.31 38 PRO B O 1
ATOM 2356 N N . ASN B 1 39 ? -3.256 28.828 -7.8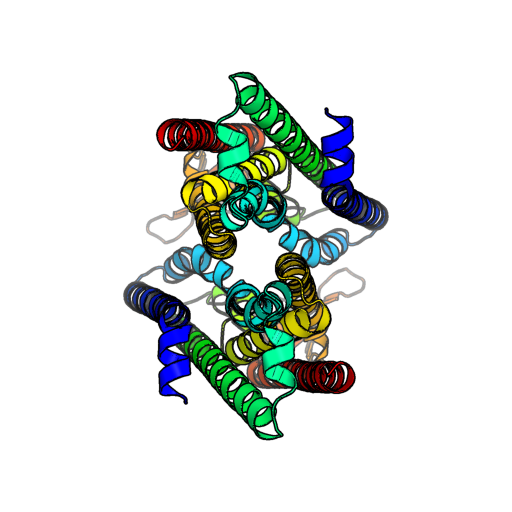05 1 80.19 39 ASN B N 1
ATOM 2357 C CA . ASN B 1 39 ? -3.188 27.953 -6.641 1 80.19 39 ASN B CA 1
ATOM 2358 C C . ASN B 1 39 ? -2.461 26.641 -6.969 1 80.19 39 ASN B C 1
ATOM 2360 O O . ASN B 1 39 ? -3.078 25.578 -7.008 1 80.19 39 ASN B O 1
ATOM 2364 N N . PRO B 1 40 ? -1.199 26.703 -7.133 1 83.19 40 PRO B N 1
ATOM 2365 C CA . PRO B 1 40 ? -0.424 25.516 -7.477 1 83.19 40 PRO B CA 1
ATOM 2366 C C . PRO B 1 40 ? -0.507 24.422 -6.406 1 83.19 40 PRO B C 1
ATOM 2368 O O . PRO B 1 40 ? -0.416 23.234 -6.719 1 83.19 40 PRO B O 1
ATOM 2371 N N . ALA B 1 41 ? -0.705 24.797 -5.16 1 81.62 41 ALA B N 1
ATOM 2372 C CA . ALA B 1 41 ? -0.794 23.844 -4.062 1 81.62 41 ALA B CA 1
ATOM 2373 C C . ALA B 1 41 ? -1.987 22.906 -4.246 1 81.62 41 ALA B C 1
ATOM 2375 O O . ALA B 1 41 ? -1.903 21.719 -3.943 1 81.62 41 ALA B O 1
ATOM 2376 N N . LYS B 1 42 ? -2.982 23.484 -4.719 1 81 42 LYS B N 1
ATOM 2377 C CA . LYS B 1 42 ? -4.168 22.672 -4.961 1 81 42 LYS B CA 1
ATOM 2378 C C . LYS B 1 42 ? -3.914 21.656 -6.074 1 81 42 LYS B C 1
ATOM 2380 O O . LYS B 1 42 ? -4.32 20.484 -5.965 1 81 42 LYS B O 1
ATOM 2385 N N . HIS B 1 43 ? -3.291 22.078 -7.145 1 85.12 43 HIS B N 1
ATOM 2386 C CA . HIS B 1 43 ? -2.963 21.172 -8.242 1 85.12 43 HIS B CA 1
ATOM 2387 C C . HIS B 1 43 ? -2.049 20.047 -7.777 1 85.12 43 HIS B C 1
ATOM 2389 O O . HIS B 1 43 ? -2.223 18.891 -8.18 1 85.12 43 HIS B O 1
ATOM 2395 N N . PHE B 1 44 ? -1.098 20.406 -6.902 1 88.12 44 PHE B N 1
ATOM 2396 C CA . PHE B 1 44 ? -0.222 19.391 -6.324 1 88.12 44 PHE B CA 1
ATOM 2397 C C . PHE B 1 44 ? -1.026 18.375 -5.527 1 88.12 44 PHE B C 1
ATOM 2399 O O . PHE B 1 44 ? -0.892 17.172 -5.738 1 88.12 44 PHE B O 1
ATOM 2406 N N . ALA B 1 45 ? -1.804 18.891 -4.656 1 83.75 45 ALA B N 1
ATOM 2407 C CA . ALA B 1 45 ? -2.576 18.031 -3.766 1 83.75 45 ALA B CA 1
ATOM 2408 C C . ALA B 1 45 ? -3.494 17.109 -4.559 1 83.75 45 ALA B C 1
ATOM 2410 O O . ALA B 1 45 ? -3.639 15.922 -4.223 1 83.75 45 ALA B O 1
ATOM 2411 N N . ASP B 1 46 ? -4.043 17.578 -5.637 1 84.75 46 ASP B N 1
ATOM 2412 C CA . ASP B 1 46 ? -4.992 16.828 -6.457 1 84.75 46 ASP B CA 1
ATOM 2413 C C . ASP B 1 46 ? -4.324 15.609 -7.094 1 84.75 46 ASP B C 1
ATOM 2415 O O . ASP B 1 46 ? -4.887 14.516 -7.086 1 84.75 46 ASP B O 1
ATOM 2419 N N . LEU B 1 47 ? -3.166 15.828 -7.566 1 90 47 LEU B N 1
ATOM 2420 C CA . LEU B 1 47 ? -2.486 14.727 -8.234 1 90 47 LEU B CA 1
ATOM 2421 C C . LEU B 1 47 ? -1.755 13.852 -7.219 1 90 47 LEU B C 1
ATOM 2423 O O . LEU B 1 47 ? -1.677 12.633 -7.391 1 90 47 LEU B O 1
ATOM 2427 N N . TYR B 1 48 ? -1.24 14.461 -6.195 1 88.62 48 TYR B N 1
ATOM 2428 C CA . TYR B 1 48 ? -0.465 13.75 -5.188 1 88.62 48 TYR B CA 1
ATOM 2429 C C . TYR B 1 48 ? -1.313 12.688 -4.496 1 88.62 48 TYR B C 1
ATOM 2431 O O . TYR B 1 48 ? -0.815 11.617 -4.148 1 88.62 48 TYR B O 1
ATOM 2439 N N . THR B 1 49 ? -2.553 13 -4.359 1 84.19 49 THR B N 1
ATOM 2440 C CA . THR B 1 49 ? -3.463 12.055 -3.717 1 84.19 49 THR B CA 1
ATOM 2441 C C . THR B 1 49 ? -3.439 10.703 -4.434 1 84.19 49 THR B C 1
ATOM 2443 O O . THR B 1 49 ? -3.535 9.656 -3.795 1 84.19 49 THR B O 1
ATOM 2446 N N . TYR B 1 50 ? -3.225 10.695 -5.688 1 87.5 50 TYR B N 1
ATOM 2447 C CA . TYR B 1 50 ? -3.18 9.484 -6.492 1 87.5 50 TYR B CA 1
ATOM 2448 C C . TYR B 1 50 ? -1.755 8.953 -6.609 1 87.5 50 TYR B C 1
ATOM 2450 O O . TYR B 1 50 ? -1.51 7.762 -6.418 1 87.5 50 TYR B O 1
ATOM 2458 N N . LEU B 1 51 ? -0.854 9.844 -6.766 1 91.12 51 LEU B N 1
ATOM 2459 C CA . LEU B 1 51 ? 0.531 9.477 -7.043 1 91.12 51 LEU B CA 1
ATOM 2460 C C . LEU B 1 51 ? 1.189 8.867 -5.809 1 91.12 51 LEU B C 1
ATOM 2462 O O . LEU B 1 51 ? 2.082 8.023 -5.93 1 91.12 51 LEU B O 1
ATOM 2466 N N . SER B 1 52 ? 0.726 9.273 -4.629 1 90.19 52 SER B N 1
ATOM 2467 C CA . SER B 1 52 ? 1.346 8.797 -3.395 1 90.19 52 SER B CA 1
ATOM 2468 C C . SER B 1 52 ? 1.25 7.281 -3.273 1 90.19 52 SER B C 1
ATOM 2470 O O . SER B 1 52 ? 2.08 6.656 -2.613 1 90.19 52 SER B O 1
ATOM 2472 N N . TRP B 1 53 ? 0.333 6.652 -3.941 1 89 53 TRP B N 1
ATOM 2473 C CA . TRP B 1 53 ? 0.147 5.203 -3.896 1 89 53 TRP B CA 1
ATOM 2474 C C . TRP B 1 53 ? 1.242 4.492 -4.68 1 89 53 TRP B C 1
ATOM 2476 O O . TRP B 1 53 ? 1.451 3.287 -4.512 1 89 53 TRP B O 1
ATOM 2486 N N . LEU B 1 54 ? 1.921 5.211 -5.531 1 93.12 54 LEU B N 1
ATOM 2487 C CA . LEU B 1 54 ? 2.922 4.59 -6.391 1 93.12 54 LEU B CA 1
ATOM 2488 C C . LEU B 1 54 ? 4.199 4.293 -5.613 1 93.12 54 LEU B C 1
ATOM 2490 O O . LEU B 1 54 ? 5.098 3.615 -6.117 1 93.12 54 LEU B O 1
ATOM 2494 N N . GLN B 1 55 ? 4.227 4.719 -4.328 1 92.5 55 GLN B N 1
ATOM 2495 C CA . GLN B 1 55 ? 5.395 4.418 -3.504 1 92.5 55 GLN B CA 1
ATOM 2496 C C . GLN B 1 55 ? 5.547 2.914 -3.297 1 92.5 55 GLN B C 1
ATOM 2498 O O . GLN B 1 55 ? 6.637 2.436 -2.977 1 92.5 55 GLN B O 1
ATOM 2503 N N . VAL B 1 56 ? 4.504 2.139 -3.596 1 92.69 56 VAL B N 1
ATOM 2504 C CA . VAL B 1 56 ? 4.543 0.71 -3.303 1 92.69 56 VAL B CA 1
ATOM 2505 C C . VAL B 1 56 ? 4.879 -0.069 -4.57 1 92.69 56 VAL B C 1
ATOM 2507 O O . VAL B 1 56 ? 4.855 -1.302 -4.574 1 92.69 56 VAL B O 1
ATOM 2510 N N . VAL B 1 57 ? 5.254 0.542 -5.609 1 94.75 57 VAL B N 1
ATOM 2511 C CA . VAL B 1 57 ? 5.555 -0.097 -6.887 1 94.75 57 VAL B CA 1
ATOM 2512 C C . VAL B 1 57 ? 6.68 -1.114 -6.703 1 94.75 57 VAL B C 1
ATOM 2514 O O . VAL B 1 57 ? 6.652 -2.191 -7.305 1 94.75 57 VAL B O 1
ATOM 2517 N N . PRO B 1 58 ? 7.645 -0.855 -5.828 1 96.38 58 PRO B N 1
ATOM 2518 C CA . PRO B 1 58 ? 8.68 -1.869 -5.617 1 96.38 58 PRO B CA 1
ATOM 2519 C C . PRO B 1 58 ? 8.109 -3.207 -5.152 1 96.38 58 PRO B C 1
ATOM 2521 O O . PRO B 1 58 ? 8.641 -4.266 -5.496 1 96.38 58 PRO B O 1
ATOM 2524 N N . VAL B 1 59 ? 7.062 -3.156 -4.395 1 96.06 59 VAL B N 1
ATOM 2525 C CA . VAL B 1 59 ? 6.418 -4.387 -3.949 1 96.06 59 VAL B CA 1
ATOM 2526 C C . VAL B 1 59 ? 5.852 -5.137 -5.152 1 96.06 59 VAL B C 1
ATOM 2528 O O . VAL B 1 59 ? 6.055 -6.344 -5.289 1 96.06 59 VAL B O 1
ATOM 2531 N N . ALA B 1 60 ? 5.223 -4.391 -6.047 1 94.94 60 ALA B N 1
ATOM 2532 C CA . ALA B 1 60 ? 4.641 -4.988 -7.246 1 94.94 60 ALA B CA 1
ATOM 2533 C C . ALA B 1 60 ? 5.723 -5.594 -8.133 1 94.94 60 ALA B C 1
ATOM 2535 O O . ALA B 1 60 ? 5.523 -6.656 -8.734 1 94.94 60 ALA B O 1
ATOM 2536 N N . ILE B 1 61 ? 6.848 -4.902 -8.219 1 95.94 61 ILE B N 1
ATOM 2537 C CA . ILE B 1 61 ? 7.961 -5.406 -9.023 1 95.94 61 ILE B CA 1
ATOM 2538 C C . ILE B 1 61 ? 8.43 -6.746 -8.461 1 95.94 61 ILE B C 1
ATOM 2540 O O . ILE B 1 61 ? 8.641 -7.703 -9.211 1 95.94 61 ILE B O 1
ATOM 2544 N N . GLY B 1 62 ? 8.594 -6.836 -7.168 1 96.69 62 GLY B N 1
ATOM 2545 C CA . GLY B 1 62 ? 9.008 -8.094 -6.559 1 96.69 62 GLY B CA 1
ATOM 2546 C C . GLY B 1 62 ? 8 -9.211 -6.766 1 96.69 62 GLY B C 1
ATOM 2547 O O . GLY B 1 62 ? 8.383 -10.352 -7.047 1 96.69 62 GLY B O 1
ATOM 2548 N N . VAL B 1 63 ? 6.777 -8.836 -6.699 1 94.56 63 VAL B N 1
ATOM 2549 C CA . VAL B 1 63 ? 5.695 -9.812 -6.73 1 94.56 63 VAL B CA 1
ATOM 2550 C C . VAL B 1 63 ? 5.5 -10.32 -8.156 1 94.56 63 VAL B C 1
ATOM 2552 O O . VAL B 1 63 ? 5.27 -11.516 -8.375 1 94.56 63 VAL B O 1
ATOM 2555 N N . PHE B 1 64 ? 5.664 -9.516 -9.148 1 93.44 64 PHE B N 1
ATOM 2556 C CA . PHE B 1 64 ? 5.281 -9.914 -10.5 1 93.44 64 PHE B CA 1
ATOM 2557 C C . PHE B 1 64 ? 6.516 -10.195 -11.344 1 93.44 64 PHE B C 1
ATOM 2559 O O . PHE B 1 64 ? 6.469 -11.023 -12.258 1 93.44 64 PHE B O 1
ATOM 2566 N N . TRP B 1 65 ? 7.566 -9.445 -11.008 1 92.38 65 TRP B N 1
ATOM 2567 C CA . TRP B 1 65 ? 8.773 -9.648 -11.805 1 92.38 65 TRP B CA 1
ATOM 2568 C C . TRP B 1 65 ? 9.695 -10.672 -11.141 1 92.38 65 TRP B C 1
ATOM 2570 O O . TRP B 1 65 ? 10.461 -11.352 -11.82 1 92.38 65 TRP B O 1
ATOM 2580 N N . GLY B 1 66 ? 9.648 -10.789 -9.875 1 94 66 GLY B N 1
ATOM 2581 C CA . GLY B 1 66 ? 10.68 -11.531 -9.164 1 94 66 GLY B CA 1
ATOM 2582 C C . GLY B 1 66 ? 10.203 -12.891 -8.68 1 94 66 GLY B C 1
ATOM 2583 O O . GLY B 1 66 ? 10.617 -13.922 -9.219 1 94 66 GLY B O 1
ATOM 2584 N N . ALA B 1 67 ? 9.227 -12.93 -7.867 1 93.81 67 ALA B N 1
ATOM 2585 C CA . ALA B 1 67 ? 8.828 -14.109 -7.102 1 93.81 67 ALA B CA 1
ATOM 2586 C C . ALA B 1 67 ? 8.461 -15.266 -8.023 1 93.81 67 ALA B C 1
ATOM 2588 O O . ALA B 1 67 ? 8.922 -16.391 -7.828 1 93.81 67 ALA B O 1
ATOM 2589 N N . PRO B 1 68 ? 7.703 -15.023 -9.102 1 91.19 68 PRO B N 1
ATOM 2590 C CA . PRO B 1 68 ? 7.262 -16.172 -9.906 1 91.19 68 PRO B CA 1
ATOM 2591 C C . PRO B 1 68 ? 8.359 -16.719 -10.82 1 91.19 68 PRO B C 1
ATOM 2593 O O . PRO B 1 68 ? 8.258 -17.844 -11.312 1 91.19 68 PRO B O 1
ATOM 2596 N N . LEU B 1 69 ? 9.406 -15.945 -11.023 1 87.56 69 LEU B N 1
ATOM 2597 C CA . LEU B 1 69 ? 10.422 -16.312 -12.008 1 87.56 69 LEU B CA 1
ATOM 2598 C C . LEU B 1 69 ? 11.039 -17.656 -11.664 1 87.56 69 LEU B C 1
ATOM 2600 O O . LEU B 1 69 ? 11.188 -18.516 -12.531 1 87.56 69 LEU B O 1
ATOM 2604 N N . LEU B 1 70 ? 11.305 -17.875 -10.414 1 86.25 70 LEU B N 1
ATOM 2605 C CA . LEU B 1 70 ? 11.953 -19.125 -10.023 1 86.25 70 LEU B CA 1
ATOM 2606 C C . LEU B 1 70 ? 10.969 -20.047 -9.32 1 86.25 70 LEU B C 1
ATOM 2608 O O . LEU B 1 70 ? 11.008 -21.266 -9.5 1 86.25 70 LEU B O 1
ATOM 2612 N N . ALA B 1 71 ? 10.078 -19.469 -8.648 1 89 71 ALA B N 1
ATOM 2613 C CA . ALA B 1 71 ? 9.109 -20.281 -7.902 1 89 71 ALA B CA 1
ATOM 2614 C C . ALA B 1 71 ? 8.227 -21.094 -8.844 1 89 71 ALA B C 1
ATOM 2616 O O . ALA B 1 71 ? 7.945 -22.266 -8.594 1 89 71 ALA B O 1
ATOM 2617 N N . ALA B 1 72 ? 7.812 -20.469 -9.883 1 83 72 ALA B N 1
ATOM 2618 C CA . ALA B 1 72 ? 6.934 -21.156 -10.828 1 83 72 ALA B CA 1
ATOM 2619 C C . ALA B 1 72 ? 7.645 -22.328 -11.5 1 83 72 ALA B C 1
ATOM 2621 O O . ALA B 1 72 ? 7.027 -23.359 -11.781 1 83 72 ALA B O 1
ATOM 2622 N N . GLU B 1 73 ? 8.891 -22.172 -11.773 1 82.25 73 GLU B N 1
ATOM 2623 C CA . GLU B 1 73 ? 9.672 -23.25 -12.375 1 82.25 73 GLU B CA 1
ATOM 2624 C C . GLU B 1 73 ? 9.812 -24.438 -11.422 1 82.25 73 GLU B C 1
ATOM 2626 O O . GLU B 1 73 ? 9.727 -25.594 -11.844 1 82.25 73 GLU B O 1
ATOM 2631 N N . TYR B 1 74 ? 9.992 -24.125 -10.242 1 83.19 74 TYR B N 1
ATOM 2632 C CA . TYR B 1 74 ? 10.094 -25.188 -9.242 1 83.19 74 TYR B CA 1
ATOM 2633 C C . TYR B 1 74 ? 8.758 -25.906 -9.078 1 83.19 74 TYR B C 1
ATOM 2635 O O . TYR B 1 74 ? 8.719 -27.141 -8.977 1 83.19 74 TYR B O 1
ATOM 2643 N N . GLU B 1 75 ? 7.754 -25.203 -9.086 1 83.12 75 GLU B N 1
ATOM 2644 C CA . GLU B 1 75 ? 6.422 -25.781 -8.922 1 83.12 75 GLU B CA 1
ATOM 2645 C C . GLU B 1 75 ? 6.055 -26.656 -10.109 1 83.12 75 GLU B C 1
ATOM 2647 O O . GLU B 1 75 ? 5.367 -27.672 -9.953 1 83.12 75 GLU B O 1
ATOM 2652 N N . ARG B 1 76 ? 6.531 -26.328 -11.227 1 80.5 76 ARG B N 1
ATOM 2653 C CA . ARG B 1 76 ? 6.238 -27.094 -12.438 1 80.5 76 ARG B CA 1
ATOM 2654 C C . ARG B 1 76 ? 7.191 -28.281 -12.578 1 80.5 76 ARG B C 1
ATOM 2656 O O . ARG B 1 76 ? 6.98 -29.156 -13.422 1 80.5 76 ARG B O 1
ATOM 2663 N N . GLY B 1 77 ? 8.117 -28.297 -11.672 1 76.62 77 GLY B N 1
ATOM 2664 C CA . GLY B 1 77 ? 9.07 -29.391 -11.703 1 76.62 77 GLY B CA 1
ATOM 2665 C C . GLY B 1 77 ? 10.031 -29.328 -12.867 1 76.62 77 GLY B C 1
ATOM 2666 O O . GLY B 1 77 ? 10.68 -30.312 -13.219 1 76.62 77 GLY B O 1
ATOM 2667 N N . THR B 1 78 ? 10.047 -28.312 -13.469 1 67.69 78 THR B N 1
ATOM 2668 C CA . THR B 1 78 ? 10.891 -28.188 -14.648 1 67.69 78 THR B CA 1
ATOM 2669 C C . THR B 1 78 ? 12.32 -27.812 -14.258 1 67.69 78 THR B C 1
ATOM 2671 O O . THR B 1 78 ? 13.18 -27.641 -15.117 1 67.69 78 THR B O 1
ATOM 2674 N N . THR B 1 79 ? 12.547 -27.5 -13 1 60.94 79 THR B N 1
ATOM 2675 C CA . THR B 1 79 ? 13.852 -27.047 -12.523 1 60.94 79 THR B CA 1
ATOM 2676 C C . THR B 1 79 ? 14.914 -28.109 -12.719 1 60.94 79 THR B C 1
ATOM 2678 O O . THR B 1 79 ? 16.062 -27.812 -13.023 1 60.94 79 THR B O 1
ATOM 2681 N N . LYS B 1 80 ? 14.688 -29.422 -12.367 1 59.31 80 LYS B N 1
ATOM 2682 C CA . LYS B 1 80 ? 15.703 -30.469 -12.492 1 59.31 80 LYS B CA 1
ATOM 2683 C C . LYS B 1 80 ? 16.281 -30.516 -13.898 1 59.31 80 LYS B C 1
ATOM 2685 O O . LYS B 1 80 ? 17.484 -30.766 -14.078 1 59.31 80 LYS B O 1
ATOM 2690 N N . LEU B 1 81 ? 15.523 -30.328 -14.773 1 51.5 81 LEU B N 1
ATOM 2691 C CA . LEU B 1 81 ? 16.031 -30.375 -16.141 1 51.5 81 LEU B CA 1
ATOM 2692 C C . LEU B 1 81 ? 16.906 -29.156 -16.438 1 51.5 81 LEU B C 1
ATOM 2694 O O . LEU B 1 81 ? 17.875 -29.266 -17.188 1 51.5 81 LEU B O 1
ATOM 2698 N N . VAL B 1 82 ? 16.672 -28.125 -15.695 1 53.22 82 VAL B N 1
ATOM 2699 C CA . VAL B 1 82 ? 17.359 -26.859 -15.961 1 53.22 82 VAL B CA 1
ATOM 2700 C C . VAL B 1 82 ? 18.688 -26.844 -15.211 1 53.22 82 VAL B C 1
ATOM 2702 O O . VAL B 1 82 ? 19.703 -26.359 -15.742 1 53.22 82 VAL B O 1
ATOM 2705 N N . TRP B 1 83 ? 18.75 -27.5 -14.055 1 53.84 83 TRP B N 1
ATOM 2706 C CA . TRP B 1 83 ? 19.953 -27.391 -13.242 1 53.84 83 TRP B CA 1
ATOM 2707 C C . TRP B 1 83 ? 20.969 -28.453 -13.625 1 53.84 83 TRP B C 1
ATOM 2709 O O . TRP B 1 83 ? 22.141 -28.359 -13.242 1 53.84 83 TRP B O 1
ATOM 2719 N N . THR B 1 84 ? 20.484 -29.594 -13.953 1 51.53 84 THR B N 1
ATOM 2720 C CA . THR B 1 84 ? 21.469 -30.609 -14.297 1 51.53 84 THR B CA 1
ATOM 2721 C C . THR B 1 84 ? 22.375 -30.141 -15.438 1 51.53 84 THR B C 1
ATOM 2723 O O . THR B 1 84 ? 23.375 -30.781 -15.742 1 51.53 84 THR B O 1
ATOM 2726 N N . GLN B 1 85 ? 21.766 -29.312 -16.141 1 52.81 85 GLN B N 1
ATOM 2727 C CA . GLN B 1 85 ? 22.656 -29.047 -17.281 1 52.81 85 GLN B CA 1
ATOM 2728 C C . GLN B 1 85 ? 23.781 -28.094 -16.891 1 52.81 85 GLN B C 1
ATOM 2730 O O . GLN B 1 85 ? 23.656 -27.344 -15.922 1 52.81 85 GLN B O 1
ATOM 2735 N N . SER B 1 86 ? 24.875 -27.719 -17.469 1 53.59 86 SER B N 1
ATOM 2736 C CA . SER B 1 86 ? 26.234 -27.188 -17.5 1 53.59 86 SER B CA 1
ATOM 2737 C C . SER B 1 86 ? 26.297 -25.766 -16.969 1 53.59 86 SER B C 1
ATOM 2739 O O . SER B 1 86 ? 25.266 -25.109 -16.859 1 53.59 86 SER B O 1
ATOM 2741 N N . ILE B 1 87 ? 27.453 -25.359 -16.391 1 59.66 87 ILE B N 1
ATOM 2742 C CA . ILE B 1 87 ? 28.047 -24.031 -16.172 1 59.66 87 ILE B CA 1
ATOM 2743 C C . ILE B 1 87 ? 27.328 -23 -17.047 1 59.66 87 ILE B C 1
ATOM 2745 O O . ILE B 1 87 ? 27.078 -21.875 -16.609 1 59.66 87 ILE B O 1
ATOM 2749 N N . SER B 1 88 ? 26.703 -23.453 -18.094 1 63.94 88 SER B N 1
ATOM 2750 C CA . SER B 1 88 ? 26.125 -22.562 -19.094 1 63.94 88 SER B CA 1
ATOM 2751 C C . SER B 1 88 ? 24.766 -22.047 -18.656 1 63.94 88 SER B C 1
ATOM 2753 O O . SER B 1 88 ? 24.422 -20.891 -18.891 1 63.94 88 SER B O 1
ATOM 2755 N N . ARG B 1 89 ? 24.109 -22.703 -17.828 1 67.5 89 ARG B N 1
ATOM 2756 C CA . ARG B 1 89 ? 22.766 -22.25 -17.484 1 67.5 89 ARG B CA 1
ATOM 2757 C C . ARG B 1 89 ? 22.812 -21.25 -16.328 1 67.5 89 ARG B C 1
ATOM 2759 O O . ARG B 1 89 ? 22.031 -20.297 -16.281 1 67.5 89 ARG B O 1
ATOM 2766 N N . PHE B 1 90 ? 23.75 -21.609 -15.477 1 74.56 90 PHE B N 1
ATOM 2767 C CA . PHE B 1 90 ? 23.922 -20.609 -14.422 1 74.56 90 PHE B CA 1
ATOM 2768 C C . PHE B 1 90 ? 24.297 -19.266 -15.008 1 74.56 90 PHE B C 1
ATOM 2770 O O . PHE B 1 90 ? 23.844 -18.219 -14.531 1 74.56 90 PHE B O 1
ATOM 2777 N N . ARG B 1 91 ? 25 -19.391 -16.031 1 77.75 91 ARG B N 1
ATOM 2778 C CA . ARG B 1 91 ? 25.391 -18.156 -16.719 1 77.75 91 ARG B CA 1
ATOM 2779 C C . ARG B 1 91 ? 24.188 -17.516 -17.406 1 77.75 91 ARG B C 1
ATOM 2781 O O . ARG B 1 91 ? 24.031 -16.297 -17.375 1 77.75 91 ARG B O 1
ATOM 2788 N N . TRP B 1 92 ? 23.406 -18.375 -17.953 1 79.31 92 TRP B N 1
ATOM 2789 C CA . TRP B 1 92 ? 22.219 -17.859 -18.625 1 79.31 92 TRP B CA 1
ATOM 2790 C C . TRP B 1 92 ? 21.25 -17.25 -17.625 1 79.31 92 TRP B C 1
ATOM 2792 O O . TRP B 1 92 ? 20.703 -16.172 -17.859 1 79.31 92 TRP B O 1
ATOM 2802 N N . LEU B 1 93 ? 20.984 -17.953 -16.531 1 81.25 93 LEU B N 1
ATOM 2803 C CA . LEU B 1 93 ? 20.109 -17.422 -15.492 1 81.25 93 LEU B CA 1
ATOM 2804 C C . LEU B 1 93 ? 20.641 -16.109 -14.938 1 81.25 93 LEU B C 1
ATOM 2806 O O . LEU B 1 93 ? 19.875 -15.172 -14.703 1 81.25 93 LEU B O 1
ATOM 2810 N N . GLY B 1 94 ? 21.938 -16.109 -14.805 1 85 94 GLY B N 1
ATOM 2811 C CA . GLY B 1 94 ? 22.578 -14.883 -14.367 1 85 94 GLY B CA 1
ATOM 2812 C C . GLY B 1 94 ? 22.375 -13.727 -15.328 1 85 94 GLY B C 1
ATOM 2813 O O . GLY B 1 94 ? 22.094 -12.602 -14.914 1 85 94 GLY B O 1
ATOM 2814 N N . VAL B 1 95 ? 22.438 -13.984 -16.578 1 85.25 95 VAL B N 1
ATOM 2815 C CA . VAL B 1 95 ? 22.281 -12.969 -17.609 1 85.25 95 VAL B CA 1
ATOM 2816 C C . VAL B 1 95 ? 20.828 -12.5 -17.641 1 85.25 95 VAL B C 1
ATOM 2818 O O . VAL B 1 95 ? 20.547 -11.305 -17.703 1 85.25 95 VAL B O 1
ATOM 2821 N N . LYS B 1 96 ? 19.938 -13.438 -17.547 1 86.31 96 LYS B N 1
ATOM 2822 C CA . LYS B 1 96 ? 18.516 -13.102 -17.562 1 86.31 96 LYS B CA 1
ATOM 2823 C C . LYS B 1 96 ? 18.141 -12.258 -16.359 1 86.31 96 LYS B C 1
ATOM 2825 O O . LYS B 1 96 ? 17.484 -11.219 -16.5 1 86.31 96 LYS B O 1
ATOM 2830 N N . LEU B 1 97 ? 18.562 -12.734 -15.25 1 89.94 97 LEU B N 1
ATOM 2831 C CA . LEU B 1 97 ? 18.234 -12.023 -14.016 1 89.94 97 LEU B CA 1
ATOM 2832 C C . LEU B 1 97 ? 18.922 -10.664 -13.977 1 89.94 97 LEU B C 1
ATOM 2834 O O . LEU B 1 97 ? 18.344 -9.688 -13.5 1 89.94 97 LEU B O 1
ATOM 2838 N N . GLY B 1 98 ? 20.141 -10.656 -14.445 1 92 98 GLY B N 1
ATOM 2839 C CA . GLY B 1 98 ? 20.859 -9.398 -14.531 1 92 98 GLY B CA 1
ATOM 2840 C C . GLY B 1 98 ? 20.188 -8.391 -15.445 1 92 98 GLY B C 1
ATOM 2841 O O . GLY B 1 98 ? 20.094 -7.207 -15.109 1 92 98 GLY B O 1
ATOM 2842 N N . PHE B 1 99 ? 19.734 -8.883 -16.531 1 90.88 99 PHE B N 1
ATOM 2843 C CA . PHE B 1 99 ? 19.047 -8.016 -17.484 1 90.88 99 PHE B CA 1
ATOM 2844 C C . PHE B 1 99 ? 17.766 -7.453 -16.875 1 90.88 99 PHE B C 1
ATOM 2846 O O . PHE B 1 99 ? 17.516 -6.25 -16.984 1 90.88 99 PHE B O 1
ATOM 2853 N N . LEU B 1 100 ? 16.984 -8.25 -16.25 1 92.88 100 LEU B N 1
ATOM 2854 C CA . LEU B 1 100 ? 15.727 -7.816 -15.648 1 92.88 100 LEU B CA 1
ATOM 2855 C C . LEU B 1 100 ? 15.984 -6.863 -14.484 1 92.88 100 LEU B C 1
ATOM 2857 O O . LEU B 1 100 ? 15.227 -5.918 -14.273 1 92.88 100 LEU B O 1
ATOM 2861 N N . ALA B 1 101 ? 17.031 -7.133 -13.805 1 95.31 101 ALA B N 1
ATOM 2862 C CA . ALA B 1 101 ? 17.406 -6.254 -12.703 1 95.31 101 ALA B CA 1
ATOM 2863 C C . ALA B 1 101 ? 17.75 -4.855 -13.211 1 95.31 101 ALA B C 1
ATOM 2865 O O . ALA B 1 101 ? 17.344 -3.855 -12.617 1 95.31 101 ALA B O 1
ATOM 2866 N N . VAL B 1 102 ? 18.484 -4.82 -14.273 1 95.44 102 VAL B N 1
ATOM 2867 C CA . VAL B 1 102 ? 18.875 -3.545 -14.867 1 95.44 102 VAL B CA 1
ATOM 2868 C C . VAL B 1 102 ? 17.641 -2.799 -15.367 1 95.44 102 VAL B C 1
ATOM 2870 O O . VAL B 1 102 ? 17.516 -1.591 -15.148 1 95.44 102 VAL B O 1
ATOM 2873 N N . LEU B 1 103 ? 16.766 -3.508 -15.969 1 94.69 103 LEU B N 1
ATOM 2874 C CA . LEU B 1 103 ? 15.547 -2.891 -16.5 1 94.69 103 LEU B CA 1
ATOM 2875 C C . LEU B 1 103 ? 14.688 -2.336 -15.359 1 94.69 103 LEU B C 1
ATOM 2877 O O . LEU B 1 103 ? 14.148 -1.235 -15.469 1 94.69 103 LEU B O 1
ATOM 2881 N N . ALA B 1 104 ? 14.555 -3.125 -14.32 1 96.12 104 ALA B N 1
ATOM 2882 C CA . ALA B 1 104 ? 13.797 -2.654 -13.164 1 96.12 104 ALA B CA 1
ATOM 2883 C C . ALA B 1 104 ? 14.43 -1.402 -12.57 1 96.12 104 ALA B C 1
ATOM 2885 O O . ALA B 1 104 ? 13.727 -0.447 -12.227 1 96.12 104 ALA B O 1
ATOM 2886 N N . THR B 1 105 ? 15.742 -1.42 -12.477 1 97.69 105 THR B N 1
ATOM 2887 C CA . THR B 1 105 ? 16.469 -0.284 -11.914 1 97.69 105 THR B CA 1
ATOM 2888 C C . THR B 1 105 ? 16.281 0.955 -12.789 1 97.69 105 THR B C 1
ATOM 2890 O O . THR B 1 105 ? 16 2.041 -12.281 1 97.69 105 THR B O 1
ATOM 2893 N N . LEU B 1 106 ? 16.391 0.813 -14.07 1 97.56 106 LEU B N 1
ATOM 2894 C CA . LEU B 1 106 ? 16.266 1.935 -14.992 1 97.56 106 LEU B CA 1
ATOM 2895 C C . LEU B 1 106 ? 14.852 2.5 -14.969 1 97.56 106 LEU B C 1
ATOM 2897 O O . LEU B 1 106 ? 14.664 3.717 -15.047 1 97.56 106 LEU B O 1
ATOM 2901 N N . ALA B 1 107 ? 13.906 1.622 -14.914 1 96.94 107 ALA B N 1
ATOM 2902 C CA . ALA B 1 107 ? 12.516 2.07 -14.828 1 96.94 107 ALA B CA 1
ATOM 2903 C C . ALA B 1 107 ? 12.281 2.867 -13.547 1 96.94 107 ALA B C 1
ATOM 2905 O O . ALA B 1 107 ? 11.609 3.902 -13.57 1 96.94 107 ALA B O 1
ATOM 2906 N N . GLY B 1 108 ? 12.812 2.365 -12.445 1 97.88 108 GLY B N 1
ATOM 2907 C CA . GLY B 1 108 ? 12.695 3.092 -11.188 1 97.88 108 GLY B CA 1
ATOM 2908 C C . GLY B 1 108 ? 13.383 4.445 -11.227 1 97.88 108 GLY B C 1
ATOM 2909 O O . GLY B 1 108 ? 12.852 5.43 -10.703 1 97.88 108 GLY B O 1
ATOM 2910 N N . LEU B 1 109 ? 14.539 4.449 -11.82 1 97.88 109 LEU B N 1
ATOM 2911 C CA . LEU B 1 109 ? 15.266 5.707 -11.945 1 97.88 109 LEU B CA 1
ATOM 2912 C C . LEU B 1 109 ? 14.492 6.691 -12.82 1 97.88 109 LEU B C 1
ATOM 2914 O O . LEU B 1 109 ? 14.461 7.891 -12.531 1 97.88 109 LEU B O 1
ATOM 2918 N N . ALA B 1 110 ? 13.914 6.188 -13.898 1 97.56 110 ALA B N 1
ATOM 2919 C CA . ALA B 1 110 ? 13.094 7.035 -14.758 1 97.56 110 ALA B CA 1
ATOM 2920 C C . ALA B 1 110 ? 11.914 7.617 -13.984 1 97.56 110 ALA B C 1
ATOM 2922 O O . ALA B 1 110 ? 11.602 8.805 -14.109 1 97.56 110 ALA B O 1
ATOM 2923 N N . PHE B 1 111 ? 11.305 6.781 -13.25 1 97.62 111 PHE B N 1
ATOM 2924 C CA . PHE B 1 111 ? 10.195 7.227 -12.422 1 97.62 111 PHE B CA 1
ATOM 2925 C C . PHE B 1 111 ? 10.641 8.32 -11.461 1 97.62 111 PHE B C 1
ATOM 2927 O O . PHE B 1 111 ? 9.969 9.352 -11.328 1 97.62 111 PHE B O 1
ATOM 2934 N N . GLY B 1 112 ? 11.766 8.109 -10.758 1 96.94 112 GLY B N 1
ATOM 2935 C CA . GLY B 1 112 ? 12.297 9.102 -9.844 1 96.94 112 GLY B CA 1
ATOM 2936 C C . GLY B 1 112 ? 12.609 10.43 -10.516 1 96.94 112 GLY B C 1
ATOM 2937 O O . GLY B 1 112 ? 12.328 11.492 -9.961 1 96.94 112 GLY B O 1
ATOM 2938 N N . ALA B 1 113 ? 13.125 10.352 -11.688 1 96.5 113 ALA B N 1
ATOM 2939 C CA . ALA B 1 113 ? 13.461 11.562 -12.438 1 96.5 113 ALA B CA 1
ATOM 2940 C C . ALA B 1 113 ? 12.203 12.312 -12.859 1 96.5 113 ALA B C 1
ATOM 2942 O O . ALA B 1 113 ? 12.156 13.547 -12.805 1 96.5 113 ALA B O 1
ATOM 2943 N N . MET B 1 114 ? 11.242 11.578 -13.305 1 96.56 114 MET B N 1
ATOM 2944 C CA . MET B 1 114 ? 9.977 12.188 -13.703 1 96.56 114 MET B CA 1
ATOM 2945 C C . MET B 1 114 ? 9.328 12.922 -12.531 1 96.56 114 MET B C 1
ATOM 2947 O O . MET B 1 114 ? 8.859 14.047 -12.672 1 96.56 114 MET B O 1
ATOM 2951 N N . MET B 1 115 ? 9.359 12.258 -11.438 1 95.06 115 MET B N 1
ATOM 2952 C CA . MET B 1 115 ? 8.773 12.859 -10.234 1 95.06 115 MET B CA 1
ATOM 2953 C C . MET B 1 115 ? 9.547 14.102 -9.812 1 95.06 115 MET B C 1
ATOM 2955 O O . MET B 1 115 ? 8.953 15.109 -9.422 1 95.06 115 MET B O 1
ATOM 2959 N N . GLN B 1 116 ? 10.836 13.938 -9.914 1 92.62 116 GLN B N 1
ATOM 2960 C CA . GLN B 1 116 ? 11.68 15.07 -9.562 1 92.62 116 GLN B CA 1
ATOM 2961 C C . GLN B 1 116 ? 11.414 16.266 -10.469 1 92.62 116 GLN B C 1
ATOM 2963 O O . GLN B 1 116 ? 11.305 17.406 -10 1 92.62 116 GLN B O 1
ATOM 2968 N N . ARG B 1 117 ? 11.258 16.094 -11.664 1 91.94 117 ARG B N 1
ATOM 2969 C CA . ARG B 1 117 ? 10.984 17.156 -12.617 1 91.94 117 ARG B CA 1
ATOM 2970 C C . ARG B 1 117 ? 9.617 17.781 -12.367 1 91.94 117 ARG B C 1
ATOM 2972 O O . ARG B 1 117 ? 9.438 18.984 -12.508 1 91.94 117 ARG B O 1
ATOM 2979 N N . TRP B 1 118 ? 8.727 16.984 -12.055 1 93.5 118 TRP B N 1
ATOM 2980 C CA . TRP B 1 118 ? 7.383 17.453 -11.75 1 93.5 118 TRP B CA 1
ATOM 2981 C C . TRP B 1 118 ? 7.402 18.406 -10.555 1 93.5 118 TRP B C 1
ATOM 2983 O O . TRP B 1 118 ? 6.758 19.453 -10.578 1 93.5 118 TRP B O 1
ATOM 2993 N N . LEU B 1 119 ? 8.172 18.062 -9.57 1 89.31 119 LEU B N 1
ATOM 2994 C CA . LEU B 1 119 ? 8.25 18.891 -8.367 1 89.31 119 LEU B CA 1
ATOM 2995 C C . LEU B 1 119 ? 8.914 20.219 -8.672 1 89.31 119 LEU B C 1
ATOM 2997 O O . LEU B 1 119 ? 8.586 21.234 -8.062 1 89.31 119 LEU B O 1
ATOM 3001 N N . GLU B 1 120 ? 9.727 20.266 -9.617 1 87.25 120 GLU B N 1
ATOM 3002 C CA . GLU B 1 120 ? 10.484 21.453 -9.969 1 87.25 120 GLU B CA 1
ATOM 3003 C C . GLU B 1 120 ? 9.602 22.469 -10.695 1 87.25 120 GLU B C 1
ATOM 3005 O O . GLU B 1 120 ? 9.953 23.641 -10.805 1 87.25 120 GLU B O 1
ATOM 3010 N N . VAL B 1 121 ? 8.508 22.016 -11.109 1 84.62 121 VAL B N 1
ATOM 3011 C CA . VAL B 1 121 ? 7.609 22.906 -11.844 1 84.62 121 VAL B CA 1
ATOM 3012 C C . VAL B 1 121 ? 6.902 23.844 -10.875 1 84.62 121 VAL B C 1
ATOM 3014 O O . VAL B 1 121 ? 6.492 24.953 -11.25 1 84.62 121 VAL B O 1
ATOM 3017 N N . PHE B 1 122 ? 6.77 23.375 -9.633 1 82.69 122 PHE B N 1
ATOM 3018 C CA . PHE B 1 122 ? 6.062 24.188 -8.641 1 82.69 122 PHE B CA 1
ATOM 3019 C C . PHE B 1 122 ? 6.969 25.281 -8.094 1 82.69 122 PHE B C 1
ATOM 3021 O O . PHE B 1 122 ? 8.125 25.031 -7.75 1 82.69 122 PHE B O 1
ATOM 3028 N N . PRO B 1 123 ? 6.383 26.5 -8.102 1 66.25 123 PRO B N 1
ATOM 3029 C CA . PRO B 1 123 ? 7.199 27.656 -7.695 1 66.25 123 PRO B CA 1
ATOM 3030 C C . PRO B 1 123 ? 7.59 27.609 -6.223 1 66.25 123 PRO B C 1
ATOM 3032 O O . PRO B 1 123 ? 6.758 27.297 -5.367 1 66.25 123 PRO B O 1
ATOM 3035 N N . THR B 1 124 ? 8.812 27.734 -5.887 1 60.41 124 THR B N 1
ATOM 3036 C CA . THR B 1 124 ? 9.312 27.781 -4.516 1 60.41 124 THR B CA 1
ATOM 3037 C C . THR B 1 124 ? 9.133 29.188 -3.93 1 60.41 124 THR B C 1
ATOM 3039 O O . THR B 1 124 ? 9.219 29.359 -2.713 1 60.41 124 THR B O 1
ATOM 3042 N N . ASP B 1 125 ? 8.922 30.203 -4.723 1 54.09 125 ASP B N 1
ATOM 3043 C CA . ASP B 1 125 ? 8.906 31.609 -4.312 1 54.09 125 ASP B CA 1
ATOM 3044 C C . ASP B 1 125 ? 7.492 32.062 -3.939 1 54.09 125 ASP B C 1
ATOM 3046 O O . ASP B 1 125 ? 7.297 33.156 -3.445 1 54.09 125 ASP B O 1
ATOM 3050 N N . ARG B 1 126 ? 6.504 31.438 -4.449 1 51.69 126 ARG B N 1
ATOM 3051 C CA . ARG B 1 126 ? 5.172 32.031 -4.363 1 51.69 126 ARG B CA 1
ATOM 3052 C C . ARG B 1 126 ? 4.438 31.547 -3.115 1 51.69 126 ARG B C 1
ATOM 3054 O O . ARG B 1 126 ? 3.207 31.578 -3.061 1 51.69 126 ARG B O 1
ATOM 3061 N N . GLY B 1 127 ? 5.207 31.156 -2.15 1 50.59 127 GLY B N 1
ATOM 3062 C CA . GLY B 1 127 ? 4.41 30.797 -0.988 1 50.59 127 GLY B CA 1
ATOM 3063 C C . GLY B 1 127 ? 4.809 29.453 -0.392 1 50.59 127 GLY B C 1
ATOM 3064 O O . GLY B 1 127 ? 5.941 29 -0.576 1 50.59 127 GLY B O 1
ATOM 3065 N N . ASP B 1 128 ? 3.879 28.906 0.518 1 54.31 128 ASP B N 1
ATOM 3066 C CA . ASP B 1 128 ? 4.129 27.719 1.318 1 54.31 128 ASP B CA 1
ATOM 3067 C C . ASP B 1 128 ? 4.336 26.484 0.429 1 54.31 128 ASP B C 1
ATOM 3069 O O . ASP B 1 128 ? 3.387 26 -0.184 1 54.31 128 ASP B O 1
ATOM 3073 N N . THR B 1 129 ? 5.449 26.406 -0.244 1 59.09 129 THR B N 1
ATOM 3074 C CA . THR B 1 129 ? 5.797 25.234 -1.041 1 59.09 129 THR B CA 1
ATOM 3075 C C . THR B 1 129 ? 6.316 24.109 -0.151 1 59.09 129 THR B C 1
ATOM 3077 O O . THR B 1 129 ? 7.039 23.219 -0.616 1 59.09 129 THR B O 1
ATOM 3080 N N . ASP B 1 130 ? 6.039 24.188 1.055 1 67.5 130 ASP B N 1
ATOM 3081 C CA . ASP B 1 130 ? 6.445 23.141 1.991 1 67.5 130 ASP B CA 1
ATOM 3082 C C . ASP B 1 130 ? 5.82 21.797 1.62 1 67.5 130 ASP B C 1
ATOM 3084 O O . ASP B 1 130 ? 6.379 20.75 1.928 1 67.5 130 ASP B O 1
ATOM 3088 N N . PHE B 1 131 ? 4.84 22.016 0.669 1 65.88 131 PHE B N 1
ATOM 3089 C CA . PHE B 1 131 ? 4.113 20.797 0.336 1 65.88 131 PHE B CA 1
ATOM 3090 C C . PHE B 1 131 ? 4.883 19.969 -0.68 1 65.88 131 PHE B C 1
ATOM 3092 O O . PHE B 1 131 ? 4.625 18.781 -0.838 1 65.88 131 PHE B O 1
ATOM 3099 N N . THR B 1 132 ? 5.879 20.578 -1.319 1 75.25 132 THR B N 1
ATOM 3100 C CA . THR B 1 132 ? 6.652 19.828 -2.311 1 75.25 132 THR B CA 1
ATOM 3101 C C . THR B 1 132 ? 8 19.406 -1.737 1 75.25 132 THR B C 1
ATOM 3103 O O . THR B 1 132 ? 8.867 18.922 -2.469 1 75.25 132 THR B O 1
ATOM 3106 N N . ASN B 1 133 ? 8.156 19.656 -0.461 1 79.31 133 ASN B N 1
ATOM 3107 C CA . ASN B 1 133 ? 9.445 19.328 0.134 1 79.31 133 ASN B CA 1
ATOM 3108 C C . ASN B 1 133 ? 9.664 17.812 0.156 1 79.31 133 ASN B C 1
ATOM 3110 O O . ASN B 1 133 ? 9.102 17.109 0.998 1 79.31 133 ASN B O 1
ATOM 3114 N N . ARG B 1 134 ? 10.539 17.406 -0.723 1 81.06 134 ARG B N 1
ATOM 3115 C CA . ARG B 1 134 ? 10.781 15.977 -0.916 1 81.06 134 ARG B CA 1
ATOM 3116 C C . ARG B 1 134 ? 11.609 15.398 0.222 1 81.06 134 ARG B C 1
ATOM 3118 O O . ARG B 1 134 ? 11.633 14.18 0.428 1 81.06 134 ARG B O 1
ATOM 3125 N N . PHE B 1 135 ? 12.32 16.266 0.94 1 82.19 135 PHE B N 1
ATOM 3126 C CA . PHE B 1 135 ? 13.125 15.766 2.049 1 82.19 135 PHE B CA 1
ATOM 3127 C C . PHE B 1 135 ? 12.273 15.57 3.295 1 82.19 135 PHE B C 1
ATOM 3129 O O . PHE B 1 135 ? 12.508 14.641 4.07 1 82.19 135 PHE B O 1
ATOM 3136 N N . ASP B 1 136 ? 11.273 16.344 3.395 1 77.81 136 ASP B N 1
ATOM 3137 C CA . ASP B 1 136 ? 10.422 16.297 4.578 1 77.81 136 ASP B CA 1
ATOM 3138 C C . ASP B 1 136 ? 9.305 15.273 4.418 1 77.81 136 ASP B C 1
ATOM 3140 O O . ASP B 1 136 ? 8.844 14.688 5.402 1 77.81 136 ASP B O 1
ATOM 3144 N N . ASN B 1 137 ? 8.891 15.133 3.201 1 82.19 137 ASN B N 1
ATOM 3145 C CA . ASN B 1 137 ? 7.828 14.172 2.908 1 82.19 137 ASN B CA 1
ATOM 3146 C C . ASN B 1 137 ? 8.398 12.797 2.576 1 82.19 137 ASN B C 1
ATOM 3148 O O . ASN B 1 137 ? 8.977 12.602 1.506 1 82.19 137 ASN B O 1
ATOM 3152 N N . PRO B 1 138 ? 8.156 11.859 3.494 1 85.56 138 PRO B N 1
ATOM 3153 C CA . PRO B 1 138 ? 8.766 10.539 3.291 1 85.56 138 PRO B CA 1
ATOM 3154 C C . PRO B 1 138 ? 8.281 9.852 2.018 1 85.56 138 PRO B C 1
ATOM 3156 O O . PRO B 1 138 ? 9.031 9.102 1.39 1 85.56 138 PRO B O 1
ATOM 3159 N N . VAL B 1 139 ? 7.09 10.086 1.663 1 87.25 139 VAL B N 1
ATOM 3160 C CA . VAL B 1 139 ? 6.539 9.477 0.457 1 87.25 139 VAL B CA 1
ATOM 3161 C C . VAL B 1 139 ? 7.219 10.062 -0.776 1 87.25 139 VAL B C 1
ATOM 3163 O O . VAL B 1 139 ? 7.637 9.328 -1.673 1 87.25 139 VAL B O 1
ATOM 3166 N N . LEU B 1 140 ? 7.395 11.344 -0.771 1 89.94 140 LEU B N 1
ATOM 3167 C CA . LEU B 1 140 ? 8.086 11.992 -1.881 1 89.94 140 LEU B CA 1
ATOM 3168 C C . LEU B 1 140 ? 9.555 11.578 -1.922 1 89.94 140 LEU B C 1
ATOM 3170 O O . LEU B 1 140 ? 10.125 11.414 -3.002 1 89.94 140 LEU B O 1
ATOM 3174 N N . PHE B 1 141 ? 10.141 11.508 -0.751 1 92.25 141 PHE B N 1
ATOM 3175 C CA . PHE B 1 141 ? 11.531 11.07 -0.684 1 92.25 141 PHE B CA 1
ATOM 3176 C C . PHE B 1 141 ? 11.711 9.719 -1.365 1 92.25 141 PHE B C 1
ATOM 3178 O O . PHE B 1 141 ? 12.664 9.523 -2.121 1 92.25 141 PHE B O 1
ATOM 3185 N N . ALA B 1 142 ? 10.766 8.836 -1.17 1 92.44 142 ALA B N 1
ATOM 3186 C CA . ALA B 1 142 ? 10.852 7.465 -1.68 1 92.44 142 ALA B CA 1
ATOM 3187 C C . ALA B 1 142 ? 10.547 7.418 -3.174 1 92.44 142 ALA B C 1
ATOM 3189 O O . ALA B 1 142 ? 10.844 6.426 -3.844 1 92.44 142 ALA B O 1
ATOM 3190 N N . MET B 1 143 ? 9.953 8.492 -3.709 1 95.19 143 MET B N 1
ATOM 3191 C CA . MET B 1 143 ? 9.508 8.445 -5.098 1 95.19 143 MET B CA 1
ATOM 3192 C C . MET B 1 143 ? 10.352 9.375 -5.969 1 95.19 143 MET B C 1
ATOM 3194 O O . MET B 1 143 ? 10.07 9.539 -7.156 1 95.19 143 MET B O 1
ATOM 3198 N N . THR B 1 144 ? 11.328 10 -5.418 1 95.12 144 THR B N 1
ATOM 3199 C CA . THR B 1 144 ? 12.172 10.922 -6.176 1 95.12 144 THR B CA 1
ATOM 3200 C C . THR B 1 144 ? 13.641 10.516 -6.086 1 95.12 144 THR B C 1
ATOM 3202 O O . THR B 1 144 ? 14 9.672 -5.266 1 95.12 144 THR B O 1
ATOM 3205 N N . GLY B 1 145 ? 14.43 11.086 -6.992 1 95.69 145 GLY B N 1
ATOM 3206 C CA . GLY B 1 145 ? 15.859 10.82 -6.953 1 95.69 145 GLY B CA 1
ATOM 3207 C C . GLY B 1 145 ? 16.219 9.414 -7.371 1 95.69 145 GLY B C 1
ATOM 3208 O O . GLY B 1 145 ? 15.68 8.891 -8.352 1 95.69 145 GLY B O 1
ATOM 3209 N N . VAL B 1 146 ? 17.078 8.812 -6.625 1 97.19 146 VAL B N 1
ATOM 3210 C CA . VAL B 1 146 ? 17.578 7.496 -7.012 1 97.19 146 VAL B CA 1
ATOM 3211 C C . VAL B 1 146 ? 16.875 6.418 -6.191 1 97.19 146 VAL B C 1
ATOM 3213 O O . VAL B 1 146 ? 17 5.223 -6.477 1 97.19 146 VAL B O 1
ATOM 3216 N N . ALA B 1 147 ? 16.078 6.887 -5.219 1 96.69 147 ALA B N 1
ATOM 3217 C CA . ALA B 1 147 ? 15.445 5.953 -4.289 1 96.69 147 ALA B CA 1
ATOM 3218 C C . ALA B 1 147 ? 14.562 4.953 -5.031 1 96.69 147 ALA B C 1
ATOM 3220 O O . ALA B 1 147 ? 14.641 3.746 -4.789 1 96.69 147 ALA B O 1
ATOM 3221 N N . PRO B 1 148 ? 13.75 5.441 -6 1 97.5 148 PRO B N 1
ATOM 3222 C CA . PRO B 1 148 ? 12.906 4.469 -6.695 1 97.5 148 PRO B CA 1
ATOM 3223 C C . PRO B 1 148 ? 13.711 3.406 -7.438 1 97.5 148 PRO B C 1
ATOM 3225 O O . PRO B 1 148 ? 13.336 2.23 -7.445 1 97.5 148 PRO B O 1
ATOM 3228 N N . GLY B 1 149 ? 14.766 3.811 -8.008 1 98.12 149 GLY B N 1
ATOM 3229 C CA . GLY B 1 149 ? 15.625 2.834 -8.664 1 98.12 149 GLY B CA 1
ATOM 3230 C C . GLY B 1 149 ? 16.141 1.765 -7.723 1 98.12 149 GLY B C 1
ATOM 3231 O O . GLY B 1 149 ? 16.109 0.576 -8.047 1 98.12 149 GLY B O 1
ATOM 3232 N N . ALA B 1 150 ? 16.578 2.188 -6.574 1 98.19 150 ALA B N 1
ATOM 3233 C CA . ALA B 1 150 ? 17.109 1.264 -5.578 1 98.19 150 ALA B CA 1
ATOM 3234 C C . ALA B 1 150 ? 16.016 0.356 -5.023 1 98.19 150 ALA B C 1
ATOM 3236 O O . ALA B 1 150 ? 16.234 -0.848 -4.855 1 98.19 150 ALA B O 1
ATOM 3237 N N . TRP B 1 151 ? 14.883 0.908 -4.805 1 97.94 151 TRP B N 1
ATOM 3238 C CA . TRP B 1 151 ? 13.773 0.142 -4.238 1 97.94 151 TRP B CA 1
ATOM 3239 C C . TRP B 1 151 ? 13.234 -0.863 -5.25 1 97.94 151 TRP B C 1
ATOM 3241 O O . TRP B 1 151 ? 12.883 -1.989 -4.891 1 97.94 151 TRP B O 1
ATOM 3251 N N . TRP B 1 152 ? 13.109 -0.402 -6.527 1 98.12 152 TRP B N 1
ATOM 3252 C CA . TRP B 1 152 ? 12.625 -1.328 -7.543 1 98.12 152 TRP B CA 1
ATOM 3253 C C . TRP B 1 152 ? 13.594 -2.488 -7.734 1 98.12 152 TRP B C 1
ATOM 3255 O O . TRP B 1 152 ? 13.18 -3.643 -7.852 1 98.12 152 TRP B O 1
ATOM 3265 N N . LEU B 1 153 ? 14.867 -2.172 -7.723 1 98.25 153 LEU B N 1
ATOM 3266 C CA . LEU B 1 153 ? 15.875 -3.223 -7.785 1 98.25 153 LEU B CA 1
ATOM 3267 C C . LEU B 1 153 ? 15.75 -4.168 -6.594 1 98.25 153 LEU B C 1
ATOM 3269 O O . LEU B 1 153 ? 15.766 -5.391 -6.766 1 98.25 153 LEU B O 1
ATOM 3273 N N . PHE B 1 154 ? 15.641 -3.639 -5.465 1 98.31 154 PHE B N 1
ATOM 3274 C CA . PHE B 1 154 ? 15.523 -4.438 -4.25 1 98.31 154 PHE B CA 1
ATOM 3275 C C . PHE B 1 154 ? 14.305 -5.348 -4.32 1 98.31 154 PHE B C 1
ATOM 3277 O O . PHE B 1 154 ? 14.391 -6.531 -3.982 1 98.31 154 PHE B O 1
ATOM 3284 N N . GLY B 1 155 ? 13.18 -4.766 -4.707 1 98.31 155 GLY B N 1
ATOM 3285 C CA . GLY B 1 155 ? 11.984 -5.582 -4.855 1 98.31 155 GLY B CA 1
ATOM 3286 C C . GLY B 1 155 ? 12.18 -6.77 -5.777 1 98.31 155 GLY B C 1
ATOM 3287 O O . GLY B 1 155 ? 11.797 -7.895 -5.441 1 98.31 155 GLY B O 1
ATOM 3288 N N . PHE B 1 156 ? 12.789 -6.531 -6.891 1 97.75 156 PHE B N 1
ATOM 3289 C CA . PHE B 1 156 ? 13.039 -7.59 -7.859 1 97.75 156 PHE B CA 1
ATOM 3290 C C . PHE B 1 156 ? 13.93 -8.672 -7.266 1 97.75 156 PHE B C 1
ATOM 3292 O O . PHE B 1 156 ? 13.617 -9.859 -7.367 1 97.75 156 PHE B O 1
ATOM 3299 N N . VAL B 1 157 ? 14.969 -8.211 -6.613 1 98.19 157 VAL B N 1
ATOM 3300 C CA . VAL B 1 157 ? 15.953 -9.141 -6.062 1 98.19 157 VAL B CA 1
ATOM 3301 C C . VAL B 1 157 ? 15.328 -9.945 -4.926 1 98.19 157 VAL B C 1
ATOM 3303 O O . VAL B 1 157 ? 15.5 -11.156 -4.848 1 98.19 157 VAL B O 1
ATOM 3306 N N . LEU B 1 158 ? 14.625 -9.273 -4.129 1 98.12 158 LEU B N 1
ATOM 3307 C CA . LEU B 1 158 ? 13.977 -9.945 -3.012 1 98.12 158 LEU B CA 1
ATOM 3308 C C . LEU B 1 158 ? 12.969 -10.984 -3.512 1 98.12 158 LEU B C 1
ATOM 3310 O O . LEU B 1 158 ? 12.938 -12.109 -3.018 1 98.12 158 LEU B O 1
ATOM 3314 N N . GLY B 1 159 ? 12.156 -10.586 -4.449 1 97.56 159 GLY B N 1
ATOM 3315 C CA . GLY B 1 159 ? 11.195 -11.523 -5.016 1 97.56 159 GLY B CA 1
ATOM 3316 C C . GLY B 1 159 ? 11.859 -12.742 -5.637 1 97.56 159 GLY B C 1
ATOM 3317 O O . GLY B 1 159 ? 11.406 -13.875 -5.43 1 97.56 159 GLY B O 1
ATOM 3318 N N . THR B 1 160 ? 12.875 -12.477 -6.367 1 96.38 160 THR B N 1
ATOM 3319 C CA . THR B 1 160 ? 13.602 -13.562 -7.012 1 96.38 160 THR B CA 1
ATOM 3320 C C . THR B 1 160 ? 14.219 -14.492 -5.969 1 96.38 160 THR B C 1
ATOM 3322 O O . THR B 1 160 ? 14.125 -15.719 -6.094 1 96.38 160 THR B O 1
ATOM 3325 N N . ALA B 1 161 ? 14.781 -13.875 -4.941 1 96.88 161 ALA B N 1
ATOM 3326 C CA . ALA B 1 161 ? 15.383 -14.672 -3.871 1 96.88 161 ALA B CA 1
ATOM 3327 C C . ALA B 1 161 ? 14.32 -15.477 -3.121 1 96.88 161 ALA B C 1
ATOM 3329 O O . ALA B 1 161 ? 14.539 -16.641 -2.797 1 96.88 161 ALA B O 1
ATOM 3330 N N . ALA B 1 162 ? 13.258 -14.844 -2.887 1 97.12 162 ALA B N 1
ATOM 3331 C CA . ALA B 1 162 ? 12.164 -15.539 -2.215 1 97.12 162 ALA B CA 1
ATOM 3332 C C . ALA B 1 162 ? 11.672 -16.719 -3.045 1 97.12 162 ALA B C 1
ATOM 3334 O O . ALA B 1 162 ? 11.398 -17.797 -2.506 1 97.12 162 ALA B O 1
ATOM 3335 N N . GLY B 1 163 ? 11.539 -16.516 -4.312 1 95 163 GLY B N 1
ATOM 3336 C CA . GLY B 1 163 ? 11.141 -17.609 -5.195 1 95 163 GLY B CA 1
ATOM 3337 C C . GLY B 1 163 ? 12.125 -18.766 -5.195 1 95 163 GLY B C 1
ATOM 3338 O O . GLY B 1 163 ? 11.719 -19.922 -5.191 1 95 163 GLY B O 1
ATOM 3339 N N . ALA B 1 164 ? 13.383 -18.406 -5.164 1 92.75 164 ALA B N 1
ATOM 3340 C CA . ALA B 1 164 ? 14.43 -19.438 -5.191 1 92.75 164 ALA B CA 1
ATOM 3341 C C . ALA B 1 164 ? 14.453 -20.234 -3.885 1 92.75 164 ALA B C 1
ATOM 3343 O O . ALA B 1 164 ? 14.703 -21.438 -3.887 1 92.75 164 ALA B O 1
ATOM 3344 N N . LEU B 1 165 ? 14.203 -19.594 -2.83 1 94 165 LEU B N 1
ATOM 3345 C CA . LEU B 1 165 ? 14.367 -20.219 -1.518 1 94 165 LEU B CA 1
ATOM 3346 C C . LEU B 1 165 ? 13.102 -20.953 -1.098 1 94 165 LEU B C 1
ATOM 3348 O O . LEU B 1 165 ? 13.18 -22.031 -0.503 1 94 165 LEU B O 1
ATOM 3352 N N . ILE B 1 166 ? 11.945 -20.438 -1.398 1 94.12 166 ILE B N 1
ATOM 3353 C CA . ILE B 1 166 ? 10.68 -21 -0.935 1 94.12 166 ILE B CA 1
ATOM 3354 C C . ILE B 1 166 ? 10.148 -22 -1.963 1 94.12 166 ILE B C 1
ATOM 3356 O O . ILE B 1 166 ? 9.516 -22.984 -1.604 1 94.12 166 ILE B O 1
ATOM 3360 N N . ARG B 1 167 ? 10.289 -21.781 -3.268 1 91.69 167 ARG B N 1
ATOM 3361 C CA . ARG B 1 167 ? 10.023 -22.688 -4.371 1 91.69 167 ARG B CA 1
ATOM 3362 C C . ARG B 1 167 ? 8.523 -22.906 -4.551 1 91.69 167 ARG B C 1
ATOM 3364 O O . ARG B 1 167 ? 8.102 -23.891 -5.168 1 91.69 167 ARG B O 1
ATOM 3371 N N . LYS B 1 168 ? 7.738 -22.125 -3.82 1 91.88 168 LYS B N 1
ATOM 3372 C CA . LYS B 1 168 ? 6.293 -22.047 -4.02 1 91.88 168 LYS B CA 1
ATOM 3373 C C . LYS B 1 168 ? 5.844 -20.625 -4.301 1 91.88 168 LYS B C 1
ATOM 3375 O O . LYS B 1 168 ? 6.227 -19.703 -3.584 1 91.88 168 LYS B O 1
ATOM 3380 N N . THR B 1 169 ? 5.133 -20.422 -5.309 1 91.75 169 THR B N 1
ATOM 3381 C CA . THR B 1 169 ? 4.812 -19.094 -5.832 1 91.75 169 THR B CA 1
ATOM 3382 C C . THR B 1 169 ? 4.078 -18.266 -4.789 1 91.75 169 THR B C 1
ATOM 3384 O O . THR B 1 169 ? 4.527 -17.172 -4.434 1 91.75 169 THR B O 1
ATOM 3387 N N . LEU B 1 170 ? 3.01 -18.797 -4.223 1 90.94 170 LEU B N 1
ATOM 3388 C CA . LEU B 1 170 ? 2.166 -18 -3.338 1 90.94 170 LEU B CA 1
ATOM 3389 C C . LEU B 1 170 ? 2.906 -17.656 -2.053 1 90.94 170 LEU B C 1
ATOM 3391 O O . LEU B 1 170 ? 2.924 -16.484 -1.64 1 90.94 170 LEU B O 1
ATOM 3395 N N . PRO B 1 171 ? 3.58 -18.625 -1.41 1 92.62 171 PRO B N 1
ATOM 3396 C CA . PRO B 1 171 ? 4.375 -18.266 -0.235 1 92.62 171 PRO B CA 1
ATOM 3397 C C . PRO B 1 171 ? 5.504 -17.297 -0.565 1 92.62 171 PRO B C 1
ATOM 3399 O O . PRO B 1 171 ? 5.836 -16.438 0.251 1 92.62 171 PRO B O 1
ATOM 3402 N N . ALA B 1 172 ? 6.082 -17.438 -1.732 1 95.75 172 ALA B N 1
ATOM 3403 C CA . ALA B 1 172 ? 7.133 -16.516 -2.152 1 95.75 172 ALA B CA 1
ATOM 3404 C C . ALA B 1 172 ? 6.59 -15.102 -2.32 1 95.75 172 ALA B C 1
ATOM 3406 O O . ALA B 1 172 ? 7.242 -14.133 -1.937 1 95.75 172 ALA B O 1
ATOM 3407 N N . ILE B 1 173 ? 5.426 -15.031 -2.91 1 95.31 173 ILE B N 1
ATOM 3408 C CA . ILE B 1 173 ? 4.773 -13.734 -3.082 1 95.31 173 ILE B CA 1
ATOM 3409 C C . ILE B 1 173 ? 4.477 -13.125 -1.715 1 95.31 173 ILE B C 1
ATOM 3411 O O . ILE B 1 173 ? 4.746 -11.945 -1.484 1 95.31 173 ILE B O 1
ATOM 3415 N N . ALA B 1 174 ? 3.957 -13.891 -0.798 1 94 174 ALA B N 1
ATOM 3416 C CA . ALA B 1 174 ? 3.643 -13.414 0.547 1 94 174 ALA B CA 1
ATOM 3417 C C . ALA B 1 174 ? 4.895 -12.906 1.257 1 94 174 ALA B C 1
ATOM 3419 O O . ALA B 1 174 ? 4.879 -11.828 1.854 1 94 174 ALA B O 1
ATOM 3420 N N . ALA B 1 175 ? 5.926 -13.656 1.163 1 95.62 175 ALA B N 1
ATOM 3421 C CA . ALA B 1 175 ? 7.188 -13.266 1.788 1 95.62 175 ALA B CA 1
ATOM 3422 C C . ALA B 1 175 ? 7.734 -11.977 1.166 1 95.62 175 ALA B C 1
ATOM 3424 O O . ALA B 1 175 ? 8.266 -11.117 1.871 1 95.62 175 ALA B O 1
ATOM 3425 N N . THR B 1 176 ? 7.629 -11.898 -0.117 1 96.69 176 THR B N 1
ATOM 3426 C CA . THR B 1 176 ? 8.102 -10.719 -0.838 1 96.69 176 THR B CA 1
ATOM 3427 C C . THR B 1 176 ? 7.363 -9.469 -0.369 1 96.69 176 THR B C 1
ATOM 3429 O O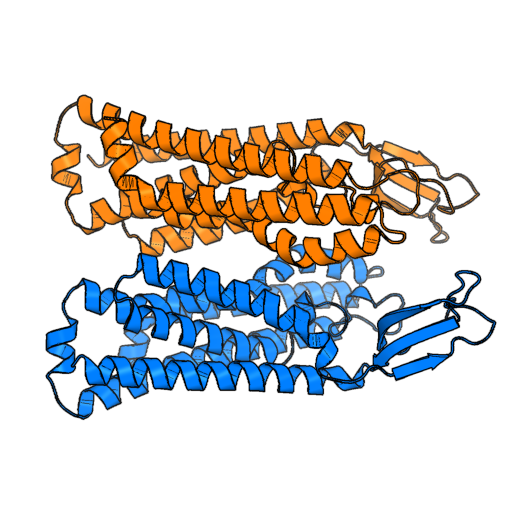 . THR B 1 176 ? 7.988 -8.445 -0.077 1 96.69 176 THR B O 1
ATOM 3432 N N . ILE B 1 177 ? 6.043 -9.586 -0.284 1 95.38 177 ILE B N 1
ATOM 3433 C CA . ILE B 1 177 ? 5.234 -8.453 0.159 1 95.38 177 ILE B CA 1
ATOM 3434 C C . ILE B 1 177 ? 5.605 -8.086 1.593 1 95.38 177 ILE B C 1
ATOM 3436 O O . ILE B 1 177 ? 5.914 -6.926 1.884 1 95.38 177 ILE B O 1
ATOM 3440 N N . ALA B 1 178 ? 5.66 -9.023 2.467 1 93.81 178 ALA B N 1
ATOM 3441 C CA . ALA B 1 178 ? 5.895 -8.797 3.891 1 93.81 178 ALA B CA 1
ATOM 3442 C C . ALA B 1 178 ? 7.27 -8.172 4.125 1 93.81 178 ALA B C 1
ATOM 3444 O O . ALA B 1 178 ? 7.391 -7.18 4.848 1 93.81 178 ALA B O 1
ATOM 3445 N N . VAL B 1 179 ? 8.266 -8.688 3.471 1 95.56 179 VAL B N 1
ATOM 3446 C CA . VAL B 1 179 ? 9.633 -8.227 3.723 1 95.56 179 VAL B CA 1
ATOM 3447 C C . VAL B 1 179 ? 9.844 -6.863 3.076 1 95.56 179 VAL B C 1
ATOM 3449 O O . VAL B 1 179 ? 10.5 -5.988 3.654 1 95.56 179 VAL B O 1
ATOM 3452 N N . THR B 1 180 ? 9.328 -6.68 1.885 1 96.12 180 THR B N 1
ATOM 3453 C CA . THR B 1 180 ? 9.484 -5.383 1.235 1 96.12 180 THR B CA 1
ATOM 3454 C C . THR B 1 180 ? 8.797 -4.285 2.041 1 96.12 180 THR B C 1
ATOM 3456 O O . THR B 1 180 ? 9.391 -3.242 2.318 1 96.12 180 THR B O 1
ATOM 3459 N N . VAL B 1 181 ? 7.586 -4.512 2.434 1 92.81 181 VAL B N 1
ATOM 3460 C CA . VAL B 1 181 ? 6.855 -3.527 3.227 1 92.81 181 VAL B CA 1
ATOM 3461 C C . VAL B 1 181 ? 7.559 -3.318 4.566 1 92.81 181 VAL B C 1
ATOM 3463 O O . VAL B 1 181 ? 7.711 -2.184 5.023 1 92.81 181 VAL B O 1
ATOM 3466 N N . GLY B 1 182 ? 7.973 -4.383 5.195 1 93 182 GLY B N 1
ATOM 3467 C CA . GLY B 1 182 ? 8.727 -4.27 6.434 1 93 182 GLY B CA 1
ATOM 3468 C C . GLY B 1 182 ? 9.969 -3.408 6.297 1 93 182 GLY B C 1
ATOM 3469 O O . GLY B 1 182 ? 10.258 -2.588 7.168 1 93 182 GLY B O 1
ATOM 3470 N N . LEU B 1 183 ? 10.656 -3.59 5.223 1 93.5 183 LEU B N 1
ATOM 3471 C CA . LEU B 1 183 ? 11.867 -2.814 5.02 1 93.5 183 LEU B CA 1
ATOM 3472 C C . LEU B 1 183 ? 11.539 -1.362 4.684 1 93.5 183 LEU B C 1
ATOM 3474 O O . LEU B 1 183 ? 12.289 -0.452 5.051 1 93.5 183 LEU B O 1
ATOM 3478 N N . MET B 1 184 ? 10.453 -1.155 3.951 1 93.56 184 MET B N 1
ATOM 3479 C CA . MET B 1 184 ? 10.016 0.215 3.701 1 93.56 184 MET B CA 1
ATOM 3480 C C . MET B 1 184 ? 9.727 0.944 5.012 1 93.56 184 MET B C 1
ATOM 3482 O O . MET B 1 184 ? 10.164 2.082 5.199 1 93.56 184 MET 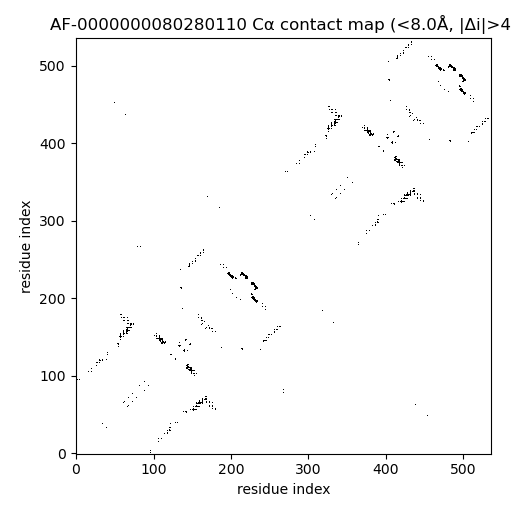B O 1
ATOM 3486 N N . ILE B 1 185 ? 9.117 0.25 5.871 1 89.62 185 ILE B N 1
ATOM 3487 C CA . ILE B 1 185 ? 8.82 0.813 7.184 1 89.62 185 ILE B CA 1
ATOM 3488 C C . ILE B 1 185 ? 10.109 0.992 7.977 1 89.62 185 ILE B C 1
ATOM 3490 O O . ILE B 1 185 ? 10.352 2.061 8.547 1 89.62 185 ILE B O 1
ATOM 3494 N N . GLY B 1 186 ? 10.922 0.033 8.031 1 90.69 186 GLY B N 1
ATOM 3495 C CA . GLY B 1 186 ? 12.164 0.06 8.781 1 90.69 186 GLY B CA 1
ATOM 3496 C C . GLY B 1 186 ? 13.133 1.121 8.305 1 90.69 186 GLY B C 1
ATOM 3497 O O . GLY B 1 186 ? 13.664 1.896 9.102 1 90.69 186 GLY B O 1
ATOM 3498 N N . VAL B 1 187 ? 13.297 1.166 7.008 1 91.56 187 VAL B N 1
ATOM 3499 C CA . VAL B 1 187 ? 14.258 2.107 6.438 1 91.56 187 VAL B CA 1
ATOM 3500 C C . VAL B 1 187 ? 13.766 3.537 6.652 1 91.56 187 VAL B C 1
ATOM 3502 O O . VAL B 1 187 ? 14.555 4.43 6.973 1 91.56 187 VAL B O 1
ATOM 3505 N N . THR B 1 188 ? 12.516 3.76 6.504 1 86.75 188 THR B N 1
ATOM 3506 C CA . THR B 1 188 ? 11.961 5.082 6.758 1 86.75 188 THR B CA 1
ATOM 3507 C C . THR B 1 188 ? 12.133 5.473 8.219 1 86.75 188 THR B C 1
ATOM 3509 O O . THR B 1 188 ? 12.375 6.641 8.531 1 86.75 188 THR B O 1
ATOM 3512 N N . SER B 1 189 ? 12.125 4.523 9.094 1 86.06 189 SER B N 1
ATOM 3513 C CA . SER B 1 189 ? 12.227 4.793 10.523 1 86.06 189 SER B CA 1
ATOM 3514 C C . SER B 1 189 ? 13.664 5.117 10.93 1 86.06 189 SER B C 1
ATOM 3516 O O . SER B 1 189 ? 13.898 5.785 11.938 1 86.06 189 SER B O 1
ATOM 3518 N N . VAL B 1 190 ? 14.57 4.688 10.188 1 89 190 VAL B N 1
ATOM 3519 C CA . VAL B 1 190 ? 15.953 4.91 10.586 1 89 190 VAL B CA 1
ATOM 3520 C C . VAL B 1 190 ? 16.562 6.02 9.734 1 89 190 VAL B C 1
ATOM 3522 O O . VAL B 1 190 ? 17.719 6.398 9.93 1 89 190 VAL B O 1
ATOM 3525 N N . ARG B 1 191 ? 15.836 6.523 8.852 1 88.19 191 ARG B N 1
ATOM 3526 C CA . ARG B 1 191 ? 16.312 7.535 7.914 1 88.19 191 ARG B CA 1
ATOM 3527 C C . ARG B 1 191 ? 16.875 8.742 8.656 1 88.19 191 ARG B C 1
ATOM 3529 O O . ARG B 1 191 ? 17.906 9.297 8.266 1 88.19 191 ARG B O 1
ATOM 3536 N N . ASP B 1 192 ? 16.234 9.195 9.742 1 85.94 192 ASP B N 1
ATOM 3537 C CA . ASP B 1 192 ? 16.641 10.398 10.453 1 85.94 192 ASP B CA 1
ATOM 3538 C C . ASP B 1 192 ? 18 10.195 11.141 1 85.94 192 ASP B C 1
ATOM 3540 O O . ASP B 1 192 ? 18.641 11.164 11.539 1 85.94 192 ASP B O 1
ATOM 3544 N N . PHE B 1 193 ? 18.406 8.977 11.18 1 88.38 193 PHE B N 1
ATOM 3545 C CA . PHE B 1 193 ? 19.641 8.688 11.883 1 88.38 193 PHE B CA 1
ATOM 3546 C C . PHE B 1 193 ? 20.812 8.633 10.914 1 88.38 193 PHE B C 1
ATOM 3548 O O . PHE B 1 193 ? 21.953 8.375 11.32 1 88.38 193 PHE B O 1
ATOM 3555 N N . TYR B 1 194 ? 20.516 8.867 9.633 1 91.56 194 TYR B N 1
ATOM 3556 C CA . TYR B 1 194 ? 21.578 8.82 8.648 1 91.56 194 TYR B CA 1
ATOM 3557 C C . TYR B 1 194 ? 22.609 9.906 8.914 1 91.56 194 TYR B C 1
ATOM 3559 O O . TYR B 1 194 ? 23.766 9.805 8.477 1 91.56 194 TYR B O 1
ATOM 3567 N N . ALA B 1 195 ? 22.203 11.016 9.539 1 90.56 195 ALA B N 1
ATOM 3568 C CA . ALA B 1 195 ? 23.078 12.125 9.867 1 90.56 195 ALA B CA 1
ATOM 3569 C C . ALA B 1 195 ? 22.656 12.797 11.164 1 90.56 195 ALA B C 1
ATOM 3571 O O . ALA B 1 195 ? 21.516 12.664 11.594 1 90.56 195 ALA B O 1
ATOM 3572 N N . GLU B 1 196 ? 23.578 13.453 11.711 1 89.38 196 GLU B N 1
ATOM 3573 C CA . GLU B 1 196 ? 23.281 14.203 12.93 1 89.38 196 GLU B CA 1
ATOM 3574 C C . GLU B 1 196 ? 22.578 15.523 12.609 1 89.38 196 GLU B C 1
ATOM 3576 O O . GLU B 1 196 ? 23.062 16.297 11.781 1 89.38 196 GLU B O 1
ATOM 3581 N N . PRO B 1 197 ? 21.469 15.656 13.25 1 88.81 197 PRO B N 1
ATOM 3582 C CA . PRO B 1 197 ? 20.781 16.922 13.016 1 88.81 197 PRO B CA 1
ATOM 3583 C C . PRO B 1 197 ? 21.547 18.125 13.547 1 88.81 197 PRO B C 1
ATOM 3585 O O . PRO B 1 197 ? 22.375 17.984 14.445 1 88.81 197 PRO B O 1
ATOM 3588 N N . LYS B 1 198 ? 21.281 19.297 12.938 1 87.19 198 LYS B N 1
ATOM 3589 C CA . LYS B 1 198 ? 21.891 20.547 13.367 1 87.19 198 LYS B CA 1
ATOM 3590 C C . LYS B 1 198 ? 20.984 21.312 14.32 1 87.19 198 LYS B C 1
ATOM 3592 O O . LYS B 1 198 ? 19.766 21.375 14.109 1 87.19 198 LYS B O 1
ATOM 3597 N N . LEU B 1 199 ? 21.547 21.797 15.297 1 86.25 199 LEU B N 1
ATOM 3598 C CA . LEU B 1 199 ? 20.812 22.578 16.281 1 86.25 199 LEU B CA 1
ATOM 3599 C C . LEU B 1 199 ? 20.734 24.047 15.859 1 86.25 199 LEU B C 1
ATOM 3601 O O . LEU B 1 199 ? 21.75 24.672 15.586 1 86.25 199 LEU B O 1
ATOM 3605 N N . VAL B 1 200 ? 19.484 24.422 15.688 1 82.25 200 VAL B N 1
ATOM 3606 C CA . VAL B 1 200 ? 19.266 25.828 15.367 1 82.25 200 VAL B CA 1
ATOM 3607 C C . VAL B 1 200 ? 18.609 26.531 16.562 1 82.25 200 VAL B C 1
ATOM 3609 O O . VAL B 1 200 ? 17.469 26.219 16.938 1 82.25 200 VAL B O 1
ATOM 3612 N N . ASP B 1 201 ? 19.266 27.484 17.078 1 80.06 201 ASP B N 1
ATOM 3613 C CA . ASP B 1 201 ? 18.766 28.25 18.219 1 80.06 201 ASP B CA 1
ATOM 3614 C C . ASP B 1 201 ? 17.781 29.328 17.781 1 80.06 201 ASP B C 1
ATOM 3616 O O . ASP B 1 201 ? 18.094 30.141 16.922 1 80.06 201 ASP B O 1
ATOM 3620 N N . LEU B 1 202 ? 16.5 29.203 18.078 1 74.88 202 LEU B N 1
ATOM 3621 C CA . LEU B 1 202 ? 15.484 30.172 17.672 1 74.88 202 LEU B CA 1
ATOM 3622 C C . LEU B 1 202 ? 15.586 31.453 18.5 1 74.88 202 LEU B C 1
ATOM 3624 O O . LEU B 1 202 ? 15.023 32.469 18.125 1 74.88 202 LEU B O 1
ATOM 3628 N N . GLY B 1 203 ? 16.516 31.531 19.344 1 65.5 203 GLY B N 1
ATOM 3629 C CA . GLY B 1 203 ? 16.609 32.688 20.203 1 65.5 203 GLY B CA 1
ATOM 3630 C C . GLY B 1 203 ? 15.289 33.062 20.859 1 65.5 203 GLY B C 1
ATOM 3631 O O . GLY B 1 203 ? 14.383 32.219 20.953 1 65.5 203 GLY B O 1
ATOM 3632 N N . GLY B 1 204 ? 15 34.281 21.422 1 55.91 204 GLY B N 1
ATOM 3633 C CA . GLY B 1 204 ? 13.82 34.75 22.125 1 55.91 204 GLY B CA 1
ATOM 3634 C C . GLY B 1 204 ? 12.586 34.812 21.234 1 55.91 204 GLY B C 1
ATOM 3635 O O . GLY B 1 204 ? 11.484 35.094 21.719 1 55.91 204 GLY B O 1
ATOM 3636 N N . ALA B 1 205 ? 12.648 34.906 19.953 1 53.69 205 ALA B N 1
ATOM 3637 C CA . ALA B 1 205 ? 11.523 35.312 19.109 1 53.69 205 ALA B CA 1
ATOM 3638 C C . ALA B 1 205 ? 10.672 34.125 18.719 1 53.69 205 ALA B C 1
ATOM 3640 O O . ALA B 1 205 ? 9.531 34.281 18.281 1 53.69 205 ALA B O 1
ATOM 3641 N N . GLY B 1 206 ? 10.922 32.969 19.188 1 53.75 206 GLY B N 1
ATOM 3642 C CA . GLY B 1 206 ? 10.086 31.797 18.969 1 53.75 206 GLY B CA 1
ATOM 3643 C C . GLY B 1 206 ? 10.117 31.312 17.531 1 53.75 206 GLY B C 1
ATOM 3644 O O . GLY B 1 206 ? 10.859 31.844 16.703 1 53.75 206 GLY B O 1
ATOM 3645 N N . PRO B 1 207 ? 9.633 30.078 17.219 1 53.97 207 PRO B N 1
ATOM 3646 C CA . PRO B 1 207 ? 9.602 29.5 15.875 1 53.97 207 PRO B CA 1
ATOM 3647 C C . PRO B 1 207 ? 8.867 30.375 14.867 1 53.97 207 PRO B C 1
ATOM 3649 O O . PRO B 1 207 ? 8.586 29.938 13.75 1 53.97 207 PRO B O 1
ATOM 3652 N N . THR B 1 208 ? 8.406 31.484 15.141 1 45.19 208 THR B N 1
ATOM 3653 C CA . THR B 1 208 ? 7.625 32.344 14.258 1 45.19 208 THR B CA 1
ATOM 3654 C C . THR B 1 208 ? 8.492 32.875 13.117 1 45.19 208 THR B C 1
ATOM 3656 O O . THR B 1 208 ? 9.547 33.469 13.359 1 45.19 208 THR B O 1
ATOM 3659 N N . GLY B 1 209 ? 8.109 32.5 11.781 1 50.81 209 GLY B N 1
ATOM 3660 C CA . GLY B 1 209 ? 8.438 33.094 10.5 1 50.81 209 GLY B CA 1
ATOM 3661 C C . GLY B 1 209 ? 9.68 32.469 9.859 1 50.81 209 GLY B C 1
ATOM 3662 O O . GLY B 1 209 ? 9.984 32.75 8.703 1 50.81 209 GLY B O 1
ATOM 3663 N N . HIS B 1 210 ? 10.617 31.922 10.664 1 49.84 210 HIS B N 1
ATOM 3664 C CA . HIS B 1 210 ? 11.883 31.578 10.023 1 49.84 210 HIS B CA 1
ATOM 3665 C C . HIS B 1 210 ? 11.859 30.141 9.484 1 49.84 210 HIS B C 1
ATOM 3667 O O . HIS B 1 210 ? 11.422 29.219 10.18 1 49.84 210 HIS B O 1
ATOM 3673 N N . ASP B 1 211 ? 11.906 30.047 8.172 1 57.25 211 ASP B N 1
ATOM 3674 C CA . ASP B 1 211 ? 12.172 28.781 7.473 1 57.25 211 ASP B CA 1
ATOM 3675 C C . ASP B 1 211 ? 13.422 28.109 8.023 1 57.25 211 ASP B C 1
ATOM 3677 O O . ASP B 1 211 ? 14.523 28.641 7.898 1 57.25 211 ASP B O 1
ATOM 3681 N N . PRO B 1 212 ? 13.266 27.188 9.07 1 61 212 PRO B N 1
ATOM 3682 C CA . PRO B 1 212 ? 14.453 26.594 9.672 1 61 212 PRO B CA 1
ATOM 3683 C C . PRO B 1 212 ? 15.414 26.016 8.641 1 61 212 PRO B C 1
ATOM 3685 O O . PRO B 1 212 ? 16.578 25.719 8.961 1 61 212 PRO B O 1
ATOM 3688 N N . GLY B 1 213 ? 15.18 26.188 7.379 1 62.22 213 GLY B N 1
ATOM 3689 C CA . GLY B 1 213 ? 16.109 25.781 6.336 1 62.22 213 GLY B CA 1
ATOM 3690 C C . GLY B 1 213 ? 16.156 24.266 6.145 1 62.22 213 GLY B C 1
ATOM 3691 O O . GLY B 1 213 ? 17.125 23.75 5.578 1 62.22 213 GLY B O 1
ATOM 3692 N N . GLY B 1 214 ? 15.297 23.531 6.797 1 73.12 214 GLY B N 1
ATOM 3693 C CA . GLY B 1 214 ? 15.375 22.094 6.66 1 73.12 214 GLY B CA 1
ATOM 3694 C C . GLY B 1 214 ? 14.211 21.359 7.312 1 73.12 214 GLY B C 1
ATOM 3695 O O . GLY B 1 214 ? 13.164 21.969 7.57 1 73.12 214 GLY B O 1
ATOM 3696 N N . ARG B 1 215 ? 14.516 20.094 7.383 1 80.19 215 ARG B N 1
ATOM 3697 C CA . ARG B 1 215 ? 13.5 19.25 8.016 1 80.19 215 ARG B CA 1
ATOM 3698 C C . ARG B 1 215 ? 13.664 19.234 9.531 1 80.19 215 ARG B C 1
ATOM 3700 O O . ARG B 1 215 ? 14.727 18.859 10.039 1 80.19 215 ARG B O 1
ATOM 3707 N N . VAL B 1 216 ? 12.625 19.641 10.219 1 76.75 216 VAL B N 1
ATOM 3708 C CA . VAL B 1 216 ? 12.664 19.688 11.68 1 76.75 216 VAL B CA 1
ATOM 3709 C C . VAL B 1 216 ? 12.453 18.297 12.242 1 76.75 216 VAL B C 1
ATOM 3711 O O . VAL B 1 216 ? 11.453 17.641 11.945 1 76.75 216 VAL B O 1
ATOM 3714 N N . VAL B 1 217 ? 13.344 17.812 12.977 1 80.44 217 VAL B N 1
ATOM 3715 C CA . VAL B 1 217 ? 13.266 16.453 13.523 1 80.44 217 VAL B CA 1
ATOM 3716 C C . VAL B 1 217 ? 12.812 16.516 14.977 1 80.44 217 VAL B C 1
ATOM 3718 O O . VAL B 1 217 ? 12.078 15.633 15.445 1 80.44 217 VAL B O 1
ATOM 3721 N N . GLU B 1 218 ? 13.289 17.625 15.727 1 79.75 218 GLU B N 1
ATOM 3722 C CA . GLU B 1 218 ? 12.961 17.734 17.141 1 79.75 218 GLU B CA 1
ATOM 3723 C C . GLU B 1 218 ? 12.867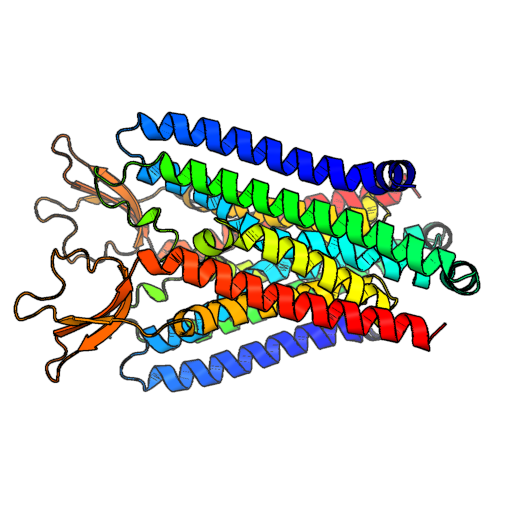 19.188 17.578 1 79.75 218 GLU B C 1
ATOM 3725 O O . GLU B 1 218 ? 13.617 20.031 17.109 1 79.75 218 GLU B O 1
ATOM 3730 N N . MET B 1 219 ? 11.852 19.406 18.344 1 76.69 219 MET B N 1
ATOM 3731 C CA . MET B 1 219 ? 11.727 20.719 18.969 1 76.69 219 MET B CA 1
ATOM 3732 C C . MET B 1 219 ? 12.234 20.688 20.406 1 76.69 219 MET B C 1
ATOM 3734 O O . MET B 1 219 ? 11.797 19.859 21.203 1 76.69 219 MET B O 1
ATOM 3738 N N . VAL B 1 220 ? 13.203 21.516 20.641 1 77.56 220 VAL B N 1
ATOM 3739 C CA . VAL B 1 220 ? 13.781 21.578 21.984 1 77.56 220 VAL B CA 1
ATOM 3740 C C . VAL B 1 220 ? 13.023 22.609 22.828 1 77.56 220 VAL B C 1
ATOM 3742 O O . VAL B 1 220 ? 12.898 23.766 22.438 1 77.56 220 VAL B O 1
ATOM 3745 N N . MET B 1 221 ? 12.398 22.141 23.844 1 77.06 221 MET B N 1
ATOM 3746 C CA . MET B 1 221 ? 11.602 23 24.703 1 77.06 221 MET B CA 1
ATOM 3747 C C . MET B 1 221 ? 12.328 23.281 26.016 1 77.06 221 MET B C 1
ATOM 3749 O O . MET B 1 221 ? 13.094 22.438 26.5 1 77.06 221 MET B O 1
ATOM 3753 N N . ASP B 1 222 ? 12.195 24.516 26.453 1 76.19 222 ASP B N 1
ATOM 3754 C CA . ASP B 1 222 ? 12.742 24.844 27.766 1 76.19 222 ASP B CA 1
ATOM 3755 C C . ASP B 1 222 ? 11.789 24.438 28.875 1 76.19 222 ASP B C 1
ATOM 3757 O O . ASP B 1 222 ? 10.789 23.75 28.641 1 76.19 222 ASP B O 1
ATOM 3761 N N . ALA B 1 223 ? 12.211 24.703 30.109 1 75.12 223 ALA B N 1
ATOM 3762 C CA . ALA B 1 223 ? 11.461 24.297 31.281 1 75.12 223 ALA B CA 1
ATOM 3763 C C . ALA B 1 223 ? 10.055 24.891 31.266 1 75.12 223 ALA B C 1
ATOM 3765 O O . ALA B 1 223 ? 9.125 24.328 31.844 1 75.12 223 ALA B O 1
ATOM 3766 N N . ALA B 1 224 ? 9.906 26 30.609 1 74.75 224 ALA B N 1
ATOM 3767 C CA . ALA B 1 224 ? 8.625 26.703 30.562 1 74.75 224 ALA B CA 1
ATOM 3768 C C . ALA B 1 224 ? 7.734 26.141 29.453 1 74.75 224 ALA B C 1
ATOM 3770 O O . ALA B 1 224 ? 6.582 26.562 29.312 1 74.75 224 ALA B O 1
ATOM 3771 N N . GLY B 1 225 ? 8.281 25.125 28.656 1 74.69 225 GLY B N 1
ATOM 3772 C CA . GLY B 1 225 ? 7.508 24.531 27.578 1 74.69 225 GLY B CA 1
ATOM 3773 C C . GLY B 1 225 ? 7.613 25.281 26.266 1 74.69 225 GLY B C 1
ATOM 3774 O O . GLY B 1 225 ? 6.855 25.031 25.344 1 74.69 225 GLY B O 1
ATOM 3775 N N . GLU B 1 226 ? 8.445 26.312 26.312 1 74.5 226 GLU B N 1
ATOM 3776 C CA . GLU B 1 226 ? 8.633 27.094 25.094 1 74.5 226 GLU B CA 1
ATOM 3777 C C . GLU B 1 226 ? 9.727 26.484 24.219 1 74.5 226 GLU B C 1
ATOM 3779 O O . GLU B 1 226 ? 10.75 26.031 24.719 1 74.5 226 GLU B O 1
ATOM 3784 N N . VAL B 1 227 ? 9.445 26.5 22.969 1 75.75 227 VAL B N 1
ATOM 3785 C CA . VAL B 1 227 ? 10.414 25.969 22.016 1 75.75 227 VAL B CA 1
ATOM 3786 C C . VAL B 1 227 ? 11.594 26.922 21.891 1 75.75 227 VAL B C 1
ATOM 3788 O O . VAL B 1 227 ? 11.422 28.078 21.469 1 75.75 227 VAL B O 1
ATOM 3791 N N . THR B 1 228 ? 12.766 26.594 22.297 1 80.38 228 THR B N 1
ATOM 3792 C CA . THR B 1 228 ? 13.945 27.453 22.312 1 80.38 228 THR B CA 1
ATOM 3793 C C . THR B 1 228 ? 14.883 27.109 21.156 1 80.38 228 THR B C 1
ATOM 3795 O O . THR B 1 228 ? 15.68 27.938 20.719 1 80.38 228 THR B O 1
ATOM 3798 N N . ALA B 1 229 ? 14.828 25.891 20.734 1 82.38 229 ALA B N 1
ATOM 3799 C CA . ALA B 1 229 ? 15.711 25.453 19.672 1 82.38 229 ALA B CA 1
ATOM 3800 C C . ALA B 1 229 ? 15.062 24.359 18.828 1 82.38 229 ALA B C 1
ATOM 3802 O O . ALA B 1 229 ? 14.062 23.766 19.25 1 82.38 229 ALA B O 1
ATOM 3803 N N . LEU B 1 230 ? 15.555 24.297 17.562 1 83.5 230 LEU B N 1
ATOM 3804 C CA . LEU B 1 230 ? 15.102 23.25 16.656 1 83.5 230 LEU B CA 1
ATOM 3805 C C . LEU B 1 230 ? 16.266 22.391 16.188 1 83.5 230 LEU B C 1
ATOM 3807 O O . LEU B 1 230 ? 17.344 22.922 15.906 1 83.5 230 LEU B O 1
ATOM 3811 N N . LYS B 1 231 ? 16.078 21.188 16.297 1 85.44 231 LYS B N 1
ATOM 3812 C CA . LYS B 1 231 ? 17 20.281 15.602 1 85.44 231 LYS B CA 1
ATOM 3813 C C . LYS B 1 231 ? 16.531 20.016 14.172 1 85.44 231 LYS B C 1
ATOM 3815 O O . LYS B 1 231 ? 15.438 19.516 13.945 1 85.44 231 LYS B O 1
ATOM 3820 N N . ILE B 1 232 ? 17.422 20.406 13.234 1 85.44 232 ILE B N 1
ATOM 3821 C CA . ILE B 1 232 ? 16.969 20.344 11.852 1 85.44 232 ILE B CA 1
ATOM 3822 C C . ILE B 1 232 ? 17.969 19.531 11.023 1 85.44 232 ILE B C 1
ATOM 3824 O O . ILE B 1 232 ? 19.156 19.422 11.391 1 85.44 232 ILE B O 1
ATOM 3828 N N . LEU B 1 233 ? 17.438 18.859 10.008 1 87.62 233 LEU B N 1
ATOM 3829 C CA . LEU B 1 233 ? 18.234 18.266 8.938 1 87.62 233 LEU B CA 1
ATOM 3830 C C . LEU B 1 233 ? 18.234 19.172 7.703 1 87.62 233 LEU B C 1
ATOM 3832 O O . LEU B 1 233 ? 17.203 19.344 7.047 1 87.62 233 LEU B O 1
ATOM 3836 N N . PRO B 1 234 ? 19.406 19.781 7.434 1 85 234 PRO B N 1
ATOM 3837 C CA . PRO B 1 234 ? 19.469 20.719 6.305 1 85 234 PRO B CA 1
ATOM 3838 C C . PRO B 1 234 ? 19.047 20.078 4.984 1 85 234 PRO B C 1
ATOM 3840 O O . PRO B 1 234 ? 19.219 18.859 4.797 1 85 234 PRO B O 1
ATOM 3843 N N . GLN B 1 235 ? 18.625 20.891 4.035 1 82.5 235 GLN B N 1
ATOM 3844 C CA . GLN B 1 235 ? 18.109 20.438 2.75 1 82.5 235 GLN B CA 1
ATOM 3845 C C . GLN B 1 235 ? 19.219 19.812 1.906 1 82.5 235 GLN B C 1
ATOM 3847 O O . GLN B 1 235 ? 18.953 18.922 1.09 1 82.5 235 GLN B O 1
ATOM 3852 N N . ASP B 1 236 ? 20.391 20.219 2.156 1 84.75 236 ASP B N 1
ATOM 3853 C CA . ASP B 1 236 ? 21.531 19.719 1.381 1 84.75 236 ASP B CA 1
ATOM 3854 C C . ASP B 1 236 ? 21.812 18.25 1.696 1 84.75 236 ASP B C 1
ATOM 3856 O O . ASP B 1 236 ? 22.547 17.578 0.972 1 84.75 236 ASP B O 1
ATOM 3860 N N . PHE B 1 237 ? 21.156 17.781 2.705 1 90.5 237 PHE B N 1
ATOM 3861 C CA . PHE B 1 237 ? 21.391 16.406 3.105 1 90.5 237 PHE B CA 1
ATOM 3862 C C . PHE B 1 237 ? 20.531 15.453 2.279 1 90.5 237 PHE B C 1
ATOM 3864 O O . PHE B 1 237 ? 20.688 14.234 2.363 1 90.5 237 PHE B O 1
ATOM 3871 N N . TYR B 1 238 ? 19.75 15.984 1.376 1 91.12 238 TYR B N 1
ATOM 3872 C CA . TYR B 1 238 ? 18.828 15.164 0.597 1 91.12 238 TYR B CA 1
ATOM 3873 C C . TYR B 1 238 ? 19.578 14.094 -0.187 1 91.12 238 TYR B C 1
ATOM 3875 O O . TYR B 1 238 ? 19.297 12.898 -0.057 1 91.12 238 TYR B O 1
ATOM 3883 N N . TRP B 1 239 ? 20.594 14.555 -0.911 1 93.69 239 TRP B N 1
ATOM 3884 C CA . TRP B 1 239 ? 21.312 13.625 -1.782 1 93.69 239 TRP B CA 1
ATOM 3885 C C . TRP B 1 239 ? 22.156 12.656 -0.966 1 93.69 239 TRP B C 1
ATOM 3887 O O . TRP B 1 239 ? 22.297 11.484 -1.33 1 93.69 239 TRP B O 1
ATOM 3897 N N . ARG B 1 240 ? 22.625 13.109 0.1 1 93.5 240 ARG B N 1
ATOM 3898 C CA . ARG B 1 240 ? 23.344 12.219 0.992 1 93.5 240 ARG B CA 1
ATOM 3899 C C . ARG B 1 240 ? 22.453 11.094 1.502 1 93.5 240 ARG B C 1
ATOM 3901 O O . ARG B 1 240 ? 22.859 9.93 1.521 1 93.5 240 ARG B O 1
ATOM 3908 N N . PHE B 1 241 ? 21.281 11.469 1.883 1 94.44 241 PHE B N 1
ATOM 3909 C CA . PHE B 1 241 ? 20.328 10.477 2.383 1 94.44 241 PHE B CA 1
ATOM 3910 C C . PHE B 1 241 ? 19.891 9.531 1.272 1 94.44 241 PHE B C 1
ATOM 3912 O O . PHE B 1 241 ? 19.766 8.32 1.494 1 94.44 241 PHE B O 1
ATOM 3919 N N . GLN B 1 242 ? 19.734 10.047 0.076 1 96 242 GLN B N 1
ATOM 3920 C CA . GLN B 1 242 ? 19.359 9.242 -1.081 1 96 242 GLN B CA 1
ATOM 3921 C C . GLN B 1 242 ? 20.422 8.18 -1.372 1 96 242 GLN B C 1
ATOM 3923 O O . GLN B 1 242 ? 20.094 7 -1.521 1 96 242 GLN B O 1
ATOM 3928 N N . TRP B 1 243 ? 21.641 8.57 -1.342 1 96.31 243 TRP B N 1
ATOM 3929 C CA . TRP B 1 243 ? 22.734 7.656 -1.668 1 96.31 243 TRP B CA 1
ATOM 3930 C C . TRP B 1 243 ? 22.984 6.676 -0.528 1 96.31 243 TRP B C 1
ATOM 3932 O O . TRP B 1 243 ? 23.344 5.523 -0.763 1 96.31 243 TRP B O 1
ATOM 3942 N N . THR B 1 244 ? 22.766 7.152 0.649 1 95.94 244 THR B N 1
ATOM 3943 C CA . THR B 1 244 ? 22.891 6.25 1.789 1 95.94 244 THR B CA 1
ATOM 3944 C C . THR B 1 244 ? 21.844 5.137 1.727 1 95.94 244 THR B C 1
ATOM 3946 O O . THR B 1 244 ? 22.188 3.961 1.89 1 95.94 244 THR B O 1
ATOM 3949 N N . GLU B 1 245 ? 20.688 5.551 1.462 1 95.75 245 GLU B N 1
ATOM 3950 C CA . GLU B 1 245 ? 19.609 4.57 1.361 1 95.75 245 GLU B CA 1
ATOM 3951 C C . GLU B 1 245 ? 19.844 3.615 0.193 1 95.75 245 GLU B C 1
ATOM 3953 O O . GLU B 1 245 ? 19.641 2.406 0.324 1 95.75 245 GLU B O 1
ATOM 3958 N N . ALA B 1 246 ? 20.219 4.145 -0.902 1 97.06 246 ALA B N 1
ATOM 3959 C CA . ALA B 1 246 ? 20.531 3.316 -2.068 1 97.06 246 ALA B CA 1
ATOM 3960 C C . ALA B 1 246 ? 21.625 2.305 -1.751 1 97.06 246 ALA B C 1
ATOM 3962 O O . ALA B 1 246 ? 21.531 1.141 -2.146 1 97.06 246 ALA B O 1
ATOM 3963 N N . ALA B 1 247 ? 22.594 2.773 -1.02 1 97.06 247 ALA B N 1
ATOM 3964 C CA . ALA B 1 247 ? 23.703 1.899 -0.659 1 97.06 247 ALA B CA 1
ATOM 3965 C C . ALA B 1 247 ? 23.25 0.772 0.259 1 97.06 247 ALA B C 1
ATOM 3967 O O . ALA B 1 247 ? 23.672 -0.375 0.106 1 97.06 247 ALA B O 1
ATOM 3968 N N . ILE B 1 248 ? 22.422 1.074 1.156 1 96.56 248 ILE B N 1
ATOM 3969 C CA . ILE B 1 248 ? 21.875 0.078 2.072 1 96.56 248 ILE B CA 1
ATOM 3970 C C . ILE B 1 248 ? 21.078 -0.963 1.287 1 96.56 248 ILE B C 1
ATOM 3972 O O . ILE B 1 248 ? 21.297 -2.166 1.435 1 96.56 248 ILE B O 1
ATOM 3976 N N . LEU B 1 249 ? 20.234 -0.508 0.454 1 97.56 249 LEU B N 1
ATOM 3977 C CA . LEU B 1 249 ? 19.391 -1.409 -0.314 1 97.56 249 LEU B CA 1
ATOM 3978 C C . LEU B 1 249 ? 20.219 -2.25 -1.28 1 97.56 249 LEU B C 1
ATOM 3980 O O . LEU B 1 249 ? 19.922 -3.434 -1.479 1 97.56 249 LEU B O 1
ATOM 3984 N N . LEU B 1 250 ? 21.203 -1.594 -1.857 1 97.12 250 LEU B N 1
ATOM 3985 C CA . LEU B 1 250 ? 22.094 -2.328 -2.746 1 97.12 250 LEU B CA 1
ATOM 3986 C C . LEU B 1 250 ? 22.875 -3.395 -1.978 1 97.12 250 LEU B C 1
ATOM 3988 O O . LEU B 1 250 ? 23.062 -4.508 -2.471 1 97.12 250 LEU B O 1
ATOM 3992 N N . GLY B 1 251 ? 23.328 -2.984 -0.765 1 97.12 251 GLY B N 1
ATOM 3993 C CA . GLY B 1 251 ? 24.016 -3.951 0.07 1 97.12 251 GLY B CA 1
ATOM 3994 C C . GLY B 1 251 ? 23.172 -5.152 0.426 1 97.12 251 GLY B C 1
ATOM 3995 O O . GLY B 1 251 ? 23.609 -6.297 0.287 1 97.12 251 GLY B O 1
ATOM 3996 N N . VAL B 1 252 ? 21.969 -4.941 0.757 1 96.75 252 VAL B N 1
ATOM 3997 C CA . VAL B 1 252 ? 21.047 -6.02 1.105 1 96.75 252 VAL B CA 1
ATOM 3998 C C . VAL B 1 252 ? 20.719 -6.848 -0.137 1 96.75 252 VAL B C 1
ATOM 4000 O O . VAL B 1 252 ? 20.625 -8.078 -0.066 1 96.75 252 VAL B O 1
ATOM 4003 N N . SER B 1 253 ? 20.562 -6.172 -1.194 1 97.19 253 SER B N 1
ATOM 4004 C CA . SER B 1 253 ? 20.266 -6.863 -2.445 1 97.19 253 SER B CA 1
ATOM 4005 C C . SER B 1 253 ? 21.422 -7.797 -2.838 1 97.19 253 SER B C 1
ATOM 4007 O O . SER B 1 253 ? 21.188 -8.914 -3.291 1 97.19 253 SER B O 1
ATOM 4009 N N . LEU B 1 254 ? 22.625 -7.301 -2.676 1 96.12 254 LEU B N 1
ATOM 4010 C CA . LEU B 1 254 ? 23.781 -8.125 -2.986 1 96.12 254 LEU B CA 1
ATOM 4011 C C . LEU B 1 254 ? 23.844 -9.344 -2.076 1 96.12 254 LEU B C 1
ATOM 4013 O O . LEU B 1 254 ? 24.141 -10.453 -2.533 1 96.12 254 LEU B O 1
ATOM 4017 N N . LEU B 1 255 ? 23.531 -9.156 -0.845 1 96.44 255 LEU B N 1
ATOM 4018 C CA . LEU B 1 255 ? 23.516 -10.266 0.106 1 96.44 255 LEU B CA 1
ATOM 4019 C C . LEU B 1 255 ? 22.453 -11.281 -0.265 1 96.44 255 LEU B C 1
ATOM 4021 O O . LEU B 1 255 ? 22.688 -12.492 -0.209 1 96.44 255 LEU B O 1
ATOM 4025 N N . LEU B 1 256 ? 21.328 -10.82 -0.665 1 96.31 256 LEU B N 1
ATOM 4026 C CA . LEU B 1 256 ? 20.234 -11.703 -1.061 1 96.31 256 LEU B CA 1
ATOM 4027 C C . LEU B 1 256 ? 20.594 -12.477 -2.326 1 96.31 256 LEU B C 1
ATOM 4029 O O . LEU B 1 256 ? 20.266 -13.656 -2.445 1 96.31 256 LEU B O 1
ATOM 4033 N N . THR B 1 257 ? 21.188 -11.781 -3.209 1 94.44 257 THR B N 1
ATOM 4034 C CA . THR B 1 257 ? 21.609 -12.43 -4.445 1 94.44 257 THR B CA 1
ATOM 4035 C C . THR B 1 257 ? 22.609 -13.539 -4.156 1 94.44 257 THR B C 1
ATOM 4037 O O . THR B 1 257 ? 22.5 -14.648 -4.691 1 94.44 257 THR B O 1
ATOM 4040 N N . ALA B 1 258 ? 23.547 -13.266 -3.309 1 93.5 258 ALA B N 1
ATOM 4041 C CA . ALA B 1 258 ? 24.547 -14.25 -2.936 1 93.5 258 ALA B CA 1
ATOM 4042 C C . ALA B 1 258 ? 23.922 -15.445 -2.234 1 93.5 258 ALA B C 1
ATOM 4044 O O . ALA B 1 258 ? 24.234 -16.594 -2.539 1 93.5 258 ALA B O 1
ATOM 4045 N N . THR B 1 259 ? 23.016 -15.164 -1.405 1 92.56 259 THR B N 1
ATOM 4046 C CA . THR B 1 259 ? 22.344 -16.219 -0.66 1 92.56 259 THR B CA 1
ATOM 4047 C C . THR B 1 259 ? 21.516 -17.094 -1.594 1 92.56 259 THR B C 1
ATOM 4049 O O . THR B 1 259 ? 21.531 -18.328 -1.477 1 92.56 259 THR B O 1
ATOM 4052 N N . ALA B 1 260 ? 20.797 -16.5 -2.453 1 90.56 260 ALA B N 1
ATOM 4053 C CA . ALA B 1 260 ? 19.984 -17.234 -3.406 1 90.56 260 ALA B CA 1
ATOM 4054 C C . ALA B 1 260 ? 20.844 -18.078 -4.332 1 90.56 260 ALA B C 1
ATOM 4056 O O . ALA B 1 260 ? 20.531 -19.234 -4.609 1 90.56 260 ALA B O 1
ATOM 4057 N N . ALA B 1 261 ? 21.953 -17.547 -4.793 1 88.38 261 ALA B N 1
ATOM 4058 C CA . ALA B 1 261 ? 22.875 -18.281 -5.656 1 88.38 261 ALA B CA 1
ATOM 4059 C C . ALA B 1 261 ? 23.453 -19.484 -4.93 1 88.38 261 ALA B C 1
ATOM 4061 O O . ALA B 1 261 ? 23.547 -20.578 -5.496 1 88.38 261 ALA B O 1
ATOM 4062 N N . PHE B 1 262 ? 23.828 -19.281 -3.709 1 88.56 262 PHE B N 1
ATOM 4063 C CA . PHE B 1 262 ? 24.391 -20.359 -2.902 1 88.56 262 PHE B CA 1
ATOM 4064 C C . PHE B 1 262 ? 23.359 -21.453 -2.666 1 88.56 262 PHE B C 1
ATOM 4066 O O . PHE B 1 262 ? 23.688 -22.641 -2.748 1 88.56 262 PHE B O 1
ATOM 4073 N N . ALA B 1 263 ? 22.188 -21.031 -2.43 1 86.12 263 ALA B N 1
ATOM 4074 C CA . ALA B 1 263 ? 21.125 -22 -2.172 1 86.12 263 ALA B CA 1
ATOM 4075 C C . ALA B 1 263 ? 20.812 -22.812 -3.42 1 86.12 263 ALA B C 1
ATOM 4077 O O . ALA B 1 263 ? 20.578 -24.031 -3.336 1 86.12 263 ALA B O 1
ATOM 4078 N N . ILE B 1 264 ? 20.766 -22.172 -4.477 1 82.69 264 ILE B N 1
ATOM 4079 C CA . ILE B 1 264 ? 20.484 -22.859 -5.738 1 82.69 264 ILE B CA 1
ATOM 4080 C C . ILE B 1 264 ? 21.594 -23.859 -6.047 1 82.69 264 ILE B C 1
ATOM 4082 O O . ILE B 1 264 ? 21.312 -24.984 -6.469 1 82.69 264 ILE B O 1
ATOM 4086 N N . ARG B 1 265 ? 22.828 -23.484 -5.75 1 81.38 265 ARG B N 1
ATOM 4087 C CA . ARG B 1 265 ? 23.969 -24.344 -6.016 1 81.38 265 ARG B CA 1
ATOM 4088 C C . ARG B 1 265 ? 23.984 -25.547 -5.082 1 81.38 265 ARG B C 1
ATOM 4090 O O . ARG B 1 265 ? 24.344 -26.656 -5.492 1 81.38 265 ARG B O 1
ATOM 4097 N N . ARG B 1 266 ? 23.625 -25.297 -3.959 1 81.31 266 ARG B N 1
ATOM 4098 C CA . ARG B 1 266 ? 23.656 -26.375 -2.979 1 81.31 266 ARG B CA 1
ATOM 4099 C C . ARG B 1 266 ? 22.562 -27.406 -3.256 1 81.31 266 ARG B C 1
ATOM 4101 O O . ARG B 1 266 ? 22.719 -28.594 -2.965 1 81.31 266 ARG B O 1
ATOM 4108 N N . ARG B 1 267 ? 21.547 -27.047 -3.705 1 75 267 ARG B N 1
ATOM 4109 C CA . ARG B 1 267 ? 20.391 -27.922 -3.912 1 75 267 ARG B CA 1
ATOM 4110 C C . ARG B 1 267 ? 20.453 -28.578 -5.289 1 75 267 ARG B C 1
ATOM 4112 O O . ARG B 1 267 ? 19.672 -29.5 -5.578 1 75 267 ARG B O 1
ATOM 4119 N N . SER B 1 268 ? 21.234 -28.047 -6.086 1 64.94 268 SER B N 1
ATOM 4120 C CA . SER B 1 268 ? 21.406 -28.688 -7.387 1 64.94 268 SER B CA 1
ATOM 4121 C C . SER B 1 268 ? 22.406 -29.828 -7.316 1 64.94 268 SER B C 1
ATOM 4123 O O . SER B 1 268 ? 22.234 -30.859 -7.977 1 64.94 268 SER B O 1
#

Foldseek 3Di:
DVVVLCVVCVVVLVVLVVVLVVVLVLLVVLLVVLLPDPCNVVSCVVVCVVCLVCLCVLLVLLLPVAQCPQLVCLVVVVVVVQPPDDVVSVVVVVVSLVVSLVSQLVSQQSQQDSLVVSLVSHDPPPDPSVVSQLQQDLSSLCRHDSNRSLSNSLSRLQNNLLSLVVSHSVVSSVRSNVVSVVVSVVLSVCLCVLDFFDKAFPAPPAPPPDPPQAHFDDFDADPVRGGGITGGDHSVCSVVSSVVSSVVSVVVSVVSNVVSVVSNVVVD/DVVVLCVVCVVVLCVLVVVLVVVLVLLVVLLVVLLPDPCNVVSCVVVCVVCLVCLCVLLVLLLPVAQCPQLVCLVVVVVVVQPPDDVVSVVVVVVSLVVSLVSQLVSQQSQQDSLVVSLVSHDPPSDPSVVSQLQQDLSSLCRHDSNRSLSNSLSRLQSNLLSLVVSHSVVSSVRSNVVSVVVSVVLSVCLCVLDFFDKDFPAPPAPPPDPPQAHFDDFDADPVRGGGITGGDHSVCSVVSSVVSSVVSVVVSVVSNVVSVVSNVVVD

Solvent-accessible surface area (backbone atoms only — not comparable to full-atom values): 27471 Å² total; per-residue (Å²): 108,69,64,57,52,43,66,73,41,39,63,61,50,48,50,52,49,48,49,51,50,52,51,48,52,50,42,50,54,50,33,56,53,27,60,74,39,98,53,38,66,56,51,48,52,63,50,43,70,60,54,61,66,58,60,51,47,24,42,52,35,5,44,70,64,7,4,43,66,39,1,45,36,43,63,68,58,54,40,64,71,54,57,74,48,61,81,60,41,62,50,47,52,48,49,53,51,49,50,50,42,49,51,37,23,51,52,18,31,49,48,2,47,52,44,43,53,40,53,65,47,54,62,71,80,81,49,91,41,70,81,66,36,38,77,67,33,66,64,45,39,47,37,21,54,56,28,22,13,32,42,21,30,31,21,28,44,45,3,32,29,31,1,60,73,63,36,34,40,68,64,7,31,52,50,27,46,53,51,47,54,49,46,54,54,51,51,62,69,48,51,73,67,75,53,82,63,44,79,42,74,44,56,94,72,36,78,72,88,61,78,84,60,43,37,73,80,43,77,40,56,47,97,86,67,44,56,41,30,35,30,24,40,53,60,81,46,45,63,56,50,39,51,50,52,31,49,52,40,48,52,52,32,51,52,42,51,52,50,36,53,51,50,54,59,69,73,96,107,70,66,58,52,44,67,72,40,40,64,60,50,49,51,52,50,49,50,51,49,54,51,48,52,50,42,51,54,49,32,56,52,26,60,75,40,97,54,39,66,56,51,48,53,64,50,42,70,61,54,62,64,58,62,50,47,24,43,51,36,6,44,69,65,8,4,42,66,40,1,45,36,43,66,69,58,54,40,66,70,53,57,74,46,57,83,61,41,61,51,47,52,48,49,52,51,50,50,53,41,50,50,37,23,51,53,19,32,48,48,3,47,52,44,44,54,40,53,65,48,54,64,72,80,83,50,91,40,71,83,66,37,38,80,66,32,66,63,45,39,47,37,20,55,56,29,21,13,32,42,21,29,31,19,29,44,46,2,32,29,29,1,60,72,62,36,33,39,68,64,7,31,52,49,27,45,53,52,47,53,49,46,54,54,51,52,64,70,48,50,74,68,75,53,82,61,44,80,43,73,45,55,94,72,36,79,70,88,62,77,84,60,44,38,75,77,44,77,40,56,47,97,86,67,44,55,42,29,35,30,25,41,52,61,82,47,44,63,56,51,39,53,50,51,32,50,52,39,49,53,51,34,51,52,42,51,52,49,35,53,51,51,53,58,70,74,95

Radius of gyration: 25.46 Å; Cα contacts (8 Å, |Δi|>4): 710; chains: 2; bounding box: 55×73×59 Å

pLDDT: mean 85.09, std 12.68, range [45.19, 98.38]